Protein AF-R7QWH5-F1 (afdb_monomer)

Mean predicted aligned error: 17.54 Å

Solvent-accessible surface area (backbone atoms only — not comparable to full-atom values): 30524 Å² total; per-residue (Å²): 135,80,67,44,75,50,19,32,17,78,44,91,84,51,90,62,77,70,38,51,58,92,59,88,78,79,79,86,45,60,96,96,53,86,66,72,71,35,85,40,64,42,72,66,64,40,65,38,68,63,66,97,53,64,68,51,52,76,46,68,41,98,82,68,54,31,37,32,40,39,35,64,73,26,33,16,63,32,90,78,64,70,56,79,74,44,43,56,70,35,79,42,67,74,94,60,95,78,71,72,25,83,42,70,49,53,31,25,15,44,28,81,40,52,70,87,44,78,42,72,60,74,94,42,84,34,87,92,51,18,33,81,35,55,57,95,48,75,36,67,40,66,77,86,50,54,37,40,79,30,40,43,82,63,25,29,24,79,48,64,43,49,101,87,67,50,72,44,48,61,68,88,46,78,39,49,60,69,38,81,45,72,72,81,60,43,38,46,33,21,40,16,36,37,75,36,70,36,40,37,41,29,74,66,64,50,100,89,50,62,42,47,72,46,61,56,92,84,47,73,66,88,60,80,65,65,54,46,67,46,67,61,65,93,74,56,65,37,81,48,72,50,71,48,70,39,88,87,81,67,45,81,46,76,40,61,21,22,27,36,66,56,27,35,18,63,52,77,91,54,61,54,66,47,66,91,74,42,46,49,50,63,44,72,35,47,43,67,58,47,50,49,51,29,47,77,65,67,21,52,34,60,47,45,74,59,91,82,60,48,62,85,82,77,88,67,98,39,68,47,39,26,22,37,38,35,24,53,21,51,42,59,28,31,48,77,52,69,62,72,40,81,44,41,44,66,43,28,52,71,58,62,69,37,67,70,56,59,37,72,65,41,48,35,40,31,84,70,76,36,75,48,61,73,40,78,37,79,92,67,48,27,31,25,47,58,77,70,74,51,65,63,76,41,41,65,58,89,59,64,49,72,48,76,44,38,36,36,34,29,34,60,89,64,25,41,19,63,48,79,33,46,40,37,34,40,58,78,68,86,71,79,84,68,76,87,74,76,91,73,87,76,48,75,89,24,55,89,36,55,47,91,69,56,15,58,50,83,86,32,60,63,68,67,36,70,68,48,32,49,54,51,52,50,50,41,48,21,63,74,69,68,60,54,94,71,40,77,64,79,55,74,68,55,54,52,53,53,54,52,56,50,72,71,39,97,52,51,81,39,71,66,48,43,51,49,50,39,58,64,54,51,60,71,27,50,100

Sequence (527 aa):
MVSDFTGWKLSPAAVGISYTDEQSVMNIAEPGKTRNLYAAWHDNGVTLPNASKEDEYWELSEDNKGWVRYYFTGWYTAPDGGACVGRGGDAYTPKQDITLYAHWTYNVFVYYNGNTNDGGGMEMTDPAKGDEKTRGVDYIIRENNFTKTGYDFAGWNTAQVDGAGNIVETGLPRFAPGSVYNEDIPLTLFAAWQHRFDIAYMGVCQTEGDDYFDNNGGADYSQLTDTVKLARSEDLKIRTTKSFVDAESGEEVVEDVTGTGVGWAFAKDMEAKYPETYIADDTEYPAGEFFALARDAGAVTYGNVSPDYQGEVPQLNSQDMAVANMYRVWDYGPLIEAYDLYYTLEQAQSGYITEEELLSHAKATDEEDGEIPGGDHAEQGNSFRVMDYATTDFTGFTADGSVTQTYLATDSVGNRTRYKVTVHITDSAPQKVLPSGTTRFISAKYYSRASEEGGLRETSIWKQDPDYQNALEQTFANQQNKNAVITYQFDHDTICAMREALYAAPDPMDKENLTEFYKKFMVQNQK

Secondary structure (DSSP, 8-state):
-PPEEEEEESSTT-SS-SEETT-----SS-TT-----EEEEE--PEEPPPPSS-SEEEEE-TTSSSEEEEEEEEEESSSSS--EEE-TT-EE--SS----EEEEEEEEEEEEE-SS-SEE----SBTTTBEEEETTS-EEPPPP-EE-TTEEEEEEES-SB-TTS-B--SS--SB-TT-EE--SS-EEEEEEEEE-EEEEEES--BTTBPPEEE-GGGS-TTS---EEE----TT-EEEEEEEEE-TTT-PEEEEEEEEEEEEEESSSS--TT-GGGSEETT-EEEHHHHHHHHHHTT-EEESS--TT--SSPP--S-TT-EEEEEEEEEEEPPEEEE--EEEEHHHHHHT---HHHHHTTEEEEETTTEEE-SEEETTTTEEEEETT--HHHHHT-SSSEEEEEEEEEE-TT--EEEEEEEEEEE--S-------PPP----HHHHTS-GGGT---TT-HHHHSHHHHHHHHHHHHHHHHT--SS-B---HHHHHHHHHHHHSSSSTTSHHHHHHHIIIIITTTB-

Nearest PDB structures (foldseek):
  2kpn-assembly1_A  TM=6.329E-01  e=2.162E-02  Bacillus cereus ATCC 14579
  2z4t-assembly1_A  TM=7.181E-01  e=2.560E+00  Photobacterium sp. JT-ISH-224
  4yn2-assembly1_A  TM=3.700E-01  e=4.461E+00  unidentified entomopoxvirus

Structure (mmCIF, N/CA/C/O backbone):
data_AF-R7QWH5-F1
#
_entry.id   AF-R7QWH5-F1
#
loop_
_atom_site.group_PDB
_atom_site.id
_atom_site.type_symbol
_atom_site.label_atom_id
_atom_site.label_alt_id
_atom_site.label_comp_id
_atom_site.label_asym_id
_atom_site.label_entity_id
_atom_site.label_seq_id
_atom_site.pdbx_PDB_ins_code
_atom_site.Cartn_x
_atom_site.Cartn_y
_atom_site.Cartn_z
_atom_site.occupancy
_atom_site.B_iso_or_equiv
_atom_site.auth_seq_id
_atom_site.auth_comp_id
_atom_site.auth_asym_id
_atom_site.auth_atom_id
_atom_site.pdbx_PDB_model_num
ATOM 1 N N . MET A 1 1 ? 42.403 10.133 -69.100 1.00 49.25 1 MET A N 1
ATOM 2 C CA . MET A 1 1 ? 43.766 10.029 -69.662 1.00 49.25 1 MET A CA 1
ATOM 3 C C . MET A 1 1 ? 43.699 9.023 -70.788 1.00 49.25 1 MET A C 1
ATOM 5 O O . MET A 1 1 ? 43.074 7.990 -70.600 1.00 49.25 1 MET A O 1
ATOM 9 N N . VAL A 1 2 ? 44.220 9.383 -71.957 1.00 51.59 2 VAL A N 1
ATOM 10 C CA . VAL A 1 2 ? 44.187 8.548 -73.165 1.00 51.59 2 VAL A CA 1
ATOM 11 C C . VAL A 1 2 ? 45.398 7.609 -73.109 1.00 51.59 2 VAL A C 1
ATOM 13 O O . VAL A 1 2 ? 46.433 7.990 -72.572 1.00 51.59 2 VAL A O 1
ATOM 16 N N . SER A 1 3 ? 45.250 6.373 -73.575 1.00 61.56 3 SER A N 1
ATOM 17 C CA . SER A 1 3 ? 46.346 5.413 -73.751 1.00 61.56 3 SER A CA 1
ATOM 18 C C . SER A 1 3 ? 47.453 6.001 -74.633 1.00 61.56 3 SER A C 1
ATOM 20 O O . SER A 1 3 ? 47.152 6.519 -75.712 1.00 61.56 3 SER A O 1
ATOM 22 N N . ASP A 1 4 ? 48.713 5.896 -74.203 1.00 73.56 4 ASP A N 1
ATOM 23 C CA . ASP A 1 4 ? 49.852 6.464 -74.930 1.00 73.56 4 ASP A CA 1
ATOM 24 C C . ASP A 1 4 ? 50.402 5.465 -75.948 1.00 73.56 4 ASP A C 1
ATOM 26 O O . ASP A 1 4 ? 50.525 4.265 -75.682 1.00 73.56 4 ASP A O 1
ATOM 30 N N . PHE A 1 5 ? 50.729 5.945 -77.145 1.00 76.44 5 PHE A N 1
ATOM 31 C CA . PHE A 1 5 ? 51.350 5.110 -78.163 1.00 76.44 5 PHE A CA 1
ATOM 32 C C . PHE A 1 5 ? 52.774 4.746 -77.724 1.00 76.44 5 PHE A C 1
ATOM 34 O O . PHE A 1 5 ? 53.570 5.614 -77.395 1.00 76.44 5 PHE A O 1
ATOM 41 N N . THR A 1 6 ? 53.110 3.456 -77.706 1.00 79.19 6 THR A N 1
ATOM 42 C CA . THR A 1 6 ? 54.447 2.988 -77.268 1.00 79.19 6 THR A CA 1
ATOM 43 C C . THR A 1 6 ? 55.359 2.614 -78.419 1.00 79.19 6 THR A C 1
ATOM 45 O O . THR A 1 6 ? 56.576 2.517 -78.243 1.00 79.19 6 THR A O 1
ATOM 48 N N . GLY A 1 7 ? 54.781 2.370 -79.593 1.00 79.94 7 GLY A N 1
ATOM 49 C CA . GLY A 1 7 ? 55.515 1.934 -80.763 1.00 79.94 7 GLY A CA 1
ATOM 50 C C . GLY A 1 7 ? 54.803 0.848 -81.559 1.00 79.94 7 GLY A C 1
ATOM 51 O O . GLY A 1 7 ? 53.632 0.525 -81.362 1.00 79.94 7 GLY A O 1
ATOM 52 N N . TRP A 1 8 ? 55.532 0.263 -82.496 1.00 82.62 8 TRP A N 1
ATOM 53 C CA . TRP A 1 8 ? 55.024 -0.687 -83.473 1.00 82.62 8 TRP A CA 1
ATOM 54 C C . TRP A 1 8 ? 55.555 -2.097 -83.217 1.00 82.62 8 TRP A C 1
ATOM 56 O O . TRP A 1 8 ? 56.729 -2.305 -82.901 1.00 82.62 8 TRP A O 1
ATOM 66 N N . LYS A 1 9 ? 54.693 -3.095 -83.412 1.00 87.31 9 LYS A N 1
ATOM 67 C CA . LYS A 1 9 ? 55.017 -4.524 -83.373 1.00 87.31 9 LYS A CA 1
ATOM 68 C C . LYS A 1 9 ? 55.013 -5.115 -84.777 1.00 87.31 9 LYS A C 1
ATOM 70 O O . LYS A 1 9 ? 54.197 -4.752 -85.620 1.00 87.31 9 LYS A O 1
ATOM 75 N N . LEU A 1 10 ? 55.889 -6.090 -85.008 1.00 85.69 10 LEU A N 1
ATOM 76 C CA . LEU A 1 10 ? 55.982 -6.820 -86.278 1.00 85.69 10 LEU A CA 1
ATOM 77 C C . LEU A 1 10 ? 54.997 -7.996 -86.410 1.00 85.69 10 LEU A C 1
ATOM 79 O O . LEU A 1 10 ? 54.914 -8.607 -87.476 1.00 85.69 10 LEU A O 1
ATOM 83 N N . SER A 1 11 ? 54.281 -8.333 -85.337 1.00 81.56 11 SER A N 1
ATOM 84 C CA . SER A 1 11 ? 53.228 -9.352 -85.282 1.00 81.56 11 SER A CA 1
ATOM 85 C C . SER A 1 11 ? 52.260 -9.016 -84.140 1.00 81.56 11 SER A C 1
ATOM 87 O O . SER A 1 11 ? 52.729 -8.507 -83.117 1.00 81.56 11 SER A O 1
ATOM 89 N N . PRO A 1 12 ? 50.952 -9.333 -84.242 1.00 76.19 12 PRO A N 1
ATOM 90 C CA . PRO A 1 12 ? 49.998 -9.096 -83.156 1.00 76.19 12 PRO A CA 1
ATOM 91 C C . PRO A 1 12 ? 50.368 -9.842 -81.868 1.00 76.19 12 PRO A C 1
ATOM 93 O O . PRO A 1 12 ? 50.122 -9.349 -80.774 1.00 76.19 12 PRO A O 1
ATOM 96 N N . ALA A 1 13 ? 50.990 -11.019 -81.998 1.00 78.44 13 ALA A N 1
ATOM 97 C CA . ALA A 1 13 ? 51.373 -11.875 -80.875 1.00 78.44 13 ALA A CA 1
ATOM 98 C C . ALA A 1 13 ? 52.751 -11.531 -80.274 1.00 78.44 13 ALA A C 1
ATOM 100 O O . ALA A 1 13 ? 53.214 -12.214 -79.363 1.00 78.44 13 ALA A O 1
ATOM 101 N N . ALA A 1 14 ? 53.448 -10.513 -80.793 1.00 77.44 14 ALA A N 1
ATOM 102 C CA . ALA A 1 14 ? 54.764 -10.142 -80.285 1.00 77.44 14 ALA A CA 1
ATOM 103 C C . ALA A 1 14 ? 54.664 -9.560 -78.861 1.00 77.44 14 ALA A C 1
ATOM 105 O O . ALA A 1 14 ? 53.884 -8.638 -78.600 1.00 77.44 14 ALA A O 1
ATOM 106 N N . VAL A 1 15 ? 55.485 -10.087 -77.947 1.00 71.81 15 VAL A N 1
ATOM 107 C CA . VAL A 1 15 ? 55.488 -9.691 -76.527 1.00 71.81 15 VAL A CA 1
ATOM 108 C C . VAL A 1 15 ? 56.125 -8.307 -76.327 1.00 71.81 15 VAL A C 1
ATOM 110 O O . VAL A 1 15 ? 55.625 -7.522 -75.531 1.00 71.81 15 VAL A O 1
ATOM 113 N N . GLY A 1 16 ? 57.168 -7.965 -77.094 1.00 78.81 16 GLY A N 1
ATOM 114 C CA . GLY A 1 16 ? 57.872 -6.675 -77.012 1.00 78.81 16 GLY A CA 1
ATOM 115 C C . GLY A 1 16 ? 57.547 -5.695 -78.146 1.00 78.81 16 GLY A C 1
ATOM 116 O O . GLY A 1 16 ? 56.996 -6.078 -79.181 1.00 78.81 16 GLY A O 1
ATOM 117 N N . ILE A 1 17 ? 57.924 -4.427 -77.955 1.00 85.88 17 ILE A N 1
ATOM 118 C CA . ILE A 1 17 ? 57.882 -3.375 -78.983 1.00 85.88 17 ILE A CA 1
ATOM 119 C C . ILE A 1 17 ? 59.034 -3.593 -79.969 1.00 85.88 17 ILE A C 1
ATOM 121 O O . ILE A 1 17 ? 60.173 -3.789 -79.557 1.00 85.88 17 ILE A O 1
ATOM 125 N N . SER A 1 18 ? 58.736 -3.612 -81.272 1.00 87.19 18 SER A N 1
ATOM 126 C CA . SER A 1 18 ? 59.753 -3.802 -82.320 1.00 87.19 18 SER A CA 1
ATOM 127 C C . SER A 1 18 ? 60.382 -2.480 -82.752 1.00 87.19 18 SER A C 1
ATOM 129 O O . SER A 1 18 ? 61.575 -2.450 -83.041 1.00 87.19 18 SER A O 1
ATOM 131 N N . TYR A 1 19 ? 59.586 -1.409 -82.768 1.00 86.50 19 TYR A N 1
ATOM 132 C CA . TYR A 1 19 ? 60.040 -0.045 -83.018 1.00 86.50 19 TYR A CA 1
ATOM 133 C C . TYR A 1 19 ? 59.387 0.883 -82.008 1.00 86.50 19 TYR A C 1
ATOM 135 O O . TYR A 1 19 ? 58.161 0.882 -81.929 1.00 86.50 19 TYR A O 1
ATOM 143 N N . THR A 1 20 ? 60.162 1.620 -81.221 1.00 86.94 20 THR A N 1
ATOM 144 C CA . THR A 1 20 ? 59.601 2.525 -80.206 1.00 86.94 20 THR A CA 1
ATOM 145 C C . THR A 1 20 ? 58.937 3.732 -80.860 1.00 86.94 20 THR A C 1
ATOM 147 O O . THR A 1 20 ? 59.193 4.024 -82.032 1.00 86.94 20 THR A O 1
ATOM 150 N N . ASP A 1 21 ? 58.080 4.430 -80.115 1.00 84.19 21 ASP A N 1
ATOM 151 C CA . ASP A 1 21 ? 57.530 5.700 -80.587 1.00 84.19 21 ASP A CA 1
ATOM 152 C C . ASP A 1 21 ? 58.651 6.679 -80.989 1.00 84.19 21 ASP A C 1
ATOM 154 O O . ASP A 1 21 ? 59.757 6.638 -80.443 1.00 84.19 21 ASP A O 1
ATOM 158 N N . GLU A 1 22 ? 58.386 7.471 -82.029 1.00 85.94 22 GLU A N 1
ATOM 159 C CA . GLU A 1 22 ? 59.314 8.408 -82.686 1.00 85.94 22 GLU A CA 1
ATOM 160 C C . GLU A 1 22 ? 60.619 7.803 -83.256 1.00 85.94 22 GLU A C 1
ATOM 162 O O . GLU A 1 22 ? 61.478 8.525 -83.778 1.00 85.94 22 GLU A O 1
ATOM 167 N N . GLN A 1 23 ? 60.790 6.475 -83.236 1.00 83.12 23 GLN A N 1
ATOM 168 C CA . GLN A 1 23 ? 62.002 5.844 -83.752 1.00 83.12 23 GLN A CA 1
ATOM 169 C C . GLN A 1 23 ? 62.117 6.012 -85.272 1.00 83.12 23 GLN A C 1
ATOM 171 O O . GLN A 1 23 ? 61.317 5.495 -86.053 1.00 83.12 23 GLN A O 1
ATOM 176 N N . SER A 1 24 ? 63.198 6.657 -85.710 1.00 83.25 24 SER A N 1
ATOM 177 C CA . SER A 1 24 ? 63.574 6.663 -87.123 1.00 83.25 24 SER A CA 1
ATOM 178 C C . SER A 1 24 ? 64.085 5.285 -87.541 1.00 83.25 24 SER A C 1
ATOM 180 O O . SER A 1 24 ? 65.101 4.801 -87.040 1.00 83.25 24 SER A O 1
ATOM 182 N N . VAL A 1 25 ? 63.385 4.658 -88.484 1.00 79.44 25 VAL A N 1
ATOM 183 C CA . VAL A 1 25 ? 63.711 3.331 -89.014 1.00 79.44 25 VAL A CA 1
ATOM 184 C C . VAL A 1 25 ? 63.847 3.386 -90.531 1.00 79.44 25 VAL A C 1
ATOM 186 O O . VAL A 1 25 ? 63.057 4.028 -91.219 1.00 79.44 25 VAL A O 1
ATOM 189 N N . MET A 1 26 ? 64.858 2.705 -91.069 1.00 76.31 26 MET A N 1
ATOM 190 C CA . MET A 1 26 ? 65.074 2.568 -92.512 1.00 76.31 26 MET A CA 1
ATOM 191 C C . MET A 1 26 ? 65.044 1.090 -92.905 1.00 76.31 26 MET A C 1
ATOM 193 O O . MET A 1 26 ? 65.383 0.227 -92.099 1.00 76.31 26 MET A O 1
ATOM 197 N N . ASN A 1 27 ? 64.656 0.800 -94.150 1.00 76.19 27 ASN A N 1
ATOM 198 C CA . ASN A 1 27 ? 64.613 -0.556 -94.721 1.00 76.19 27 ASN A CA 1
ATOM 199 C C . ASN A 1 27 ? 63.673 -1.537 -93.988 1.00 76.19 27 ASN A C 1
ATOM 201 O O . ASN A 1 27 ? 64.011 -2.697 -93.771 1.00 76.19 27 ASN A O 1
ATOM 205 N N . ILE A 1 28 ? 62.470 -1.086 -93.622 1.00 72.62 28 ILE A N 1
ATOM 206 C CA . ILE A 1 28 ? 61.477 -1.894 -92.886 1.00 72.62 28 ILE A CA 1
ATOM 207 C C . ILE A 1 28 ? 60.887 -3.070 -93.698 1.00 72.62 28 ILE A C 1
ATOM 209 O O . ILE A 1 28 ? 60.267 -3.977 -93.139 1.00 72.62 28 ILE A O 1
ATOM 213 N N . ALA A 1 29 ? 61.085 -3.062 -95.018 1.00 71.12 29 ALA A N 1
ATOM 214 C CA . ALA A 1 29 ? 60.756 -4.141 -95.942 1.00 71.12 29 ALA A CA 1
ATOM 215 C C . ALA A 1 29 ? 61.751 -4.157 -97.116 1.00 71.12 29 ALA A C 1
ATOM 217 O O . ALA A 1 29 ? 62.351 -3.132 -97.444 1.00 71.12 29 ALA A O 1
ATOM 218 N N . GLU A 1 30 ? 61.903 -5.311 -97.769 1.00 76.75 30 GLU A N 1
ATOM 219 C CA . GLU A 1 30 ? 62.646 -5.421 -99.029 1.00 76.75 30 GLU A CA 1
ATOM 220 C C . GLU A 1 30 ? 61.991 -4.584 -100.150 1.00 76.75 30 GLU A C 1
ATOM 222 O O . GLU A 1 30 ? 60.768 -4.391 -100.136 1.00 76.75 30 GLU A O 1
ATOM 227 N N . PRO A 1 31 ? 62.758 -4.121 -101.160 1.00 69.44 31 PRO A N 1
ATOM 228 C CA . PRO A 1 31 ? 62.217 -3.350 -102.278 1.00 69.44 31 PRO A CA 1
ATOM 229 C C . PRO A 1 31 ? 61.032 -4.052 -102.962 1.00 69.44 31 PRO A C 1
ATOM 231 O O . PRO A 1 31 ? 61.152 -5.168 -103.465 1.00 69.44 31 PRO A O 1
ATOM 234 N N . GLY A 1 32 ? 59.872 -3.390 -102.978 1.00 75.69 32 GLY A N 1
ATOM 235 C CA . GLY A 1 32 ? 58.636 -3.909 -103.577 1.00 75.69 32 GLY A CA 1
ATOM 236 C C . GLY A 1 32 ? 57.801 -4.836 -102.681 1.00 75.69 32 GLY A C 1
ATOM 237 O O . GLY A 1 32 ? 56.806 -5.387 -103.153 1.00 75.69 32 GLY A O 1
ATOM 238 N N . LYS A 1 33 ? 58.168 -5.020 -101.404 1.00 77.75 33 LYS A N 1
ATOM 239 C CA . LYS A 1 33 ? 57.390 -5.788 -100.415 1.00 77.75 33 LYS A CA 1
ATOM 240 C C . LYS A 1 33 ? 56.727 -4.866 -99.388 1.00 77.75 33 LYS A C 1
ATOM 242 O O . LYS A 1 33 ? 57.267 -3.825 -99.030 1.00 77.75 33 LYS A O 1
ATOM 247 N N . THR A 1 34 ? 55.564 -5.273 -98.879 1.00 74.75 34 THR A N 1
ATOM 248 C CA . THR A 1 34 ? 54.843 -4.576 -97.799 1.00 74.75 34 THR A CA 1
ATOM 249 C C . THR A 1 34 ? 55.106 -5.267 -96.465 1.00 74.75 34 THR A C 1
ATOM 251 O O . THR A 1 34 ? 55.114 -6.498 -96.395 1.00 74.75 34 THR A O 1
ATOM 254 N N . ARG A 1 35 ? 55.282 -4.487 -95.394 1.00 81.25 35 ARG A N 1
ATOM 255 C CA . ARG A 1 35 ? 55.351 -4.996 -94.021 1.00 81.25 35 ARG A CA 1
ATOM 256 C C . ARG A 1 35 ? 54.195 -4.435 -93.202 1.00 81.25 35 ARG A C 1
ATOM 258 O O . ARG A 1 35 ? 54.021 -3.223 -93.145 1.00 81.25 35 ARG A O 1
ATOM 265 N N . ASN A 1 36 ? 53.439 -5.318 -92.552 1.00 82.69 36 ASN A N 1
ATOM 266 C CA . ASN A 1 36 ? 52.391 -4.914 -91.620 1.00 82.69 36 ASN A CA 1
ATOM 267 C C . ASN A 1 36 ? 53.011 -4.567 -90.268 1.00 82.69 36 ASN A C 1
ATOM 269 O O . ASN A 1 36 ? 53.823 -5.334 -89.740 1.00 82.69 36 ASN A O 1
ATOM 273 N N . LEU A 1 37 ? 52.594 -3.432 -89.718 1.00 82.56 37 LEU A N 1
ATOM 274 C CA . LEU A 1 37 ? 52.919 -2.998 -88.370 1.00 82.56 37 LEU A CA 1
ATOM 275 C C . LEU A 1 37 ? 51.641 -2.952 -87.544 1.00 82.56 37 LEU A C 1
ATOM 277 O O . LEU A 1 37 ? 50.591 -2.538 -88.033 1.00 82.56 37 LEU A O 1
ATOM 281 N N . TYR A 1 38 ? 51.748 -3.365 -86.290 1.00 79.25 38 TYR A N 1
ATOM 282 C CA . TYR A 1 38 ? 50.642 -3.362 -85.343 1.00 79.25 38 TYR A CA 1
ATOM 283 C C . TYR A 1 38 ? 50.949 -2.339 -84.261 1.00 79.25 38 TYR A C 1
ATOM 285 O O . TYR A 1 38 ? 51.991 -2.428 -83.613 1.00 79.25 38 TYR A O 1
ATOM 293 N N . ALA A 1 39 ? 50.074 -1.350 -84.105 1.00 76.38 39 ALA A N 1
ATOM 294 C CA . ALA A 1 39 ? 50.229 -0.327 -83.085 1.00 76.38 39 ALA A CA 1
ATOM 295 C C . ALA A 1 39 ? 50.158 -0.965 -81.691 1.00 76.38 39 ALA A C 1
ATOM 297 O O . ALA A 1 39 ? 49.272 -1.779 -81.424 1.00 76.38 39 ALA A O 1
ATOM 298 N N . ALA A 1 40 ? 51.093 -0.608 -80.819 1.00 76.88 40 ALA A N 1
ATOM 299 C CA . ALA A 1 40 ? 51.096 -1.007 -79.426 1.00 76.88 40 ALA A CA 1
ATOM 300 C C . ALA A 1 40 ? 50.984 0.230 -78.539 1.00 76.88 40 ALA A C 1
ATOM 302 O O . ALA A 1 40 ? 51.628 1.254 -78.774 1.00 76.88 40 ALA A O 1
ATOM 303 N N . TRP A 1 41 ? 50.175 0.109 -77.498 1.00 74.50 41 TRP A N 1
ATOM 304 C CA . TRP A 1 41 ? 49.827 1.195 -76.594 1.00 74.50 41 TRP A CA 1
ATOM 305 C C . TRP A 1 41 ? 50.227 0.805 -75.170 1.00 74.50 41 TRP A C 1
ATOM 307 O O . TRP A 1 41 ? 50.203 -0.381 -74.829 1.00 74.50 41 TRP A O 1
ATOM 317 N N . HIS A 1 42 ? 50.631 1.786 -74.364 1.00 67.88 42 HIS A N 1
ATOM 318 C CA . HIS A 1 42 ? 50.706 1.639 -72.919 1.00 67.88 42 HIS A CA 1
ATOM 319 C C . HIS A 1 42 ? 49.320 1.954 -72.383 1.00 67.88 42 HIS A C 1
ATOM 321 O O . HIS A 1 42 ? 48.822 3.072 -72.548 1.00 67.88 42 HIS A O 1
ATOM 327 N N . ASP A 1 43 ? 48.696 0.974 -71.743 1.00 62.62 43 ASP A N 1
ATOM 328 C CA . ASP A 1 43 ? 47.508 1.266 -70.965 1.00 62.62 43 ASP A CA 1
ATOM 329 C C . ASP A 1 43 ? 47.989 1.986 -69.703 1.00 62.62 43 ASP A C 1
ATOM 331 O O . ASP A 1 43 ? 48.592 1.383 -68.814 1.00 62.62 43 ASP A O 1
ATOM 335 N N . ASN A 1 44 ? 47.797 3.303 -69.662 1.00 64.19 44 ASN A N 1
ATOM 336 C CA . ASN A 1 44 ? 48.175 4.111 -68.513 1.00 64.19 44 ASN A CA 1
ATOM 337 C C . ASN A 1 44 ? 47.325 3.677 -67.315 1.00 64.19 44 ASN A C 1
ATOM 339 O O . ASN A 1 44 ? 46.139 4.003 -67.225 1.00 64.19 44 ASN A O 1
ATOM 343 N N . GLY A 1 45 ? 47.934 2.911 -66.409 1.00 65.75 45 GLY A N 1
ATOM 344 C CA . GLY A 1 45 ? 47.336 2.592 -65.123 1.00 65.75 45 GLY A CA 1
ATOM 345 C C . GLY A 1 45 ? 47.012 3.886 -64.383 1.00 65.75 45 GLY A C 1
ATOM 346 O O . GLY A 1 45 ? 47.849 4.781 -64.273 1.00 65.75 45 GLY A O 1
ATOM 347 N N . VAL A 1 46 ? 45.786 3.996 -63.893 1.00 73.25 46 VAL A N 1
ATOM 348 C CA . VAL A 1 46 ? 45.364 5.071 -63.002 1.00 73.25 46 VAL A CA 1
ATOM 349 C C . VAL A 1 46 ? 45.358 4.549 -61.575 1.00 73.25 46 VAL A C 1
ATOM 351 O O . VAL A 1 46 ? 45.030 3.391 -61.329 1.00 73.25 46 VAL A O 1
ATOM 354 N N . THR A 1 47 ? 45.703 5.400 -60.619 1.00 79.75 47 THR A N 1
ATOM 355 C CA . THR A 1 47 ? 45.432 5.115 -59.211 1.00 79.75 47 THR A CA 1
ATOM 356 C C . THR A 1 47 ? 43.991 5.503 -58.928 1.00 79.75 47 THR A C 1
ATOM 358 O O . THR A 1 47 ? 43.581 6.628 -59.230 1.00 79.75 47 THR A O 1
ATOM 361 N N . LEU A 1 48 ? 43.212 4.574 -58.380 1.00 81.44 48 LEU A N 1
ATOM 362 C CA . LEU A 1 48 ? 41.849 4.867 -57.964 1.00 81.44 48 LEU A CA 1
ATOM 363 C C . LEU A 1 48 ? 41.878 5.958 -56.885 1.00 81.44 48 LEU A C 1
ATOM 365 O O . LEU A 1 48 ? 42.674 5.867 -55.945 1.00 81.44 48 LEU A O 1
ATOM 369 N N . PRO A 1 49 ? 41.046 7.004 -57.010 1.00 75.38 49 PRO A N 1
ATOM 370 C CA . PRO A 1 49 ? 41.035 8.079 -56.034 1.00 75.38 49 PRO A CA 1
ATOM 371 C C . PRO A 1 49 ? 40.549 7.559 -54.680 1.00 75.38 49 PRO A C 1
ATOM 373 O O . PRO A 1 49 ? 39.715 6.651 -54.608 1.00 75.38 49 PRO A O 1
ATOM 376 N N . ASN A 1 50 ? 41.046 8.166 -53.604 1.00 75.19 50 ASN A N 1
ATOM 377 C CA . ASN A 1 50 ? 40.430 8.003 -52.292 1.00 75.19 50 ASN A CA 1
ATOM 378 C C . ASN A 1 50 ? 39.008 8.573 -52.325 1.00 75.19 50 ASN A C 1
ATOM 380 O O . ASN A 1 50 ? 38.694 9.449 -53.142 1.00 75.19 50 ASN A O 1
ATOM 384 N N . ALA A 1 51 ? 38.149 8.075 -51.441 1.00 69.31 51 ALA A N 1
ATOM 385 C CA . ALA A 1 51 ? 36.827 8.648 -51.269 1.00 69.31 51 ALA A CA 1
ATOM 386 C C . ALA A 1 51 ? 36.916 10.142 -50.887 1.00 69.31 51 ALA A C 1
ATOM 388 O O . ALA A 1 51 ? 37.905 10.614 -50.327 1.00 69.31 51 ALA A O 1
ATOM 389 N N . SER A 1 52 ? 35.878 10.912 -51.222 1.00 60.47 52 SER A N 1
ATOM 390 C CA . SER A 1 52 ? 35.810 12.353 -50.924 1.00 60.47 52 SER A CA 1
ATOM 391 C C . SER A 1 52 ? 35.585 12.667 -49.438 1.00 60.47 52 SER A C 1
ATOM 393 O O . SER A 1 52 ? 35.745 13.813 -49.026 1.00 60.47 52 SER A O 1
ATOM 395 N N . LYS A 1 53 ? 35.186 11.663 -48.653 1.00 60.53 53 LYS A N 1
ATOM 396 C CA . LYS A 1 53 ? 35.232 11.637 -47.185 1.00 60.53 53 LYS A CA 1
ATOM 397 C C . LYS A 1 53 ? 36.355 10.668 -46.788 1.00 60.53 53 LYS A C 1
ATOM 399 O O . LYS A 1 53 ? 36.766 9.873 -47.633 1.00 60.53 53 LYS A O 1
ATOM 404 N N . GLU A 1 54 ? 36.857 10.731 -45.552 1.00 62.28 54 GLU A N 1
ATOM 405 C CA . GLU A 1 54 ? 37.763 9.687 -45.041 1.00 62.28 54 GLU A CA 1
ATOM 406 C C . GLU A 1 54 ? 37.154 8.291 -45.308 1.00 62.28 54 GLU A C 1
ATOM 408 O O . GLU A 1 54 ? 35.936 8.175 -45.475 1.00 62.28 54 GLU A O 1
ATOM 413 N N . ASP A 1 55 ? 37.978 7.235 -45.391 1.00 69.50 55 ASP A N 1
ATOM 414 C CA . ASP A 1 55 ? 37.522 5.859 -45.701 1.00 69.50 55 ASP A CA 1
ATOM 415 C C . ASP A 1 55 ? 36.425 5.348 -44.738 1.00 69.50 55 ASP A C 1
ATOM 417 O O . ASP A 1 55 ? 35.784 4.320 -44.977 1.00 69.50 55 ASP A O 1
ATOM 421 N N . GLU A 1 56 ? 36.180 6.111 -43.676 1.00 81.31 56 GLU A N 1
ATOM 422 C CA . GLU A 1 56 ? 35.081 6.007 -42.748 1.00 81.31 56 GLU A CA 1
ATOM 423 C C . GLU A 1 56 ? 34.535 7.400 -42.383 1.00 81.31 56 GLU A C 1
ATOM 425 O O . GLU A 1 56 ? 35.295 8.355 -42.226 1.00 81.31 56 GLU A O 1
ATOM 430 N N . TYR A 1 57 ? 33.219 7.525 -42.194 1.00 84.19 57 TYR A N 1
ATOM 431 C CA . TYR A 1 57 ? 32.630 8.727 -41.603 1.00 84.19 57 TYR A CA 1
ATOM 432 C C . TYR A 1 57 ? 31.392 8.418 -40.757 1.00 84.19 57 TYR A C 1
ATOM 434 O O . TYR A 1 57 ? 30.757 7.373 -40.894 1.00 84.19 57 TYR A O 1
ATOM 442 N N . TRP A 1 58 ? 31.037 9.366 -39.892 1.00 87.62 58 TRP A N 1
ATOM 443 C CA . TRP A 1 58 ? 29.953 9.243 -38.922 1.00 87.62 58 TRP A CA 1
ATOM 444 C C . TRP A 1 58 ? 28.870 10.274 -39.191 1.00 87.62 58 TRP A C 1
ATOM 446 O O . TRP A 1 58 ? 29.176 11.451 -39.379 1.00 87.62 58 TRP A O 1
ATOM 456 N N . GLU A 1 59 ? 27.614 9.847 -39.161 1.00 88.88 59 GLU A N 1
ATOM 457 C CA . GLU A 1 59 ? 26.452 10.723 -39.307 1.00 88.88 59 GLU A CA 1
ATOM 458 C C . GLU A 1 59 ? 25.349 10.316 -38.326 1.00 88.88 59 GLU A C 1
ATOM 460 O O . GLU A 1 59 ? 25.261 9.161 -37.909 1.00 88.88 59 GLU A O 1
ATOM 465 N N . LEU A 1 60 ? 24.513 11.278 -37.940 1.00 85.81 60 LEU A N 1
ATOM 466 C CA . LEU A 1 60 ? 23.251 10.996 -37.258 1.00 85.81 60 LEU A CA 1
ATOM 467 C C . LEU A 1 60 ? 22.242 10.489 -38.295 1.00 85.81 60 LEU A C 1
ATOM 469 O O . LEU A 1 60 ? 22.238 10.970 -39.430 1.00 85.81 60 LEU A O 1
ATOM 473 N N . SER A 1 61 ? 21.404 9.519 -37.925 1.00 84.50 61 SER A N 1
ATOM 474 C CA . SER A 1 61 ? 20.329 9.043 -38.802 1.00 84.50 61 SER A CA 1
ATOM 475 C C . SER A 1 61 ? 19.387 10.184 -39.203 1.00 84.50 61 SER A C 1
ATOM 477 O O . SER A 1 61 ? 19.267 11.179 -38.489 1.00 84.50 61 SER A O 1
ATOM 479 N N . GLU A 1 62 ? 18.686 10.049 -40.334 1.00 75.38 62 GLU A N 1
ATOM 480 C CA . GLU A 1 62 ? 17.769 11.089 -40.844 1.00 75.38 62 GLU A CA 1
ATOM 481 C C . GLU A 1 62 ? 16.661 11.468 -39.846 1.00 75.38 62 GLU A C 1
ATOM 483 O O . GLU A 1 62 ? 16.178 12.598 -39.848 1.00 75.38 62 GLU A O 1
ATOM 488 N N . ASP A 1 63 ? 16.281 10.542 -38.963 1.00 75.06 63 ASP A N 1
ATOM 489 C CA . ASP A 1 63 ? 15.320 10.756 -37.879 1.00 75.06 63 ASP A CA 1
ATOM 490 C C . ASP A 1 63 ? 15.965 11.184 -36.547 1.00 75.06 63 ASP A C 1
ATOM 492 O O . ASP A 1 63 ? 15.266 11.338 -35.545 1.00 75.06 63 ASP A O 1
ATOM 496 N N . ASN A 1 64 ? 17.283 11.397 -36.541 1.00 63.47 64 ASN A N 1
ATOM 497 C CA . ASN A 1 64 ? 18.100 11.819 -35.406 1.00 63.47 64 ASN A CA 1
ATOM 498 C C . ASN A 1 64 ? 17.984 10.901 -34.172 1.00 63.47 64 ASN A C 1
ATOM 500 O O . ASN A 1 64 ? 18.126 11.357 -33.037 1.00 63.47 64 ASN A O 1
ATOM 504 N N . LYS A 1 65 ? 17.705 9.609 -34.388 1.00 72.75 65 LYS A N 1
ATOM 505 C CA . LYS A 1 65 ? 17.514 8.611 -33.320 1.00 72.75 65 LYS A CA 1
ATOM 506 C C . LYS A 1 65 ? 18.769 7.826 -32.949 1.00 72.75 65 LYS A C 1
ATOM 508 O O . LYS A 1 65 ? 18.733 7.039 -32.003 1.00 72.75 65 LYS A O 1
ATOM 513 N N . GLY A 1 66 ? 19.875 8.039 -33.659 1.00 84.56 66 GLY A N 1
ATOM 514 C CA . GLY A 1 66 ? 21.170 7.491 -33.278 1.00 84.56 66 GLY A CA 1
ATOM 515 C C . GLY A 1 66 ? 22.248 7.684 -34.335 1.00 84.56 66 GLY A C 1
ATOM 516 O O . GLY A 1 66 ? 22.043 8.332 -35.362 1.00 84.56 66 GLY A O 1
ATOM 517 N N . TRP A 1 67 ? 23.421 7.124 -34.055 1.00 91.62 67 TRP A N 1
ATOM 518 C CA . TRP A 1 67 ? 24.598 7.251 -34.906 1.00 91.62 67 TRP A CA 1
ATOM 519 C C . TRP A 1 67 ? 24.685 6.127 -35.937 1.00 91.62 67 TRP A C 1
ATOM 521 O O . TRP A 1 67 ? 24.334 4.977 -35.669 1.00 91.62 67 TRP A O 1
ATOM 531 N N . VAL A 1 68 ? 25.207 6.474 -37.109 1.00 92.62 68 VAL A N 1
ATOM 532 C CA . VAL A 1 68 ? 25.539 5.566 -38.206 1.00 92.62 68 VAL A CA 1
ATOM 533 C C . VAL A 1 68 ? 27.002 5.779 -38.575 1.00 92.62 68 VAL A C 1
ATOM 535 O O . VAL A 1 68 ? 27.472 6.915 -38.681 1.00 92.62 68 VAL A O 1
ATOM 538 N N . ARG A 1 69 ? 27.722 4.679 -38.787 1.00 92.12 69 ARG A N 1
ATOM 539 C CA . ARG A 1 69 ? 29.116 4.676 -39.237 1.00 92.12 69 ARG A CA 1
ATOM 540 C C . ARG A 1 69 ? 29.183 4.099 -40.637 1.00 92.12 69 ARG A C 1
ATOM 542 O O . ARG A 1 69 ? 28.857 2.932 -40.828 1.00 92.12 69 ARG A O 1
ATOM 549 N N . TYR A 1 70 ? 29.586 4.908 -41.605 1.00 89.44 70 TYR A N 1
ATOM 550 C CA . TYR A 1 70 ? 29.728 4.515 -43.001 1.00 89.44 70 TYR A CA 1
ATOM 551 C C . TYR A 1 70 ? 31.172 4.154 -43.315 1.00 89.44 70 TYR A C 1
ATOM 553 O O . TYR A 1 70 ? 32.093 4.834 -42.873 1.00 89.44 70 TYR A O 1
ATOM 561 N N . TYR A 1 71 ? 31.351 3.127 -44.139 1.00 88.19 71 TYR A N 1
ATOM 562 C CA . TYR A 1 71 ? 32.646 2.616 -44.568 1.00 88.19 71 TYR A CA 1
ATOM 563 C C . TYR A 1 71 ? 32.702 2.492 -46.079 1.00 88.19 71 TYR A C 1
ATOM 565 O O . TYR A 1 71 ? 31.801 1.918 -46.707 1.00 88.19 71 TYR A O 1
ATOM 573 N N . PHE A 1 72 ? 33.789 2.981 -46.661 1.00 87.25 72 PHE A N 1
ATOM 574 C CA . PHE A 1 72 ? 34.024 2.855 -48.086 1.00 87.25 72 PHE A CA 1
ATOM 575 C C . PHE A 1 72 ? 34.403 1.410 -48.434 1.00 87.25 72 PHE A C 1
ATOM 577 O O . PHE A 1 72 ? 35.369 0.851 -47.913 1.00 87.25 72 PHE A O 1
ATOM 584 N N . THR A 1 73 ? 33.642 0.779 -49.330 1.00 87.81 73 THR A N 1
ATOM 585 C CA . THR A 1 73 ? 33.873 -0.628 -49.711 1.00 87.81 73 THR A CA 1
ATOM 586 C C . THR A 1 73 ? 34.669 -0.781 -51.003 1.00 87.81 73 THR A C 1
ATOM 588 O O . THR A 1 73 ? 35.280 -1.832 -51.214 1.00 87.81 73 THR A O 1
ATOM 591 N N . GLY A 1 74 ? 34.706 0.261 -51.838 1.00 88.44 74 GLY A N 1
ATOM 592 C CA . GLY A 1 74 ? 35.467 0.295 -53.083 1.00 88.44 74 GLY A CA 1
ATOM 593 C C . GLY A 1 74 ? 34.732 0.988 -54.228 1.00 88.44 74 GLY A C 1
ATOM 594 O O . GLY A 1 74 ? 33.614 1.489 -54.085 1.00 88.44 74 GLY A O 1
ATOM 595 N N . TRP A 1 75 ? 35.387 1.002 -55.383 1.00 86.44 75 TRP A N 1
ATOM 596 C CA . TRP A 1 75 ? 34.853 1.503 -56.644 1.00 86.44 75 TRP A CA 1
ATOM 597 C C . TRP A 1 75 ? 34.245 0.363 -57.460 1.00 86.44 75 TRP A C 1
ATOM 599 O O . TRP A 1 75 ? 34.882 -0.669 -57.660 1.00 86.44 75 TRP A O 1
ATOM 609 N N . TYR A 1 76 ? 33.028 0.559 -57.959 1.00 92.31 76 TYR A N 1
ATOM 610 C CA . TYR A 1 76 ? 32.251 -0.450 -58.677 1.00 92.31 76 TYR A CA 1
ATOM 611 C C . TYR A 1 76 ? 31.841 0.035 -60.063 1.00 92.31 76 TYR A C 1
ATOM 613 O O . TYR A 1 76 ? 31.777 1.232 -60.337 1.00 92.31 76 TYR A O 1
ATOM 621 N N . THR A 1 77 ? 31.540 -0.908 -60.953 1.00 90.62 77 THR A N 1
ATOM 622 C CA . THR A 1 77 ? 31.174 -0.621 -62.350 1.00 90.62 77 THR A CA 1
ATOM 623 C C . THR A 1 77 ? 29.725 -0.160 -62.554 1.00 90.62 77 THR A C 1
ATOM 625 O O . THR A 1 77 ? 29.338 0.103 -63.690 1.00 90.62 77 THR A O 1
ATOM 628 N N . ALA A 1 78 ? 28.902 -0.112 -61.503 1.00 87.75 78 ALA A N 1
ATOM 629 C CA . ALA A 1 78 ? 27.509 0.335 -61.559 1.00 87.75 78 ALA A CA 1
ATOM 630 C C . ALA A 1 78 ? 27.100 1.030 -60.241 1.00 87.75 78 ALA A C 1
ATOM 632 O O . ALA A 1 78 ? 27.726 0.759 -59.215 1.00 87.75 78 ALA A O 1
ATOM 633 N N . PRO A 1 79 ? 26.073 1.907 -60.243 1.00 84.25 79 PRO A N 1
ATOM 634 C CA . PRO A 1 79 ? 25.591 2.565 -59.024 1.00 84.25 79 PRO A CA 1
ATOM 635 C C . PRO A 1 79 ? 25.088 1.562 -57.982 1.00 84.25 79 PRO A C 1
ATOM 637 O O . PRO A 1 79 ? 25.484 1.645 -56.828 1.00 84.25 79 PRO A O 1
ATOM 640 N N . ASP A 1 80 ? 24.300 0.579 -58.423 1.00 86.00 80 ASP A N 1
ATOM 641 C CA . ASP A 1 80 ? 23.762 -0.498 -57.595 1.00 86.00 80 ASP A CA 1
ATOM 642 C C . ASP A 1 80 ? 24.292 -1.843 -58.109 1.00 86.00 80 ASP A C 1
ATOM 644 O O . ASP A 1 80 ? 24.019 -2.255 -59.242 1.00 86.00 80 ASP A O 1
ATOM 648 N N . GLY A 1 81 ? 25.083 -2.532 -57.285 1.00 78.50 81 GLY A N 1
ATOM 649 C CA . GLY A 1 81 ? 25.775 -3.763 -57.675 1.00 78.50 81 GLY A CA 1
ATOM 650 C C . GLY A 1 81 ? 26.926 -3.552 -58.675 1.00 78.50 81 GLY A C 1
ATOM 651 O O . GLY A 1 81 ? 27.586 -2.518 -58.699 1.00 78.50 81 GLY A O 1
ATOM 652 N N . GLY A 1 82 ? 27.205 -4.569 -59.496 1.00 89.06 82 GLY A N 1
ATOM 653 C CA . GLY A 1 82 ? 28.354 -4.583 -60.410 1.00 89.06 82 GLY A CA 1
ATOM 654 C C . GLY A 1 82 ? 29.606 -5.233 -59.812 1.00 89.06 82 GLY A C 1
ATOM 655 O O . GLY A 1 82 ? 29.573 -5.807 -58.725 1.00 89.06 82 GLY A O 1
ATOM 656 N N . ALA A 1 83 ? 30.713 -5.192 -60.556 1.00 90.88 83 ALA A N 1
ATOM 657 C CA . ALA A 1 83 ? 31.976 -5.774 -60.113 1.00 90.88 83 ALA A CA 1
ATOM 658 C C . ALA A 1 83 ? 32.798 -4.741 -59.334 1.00 90.88 83 ALA A C 1
ATOM 660 O O . ALA A 1 83 ? 32.947 -3.604 -59.789 1.00 90.88 83 ALA A O 1
ATOM 661 N N . CYS A 1 84 ? 33.356 -5.153 -58.193 1.00 92.38 84 CYS A N 1
ATOM 662 C CA . CYS A 1 84 ? 34.338 -4.351 -57.469 1.00 92.38 84 CYS A CA 1
ATOM 663 C C . CYS A 1 84 ? 35.628 -4.266 -58.292 1.00 92.38 84 CYS A C 1
ATOM 665 O O . CYS A 1 84 ? 36.169 -5.285 -58.724 1.00 92.38 84 CYS A O 1
ATOM 667 N N . VAL A 1 85 ? 36.097 -3.043 -58.518 1.00 89.50 85 VAL A N 1
ATOM 668 C CA . VAL A 1 85 ? 37.291 -2.729 -59.308 1.00 89.50 85 VAL A CA 1
ATOM 669 C C . VAL A 1 85 ? 38.528 -2.574 -58.420 1.00 89.50 85 VAL A C 1
ATOM 671 O O . VAL A 1 85 ? 39.626 -2.918 -58.850 1.00 89.50 85 VAL A O 1
ATOM 674 N N . GLY A 1 86 ? 38.355 -2.085 -57.191 1.00 85.56 86 GLY A N 1
ATOM 675 C CA . GLY A 1 86 ? 39.430 -1.843 -56.222 1.00 85.56 86 GLY A CA 1
ATOM 676 C C . GLY A 1 86 ? 39.065 -0.749 -55.214 1.00 85.56 86 GLY A C 1
ATOM 677 O O . GLY A 1 86 ? 37.981 -0.162 -55.287 1.00 85.56 86 GLY A O 1
ATOM 678 N N . ARG A 1 87 ? 39.959 -0.466 -54.265 1.00 86.50 87 ARG A N 1
ATOM 679 C CA . ARG A 1 87 ? 39.836 0.604 -53.257 1.00 86.50 87 ARG A CA 1
ATOM 680 C C . ARG A 1 87 ? 40.648 1.842 -53.641 1.00 86.50 87 ARG A C 1
ATOM 682 O O . ARG A 1 87 ? 41.379 1.839 -54.628 1.00 86.50 87 ARG A O 1
ATOM 689 N N . GLY A 1 88 ? 40.500 2.919 -52.868 1.00 81.56 88 GLY A N 1
ATOM 690 C CA . GLY A 1 88 ? 41.351 4.101 -53.008 1.00 81.56 88 GLY A CA 1
ATOM 691 C C . GLY A 1 88 ? 42.826 3.721 -52.875 1.00 81.56 88 GLY A C 1
ATOM 692 O O . GLY A 1 88 ? 43.189 2.928 -52.009 1.00 81.56 88 GLY A O 1
ATOM 693 N N . GLY A 1 89 ? 43.665 4.228 -53.776 1.00 79.62 89 GLY A N 1
ATOM 694 C CA . GLY A 1 89 ? 45.090 3.895 -53.830 1.00 79.62 89 GLY A CA 1
ATOM 695 C C . GLY A 1 89 ? 45.447 2.660 -54.666 1.00 79.62 89 GLY A C 1
ATOM 696 O O . GLY A 1 89 ? 46.612 2.522 -55.044 1.00 79.62 89 GLY A O 1
ATOM 697 N N . ASP A 1 90 ? 44.485 1.805 -55.028 1.00 84.81 90 ASP A N 1
ATOM 698 C CA . ASP A 1 90 ? 44.757 0.652 -55.892 1.00 84.81 90 ASP A CA 1
ATOM 699 C C . ASP A 1 90 ? 45.028 1.088 -57.340 1.00 84.81 90 ASP A C 1
ATOM 701 O O . ASP A 1 90 ? 44.463 2.062 -57.849 1.00 84.81 90 ASP A O 1
ATOM 705 N N . ALA A 1 91 ? 45.888 0.342 -58.035 1.00 84.69 91 ALA A N 1
ATOM 706 C CA . ALA A 1 91 ? 46.130 0.539 -59.459 1.00 84.69 91 ALA A CA 1
ATOM 707 C C . ALA A 1 91 ? 45.009 -0.101 -60.291 1.00 84.69 91 ALA A C 1
ATOM 709 O O . ALA A 1 91 ? 44.697 -1.281 -60.136 1.00 84.69 91 ALA A O 1
ATOM 710 N N . TYR A 1 92 ? 44.451 0.656 -61.231 1.00 82.50 92 TYR A N 1
ATOM 711 C CA . TYR A 1 92 ? 43.413 0.209 -62.150 1.00 82.50 92 TYR A CA 1
ATOM 712 C C . TYR A 1 92 ? 43.764 0.581 -63.591 1.00 82.50 92 TYR A C 1
ATOM 714 O O . TYR A 1 92 ? 44.247 1.671 -63.869 1.00 82.50 92 TYR A O 1
ATOM 722 N N . THR A 1 93 ? 43.531 -0.328 -64.535 1.00 82.94 93 THR A N 1
ATOM 723 C CA . THR A 1 93 ? 43.828 -0.116 -65.960 1.00 82.94 93 THR A CA 1
ATOM 724 C C . THR A 1 93 ? 42.532 -0.220 -66.772 1.00 82.94 93 THR A C 1
ATOM 726 O O . THR A 1 93 ? 42.116 -1.332 -67.115 1.00 82.94 93 THR A O 1
ATOM 729 N N . PRO A 1 94 ? 41.842 0.904 -67.045 1.00 78.69 94 PRO A N 1
ATOM 730 C CA . PRO A 1 94 ? 40.612 0.887 -67.826 1.00 78.69 94 PRO A CA 1
ATOM 731 C C . PRO A 1 94 ? 40.911 0.543 -69.290 1.00 78.69 94 PRO A C 1
ATOM 733 O O . PRO A 1 94 ? 41.787 1.133 -69.910 1.00 78.69 94 PRO A O 1
ATOM 736 N N . LYS A 1 95 ? 40.151 -0.399 -69.861 1.00 77.25 95 LYS A N 1
ATOM 737 C CA . LYS A 1 95 ? 40.281 -0.803 -71.279 1.00 77.25 95 LYS A CA 1
ATOM 738 C C . LYS A 1 95 ? 39.462 0.063 -72.244 1.00 77.25 95 LYS A C 1
ATOM 740 O O . LYS A 1 95 ? 39.577 -0.086 -73.455 1.00 77.25 95 LYS A O 1
ATOM 745 N N . GLN A 1 96 ? 38.591 0.905 -71.697 1.00 75.44 96 GLN A N 1
ATOM 746 C CA . GLN A 1 96 ? 37.711 1.840 -72.396 1.00 75.44 96 GLN A CA 1
ATOM 747 C C . GLN A 1 96 ? 37.230 2.905 -71.402 1.00 75.44 96 GLN A C 1
ATOM 749 O O . GLN A 1 96 ? 37.399 2.729 -70.190 1.00 75.44 96 GLN A O 1
ATOM 754 N N . ASP A 1 97 ? 36.590 3.964 -71.900 1.00 77.94 97 ASP A N 1
ATOM 755 C CA . ASP A 1 97 ? 35.921 4.953 -71.051 1.00 77.94 97 ASP A CA 1
ATOM 756 C C . ASP A 1 97 ? 34.908 4.259 -70.126 1.00 77.94 9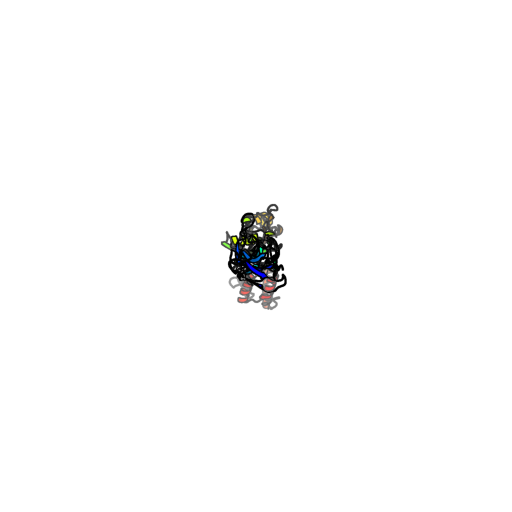7 ASP A C 1
ATOM 758 O O . ASP A 1 97 ? 34.051 3.491 -70.573 1.00 77.94 97 ASP A O 1
ATOM 762 N N . ILE A 1 98 ? 35.030 4.500 -68.819 1.00 79.94 98 ILE A N 1
ATOM 763 C CA . ILE A 1 98 ? 34.210 3.857 -67.791 1.00 79.94 98 ILE A CA 1
ATOM 764 C C . ILE A 1 98 ? 33.871 4.842 -66.676 1.00 79.94 98 ILE A C 1
ATOM 766 O O . ILE A 1 98 ? 34.713 5.625 -66.235 1.00 79.94 98 ILE A O 1
ATOM 770 N N . THR A 1 99 ? 32.632 4.774 -66.198 1.00 83.69 99 THR A N 1
ATOM 771 C CA . THR A 1 99 ? 32.196 5.447 -64.974 1.00 83.69 99 THR A CA 1
ATOM 772 C C . THR A 1 99 ? 32.265 4.456 -63.822 1.00 83.69 99 THR A C 1
ATOM 774 O O . THR A 1 99 ? 31.699 3.367 -63.909 1.00 83.69 99 THR A O 1
ATOM 777 N N . LEU A 1 100 ? 32.971 4.832 -62.758 1.00 85.31 100 LEU A N 1
ATOM 778 C CA . LEU A 1 100 ? 33.017 4.071 -61.516 1.00 85.31 100 LEU A CA 1
ATOM 779 C C . LEU A 1 100 ? 32.171 4.761 -60.450 1.00 85.31 100 LEU A C 1
ATOM 781 O O . LEU A 1 100 ? 32.095 5.988 -60.401 1.00 85.31 100 LEU A O 1
ATOM 785 N N . TYR A 1 101 ? 31.567 3.955 -59.590 1.00 85.50 101 TYR A N 1
ATOM 786 C CA . TYR A 1 101 ? 30.668 4.390 -58.532 1.00 85.50 101 TYR A CA 1
ATOM 787 C C . TYR A 1 101 ? 31.251 3.986 -57.183 1.00 85.50 101 TYR A C 1
ATOM 789 O O . TYR A 1 101 ? 31.675 2.846 -57.003 1.00 85.50 101 TYR A O 1
ATOM 797 N N . ALA A 1 102 ? 31.303 4.926 -56.243 1.00 82.56 102 ALA A N 1
ATOM 798 C CA . ALA A 1 102 ? 31.736 4.645 -54.883 1.00 82.56 102 ALA A CA 1
ATOM 799 C C . ALA A 1 102 ? 30.637 3.868 -54.156 1.00 82.56 102 ALA A C 1
ATOM 801 O O . ALA A 1 102 ? 29.509 4.351 -54.064 1.00 82.56 102 ALA A O 1
ATOM 802 N N . HIS A 1 103 ? 30.955 2.685 -53.635 1.00 86.38 103 HIS A N 1
ATOM 803 C CA . HIS A 1 103 ? 30.023 1.913 -52.815 1.00 86.38 103 HIS A CA 1
ATOM 804 C C . HIS A 1 103 ? 30.397 2.012 -51.347 1.00 86.38 103 HIS A C 1
ATOM 806 O O . HIS A 1 103 ? 31.568 1.891 -50.970 1.00 86.38 103 HIS A O 1
ATOM 812 N N . TRP A 1 104 ? 29.378 2.153 -50.511 1.00 87.69 104 TRP A N 1
ATOM 813 C CA . TRP A 1 104 ? 29.507 2.279 -49.068 1.00 87.69 104 TRP A CA 1
ATOM 814 C C . TRP A 1 104 ? 28.681 1.198 -48.381 1.00 87.69 104 TRP A C 1
ATOM 816 O O . TRP A 1 104 ? 27.610 0.824 -48.855 1.00 87.69 104 TRP A O 1
ATOM 826 N N . THR A 1 105 ? 29.177 0.712 -47.251 1.00 89.56 105 THR A N 1
ATOM 827 C CA . THR A 1 105 ? 28.375 -0.029 -46.273 1.00 89.56 105 THR A CA 1
ATOM 828 C C . THR A 1 105 ? 28.287 0.797 -45.001 1.00 89.56 105 THR A C 1
ATOM 830 O O . THR A 1 105 ? 29.014 1.776 -44.850 1.00 89.56 105 THR A O 1
ATOM 833 N N . TYR A 1 106 ? 27.411 0.420 -44.082 1.00 92.31 106 TYR A N 1
ATOM 834 C CA . TYR A 1 106 ? 27.286 1.104 -42.805 1.00 92.31 106 TYR A CA 1
ATOM 835 C C . TYR A 1 106 ? 27.071 0.120 -41.666 1.00 92.31 106 TYR A C 1
ATOM 837 O O . TYR A 1 106 ? 26.609 -0.990 -41.905 1.00 92.31 106 TYR A O 1
ATOM 845 N N . ASN A 1 107 ? 27.390 0.552 -40.452 1.00 94.12 107 ASN A N 1
ATOM 846 C CA . ASN A 1 107 ? 26.985 -0.060 -39.194 1.00 94.12 107 ASN A CA 1
ATOM 847 C C . ASN A 1 107 ? 26.128 0.940 -38.412 1.00 94.12 107 ASN A C 1
ATOM 849 O O . ASN A 1 107 ? 26.248 2.155 -38.597 1.00 94.12 107 ASN A O 1
ATOM 853 N N . VAL A 1 108 ? 25.262 0.425 -37.547 1.00 94.25 108 VAL A N 1
ATOM 854 C CA . VAL A 1 108 ? 24.364 1.232 -36.707 1.00 94.25 108 VAL A CA 1
ATOM 855 C C . VAL A 1 108 ? 24.705 1.040 -35.240 1.00 94.25 108 VAL A C 1
ATOM 857 O O . VAL A 1 108 ? 25.446 0.123 -34.898 1.00 94.25 108 VAL A O 1
ATOM 860 N N . PHE A 1 109 ? 24.191 1.911 -34.376 1.00 95.06 109 PHE A N 1
ATOM 861 C CA . PHE A 1 109 ? 24.513 1.884 -32.953 1.00 95.06 109 PHE A CA 1
ATOM 862 C C . PHE A 1 109 ? 23.265 1.695 -32.096 1.00 95.06 109 PHE A C 1
ATOM 864 O O . PHE A 1 109 ? 22.211 2.266 -32.388 1.00 95.06 109 PHE A O 1
ATOM 871 N N . VAL A 1 110 ? 23.411 0.891 -31.041 1.00 95.62 110 VAL A N 1
ATOM 872 C CA . VAL A 1 110 ? 22.400 0.688 -30.001 1.00 95.62 110 VAL A CA 1
ATOM 873 C C . VAL A 1 110 ? 22.863 1.382 -28.727 1.00 95.62 110 VAL A C 1
ATOM 875 O O . VAL A 1 110 ? 23.872 1.000 -28.137 1.00 95.62 110 VAL A O 1
ATOM 878 N N . TYR A 1 111 ? 22.141 2.411 -28.303 1.00 94.88 111 TYR A N 1
ATOM 879 C CA . TYR A 1 111 ? 22.434 3.158 -27.084 1.00 94.88 111 TYR A CA 1
ATOM 880 C C . TYR A 1 111 ? 21.464 2.766 -25.972 1.00 94.88 111 TYR A C 1
ATOM 882 O O . TYR A 1 111 ? 20.261 2.706 -26.212 1.00 94.88 111 TYR A O 1
ATOM 890 N N . TYR A 1 112 ? 21.963 2.560 -24.753 1.00 95.25 112 TYR A N 1
ATOM 891 C CA . TYR A 1 112 ? 21.124 2.322 -23.577 1.00 95.25 112 TYR A CA 1
ATOM 892 C C . TYR A 1 112 ? 21.166 3.512 -22.631 1.00 95.25 112 TYR A C 1
ATOM 894 O O . TYR A 1 112 ? 22.230 3.991 -22.241 1.00 95.25 112 TYR A O 1
ATOM 902 N N . ASN A 1 113 ? 19.984 3.954 -22.235 1.00 93.75 113 ASN A N 1
ATOM 903 C CA . ASN A 1 113 ? 19.749 5.065 -21.342 1.00 93.75 113 ASN A CA 1
ATOM 904 C C . ASN A 1 113 ? 19.001 4.543 -20.107 1.00 93.75 113 ASN A C 1
ATOM 906 O O . ASN A 1 113 ? 17.960 3.902 -20.243 1.00 93.75 113 ASN A O 1
ATOM 910 N N . GLY A 1 114 ? 19.509 4.831 -18.906 1.00 93.19 114 GLY A N 1
ATOM 911 C CA . GLY A 1 114 ? 18.867 4.448 -17.641 1.00 93.19 114 GLY A CA 1
ATOM 912 C C . GLY A 1 114 ? 17.530 5.153 -17.375 1.00 93.19 114 GLY A C 1
ATOM 913 O O . GLY A 1 114 ? 16.829 4.820 -16.421 1.00 93.19 114 GLY A O 1
ATOM 914 N N . ASN A 1 115 ? 17.143 6.081 -18.249 1.00 92.88 115 ASN A N 1
ATOM 915 C CA . ASN A 1 115 ? 15.946 6.900 -18.181 1.00 92.88 115 ASN A CA 1
ATOM 916 C C . ASN A 1 115 ? 15.953 7.782 -16.922 1.00 92.88 115 ASN A C 1
ATOM 918 O O . ASN A 1 115 ? 16.714 8.745 -16.854 1.00 92.88 115 ASN A O 1
ATOM 922 N N . THR A 1 116 ? 15.136 7.446 -15.928 1.00 89.88 116 THR A N 1
ATOM 923 C CA . THR A 1 116 ? 15.020 8.117 -14.625 1.00 89.88 116 THR A CA 1
ATOM 924 C C . THR A 1 116 ? 15.773 7.360 -13.523 1.00 89.88 116 THR A C 1
ATOM 926 O O . THR A 1 116 ? 15.340 7.344 -12.369 1.00 89.88 116 THR A O 1
ATOM 929 N N . ASN A 1 117 ? 16.854 6.659 -13.872 1.00 92.25 117 ASN A N 1
ATOM 930 C CA . ASN A 1 117 ? 17.657 5.895 -12.921 1.00 92.25 117 ASN A CA 1
ATOM 931 C C . ASN A 1 117 ? 18.323 6.797 -11.872 1.00 92.25 117 ASN A C 1
ATOM 933 O O . ASN A 1 117 ? 18.686 7.938 -12.153 1.00 92.25 117 ASN A O 1
ATOM 937 N N . ASP A 1 118 ? 18.571 6.230 -10.695 1.00 91.06 118 ASP A N 1
ATOM 938 C CA . ASP A 1 118 ? 19.257 6.921 -9.597 1.00 91.06 118 ASP A CA 1
ATOM 939 C C . ASP A 1 118 ? 20.764 6.619 -9.587 1.00 91.06 118 ASP A C 1
ATOM 941 O O . ASP A 1 118 ? 21.561 7.360 -9.010 1.00 91.06 118 ASP A O 1
ATOM 945 N N . GLY A 1 119 ? 21.180 5.535 -10.253 1.00 91.50 119 GLY A N 1
ATOM 946 C CA . GLY A 1 119 ? 22.577 5.124 -10.316 1.00 91.50 119 GLY A CA 1
ATOM 947 C C . GLY A 1 119 ? 22.875 4.051 -11.360 1.00 91.50 119 GLY A C 1
ATOM 948 O O . GLY A 1 119 ? 22.061 3.742 -12.237 1.00 91.50 119 GLY A O 1
ATOM 949 N N . GLY A 1 120 ? 24.084 3.498 -11.275 1.00 91.62 120 GLY A N 1
ATOM 950 C CA . GLY A 1 120 ? 24.593 2.515 -12.228 1.00 91.62 120 GLY A CA 1
ATOM 951 C C . GLY A 1 120 ? 24.961 3.114 -13.588 1.00 91.62 120 GLY A C 1
ATOM 952 O O . GLY A 1 120 ? 25.000 4.331 -13.780 1.00 91.62 120 GLY A O 1
ATOM 953 N N . GLY A 1 121 ? 25.284 2.243 -14.538 1.00 92.38 121 GLY A N 1
ATOM 954 C CA . GLY A 1 121 ? 25.744 2.644 -15.862 1.00 92.38 121 GLY A CA 1
ATOM 955 C C . GLY A 1 121 ? 26.131 1.451 -16.721 1.00 92.38 121 GLY A C 1
ATOM 956 O O . GLY A 1 121 ? 26.544 0.408 -16.217 1.00 92.38 121 GLY A O 1
ATOM 957 N N . MET A 1 122 ? 26.013 1.609 -18.035 1.00 93.50 122 MET A N 1
ATOM 958 C CA . MET A 1 122 ? 26.405 0.586 -18.998 1.00 93.50 122 MET A CA 1
ATOM 959 C C . MET A 1 122 ? 27.675 1.006 -19.733 1.00 93.50 122 MET A C 1
ATOM 961 O O . MET A 1 122 ? 27.727 2.072 -20.345 1.00 93.50 122 MET A O 1
ATOM 965 N N . GLU A 1 123 ? 28.697 0.150 -19.700 1.00 93.94 123 GLU A N 1
ATOM 966 C CA . GLU A 1 123 ? 29.884 0.327 -20.537 1.00 93.94 123 GLU A CA 1
ATOM 967 C C . GLU A 1 123 ? 29.532 0.007 -21.993 1.00 93.94 123 GLU A C 1
ATOM 969 O O . GLU A 1 123 ? 29.240 -1.145 -22.335 1.00 93.94 123 GLU A O 1
ATOM 974 N N . MET A 1 124 ? 29.540 1.043 -22.831 1.00 93.56 124 MET A N 1
ATOM 975 C CA . MET A 1 124 ? 29.312 0.956 -24.275 1.00 93.56 124 MET A CA 1
ATOM 976 C C . MET A 1 124 ? 30.630 0.820 -25.028 1.00 93.56 124 MET A C 1
ATOM 978 O O . MET A 1 124 ? 31.654 1.333 -24.574 1.00 93.56 124 MET A O 1
ATOM 982 N N . THR A 1 125 ? 30.594 0.221 -26.223 1.00 91.56 125 THR A N 1
ATOM 983 C CA . THR A 1 125 ? 31.778 0.210 -27.107 1.00 91.56 125 THR A CA 1
ATOM 984 C C . THR A 1 125 ? 32.261 1.623 -27.454 1.00 91.56 125 THR A C 1
ATOM 986 O O . THR A 1 125 ? 33.465 1.868 -27.505 1.00 91.56 125 THR A O 1
ATOM 989 N N . ASP A 1 126 ? 31.329 2.566 -27.621 1.00 91.88 126 ASP A N 1
ATOM 990 C CA . ASP A 1 126 ? 31.589 4.000 -27.708 1.00 91.88 126 ASP A CA 1
ATOM 991 C C . ASP A 1 126 ? 30.662 4.733 -26.717 1.00 91.88 126 ASP A C 1
ATOM 993 O O . ASP A 1 126 ? 29.442 4.716 -26.905 1.00 91.88 126 ASP A O 1
ATOM 997 N N . PRO A 1 127 ? 31.190 5.401 -25.673 1.00 89.25 127 PRO A N 1
ATOM 998 C CA . PRO A 1 127 ? 30.372 6.052 -24.645 1.00 89.25 127 PRO A CA 1
ATOM 999 C C . PRO A 1 127 ? 29.396 7.119 -25.160 1.00 89.25 127 PRO A C 1
ATOM 1001 O O . PRO A 1 127 ? 28.391 7.392 -24.506 1.00 89.25 127 PRO A O 1
ATOM 1004 N N . ALA A 1 128 ? 29.680 7.740 -26.309 1.00 87.56 128 ALA A N 1
ATOM 1005 C CA . ALA A 1 128 ? 28.837 8.789 -26.878 1.00 87.56 128 ALA A CA 1
ATOM 1006 C C . ALA A 1 128 ? 27.813 8.254 -27.890 1.00 87.56 128 ALA A C 1
ATOM 1008 O O . ALA A 1 128 ? 26.852 8.957 -28.205 1.00 87.56 128 ALA A O 1
ATOM 1009 N N . LYS A 1 129 ? 28.028 7.048 -28.432 1.00 90.00 129 LYS A N 1
ATOM 1010 C CA . LYS A 1 129 ? 27.237 6.520 -29.556 1.00 90.00 129 LYS A CA 1
ATOM 1011 C C . LYS A 1 129 ? 26.497 5.228 -29.240 1.00 90.00 129 LYS A C 1
ATOM 1013 O O . LYS A 1 129 ? 25.419 5.024 -29.786 1.00 90.00 129 LYS A O 1
ATOM 1018 N N . GLY A 1 130 ? 27.039 4.400 -28.352 1.00 93.12 130 GLY A N 1
ATOM 1019 C CA . GLY A 1 130 ? 26.474 3.114 -27.956 1.00 93.12 130 GLY A CA 1
ATOM 1020 C C . GLY A 1 130 ? 27.309 1.926 -28.428 1.00 93.12 130 GLY A C 1
ATOM 1021 O O . GLY A 1 130 ? 28.513 2.029 -28.682 1.00 93.12 130 GLY A O 1
ATOM 1022 N N . ASP A 1 131 ? 26.652 0.781 -28.536 1.00 95.19 131 ASP A N 1
ATOM 1023 C CA . ASP A 1 131 ? 27.236 -0.453 -29.040 1.00 95.19 131 ASP A CA 1
ATOM 1024 C C . ASP A 1 131 ? 27.109 -0.549 -30.554 1.00 95.19 131 ASP A C 1
ATOM 1026 O O . ASP A 1 131 ? 26.024 -0.374 -31.108 1.00 95.19 131 ASP A O 1
ATOM 1030 N N . GLU A 1 132 ? 28.215 -0.860 -31.227 1.00 94.25 132 GLU A N 1
ATOM 1031 C CA . GLU A 1 132 ? 28.215 -1.054 -32.673 1.00 94.25 132 GLU A CA 1
ATOM 1032 C C . GLU A 1 132 ? 27.501 -2.361 -33.067 1.00 94.25 132 GLU A C 1
ATOM 1034 O O . GLU A 1 132 ? 27.909 -3.462 -32.692 1.00 94.25 132 GLU A O 1
ATOM 1039 N N . LYS A 1 133 ? 26.458 -2.243 -33.893 1.00 93.75 133 LYS A N 1
ATOM 1040 C CA . LYS A 1 133 ? 25.788 -3.342 -34.595 1.00 93.75 133 LYS A CA 1
ATOM 1041 C C . LYS A 1 133 ? 26.265 -3.383 -36.041 1.00 93.75 133 LYS A C 1
ATOM 1043 O O . LYS A 1 133 ? 26.052 -2.448 -36.819 1.00 93.75 133 LYS A O 1
ATOM 1048 N N . THR A 1 134 ? 26.855 -4.514 -36.424 1.00 94.19 134 THR A N 1
ATOM 1049 C CA . THR A 1 134 ? 27.208 -4.764 -37.826 1.00 94.19 134 THR A CA 1
ATOM 1050 C C . THR A 1 134 ? 25.942 -4.947 -38.660 1.00 94.19 134 THR A C 1
ATOM 1052 O O . THR A 1 134 ? 25.050 -5.712 -38.286 1.00 94.19 134 THR A O 1
ATOM 1055 N N . ARG A 1 135 ? 25.853 -4.255 -39.798 1.00 91.94 135 ARG A N 1
ATOM 1056 C CA . ARG A 1 135 ? 24.694 -4.368 -40.694 1.00 91.94 135 ARG A CA 1
ATOM 1057 C C . ARG A 1 135 ? 24.491 -5.802 -41.181 1.00 91.94 135 ARG A C 1
ATOM 1059 O O . ARG A 1 135 ? 25.445 -6.467 -41.586 1.00 91.94 135 ARG A O 1
ATOM 1066 N N . GLY A 1 136 ? 23.242 -6.260 -41.167 1.00 92.94 136 GLY A N 1
ATOM 1067 C CA . GLY A 1 136 ? 22.859 -7.621 -41.542 1.00 92.94 136 GLY A CA 1
ATOM 1068 C C . GLY A 1 136 ? 23.233 -8.695 -40.515 1.00 92.94 136 GLY A C 1
ATOM 1069 O O . GLY A 1 136 ? 23.047 -9.878 -40.792 1.00 92.94 136 GLY A O 1
ATOM 1070 N N . VAL A 1 137 ? 23.761 -8.306 -39.349 1.00 96.12 137 VAL A N 1
ATOM 1071 C CA . VAL A 1 137 ? 24.030 -9.200 -38.217 1.00 96.12 137 VAL A CA 1
ATOM 1072 C C . VAL A 1 137 ? 23.051 -8.884 -37.092 1.00 96.12 137 VAL A C 1
ATOM 1074 O O . VAL A 1 137 ? 22.864 -7.717 -36.741 1.00 96.12 137 VAL A O 1
ATOM 1077 N N . ASP A 1 138 ? 22.434 -9.921 -36.531 1.00 96.31 138 ASP A N 1
ATOM 1078 C CA . ASP A 1 138 ? 21.534 -9.808 -35.384 1.00 96.31 138 ASP A CA 1
ATOM 1079 C C . ASP A 1 138 ? 22.267 -9.244 -34.159 1.00 96.31 138 ASP A C 1
ATOM 1081 O O . ASP A 1 138 ? 23.389 -9.646 -33.844 1.00 96.31 138 ASP A O 1
ATOM 1085 N N . TYR A 1 139 ? 21.618 -8.318 -33.453 1.00 96.50 139 TYR A N 1
ATOM 1086 C CA . TYR A 1 139 ? 22.120 -7.746 -32.208 1.00 96.50 139 TYR A CA 1
ATOM 1087 C C . TYR A 1 139 ? 21.319 -8.291 -31.023 1.00 96.50 139 TYR A C 1
ATOM 1089 O O . TYR A 1 139 ? 20.091 -8.330 -31.068 1.00 96.50 139 TYR A O 1
ATOM 1097 N N . ILE A 1 140 ? 22.006 -8.716 -29.962 1.00 97.38 140 ILE A N 1
ATOM 1098 C CA . ILE A 1 140 ? 21.371 -9.241 -28.747 1.00 97.38 140 ILE A CA 1
ATOM 1099 C C . ILE A 1 140 ? 21.255 -8.119 -27.721 1.00 97.38 140 ILE A C 1
ATOM 1101 O O . ILE A 1 140 ? 22.262 -7.522 -27.339 1.00 97.38 140 ILE A O 1
ATOM 1105 N N . ILE A 1 141 ? 20.032 -7.853 -27.264 1.00 97.19 141 ILE A N 1
ATOM 1106 C CA . ILE A 1 141 ? 19.766 -6.847 -26.236 1.00 97.19 141 ILE A CA 1
ATOM 1107 C C . ILE A 1 141 ? 20.456 -7.247 -24.928 1.00 97.19 141 ILE A C 1
ATOM 1109 O O . ILE A 1 141 ? 20.345 -8.384 -24.472 1.00 97.19 141 ILE A O 1
ATOM 1113 N N . ARG A 1 142 ? 21.194 -6.310 -24.335 1.00 96.19 142 ARG A N 1
ATOM 1114 C CA . ARG A 1 142 ? 22.023 -6.531 -23.147 1.00 96.19 142 ARG A CA 1
ATOM 1115 C C . ARG A 1 142 ? 21.198 -6.520 -21.862 1.00 96.19 142 ARG A C 1
ATOM 1117 O O . ARG A 1 142 ? 20.120 -5.923 -21.789 1.00 96.19 142 ARG A O 1
ATOM 1124 N N . GLU A 1 143 ? 21.767 -7.158 -20.844 1.00 95.56 143 GLU A N 1
ATOM 1125 C CA . GLU A 1 1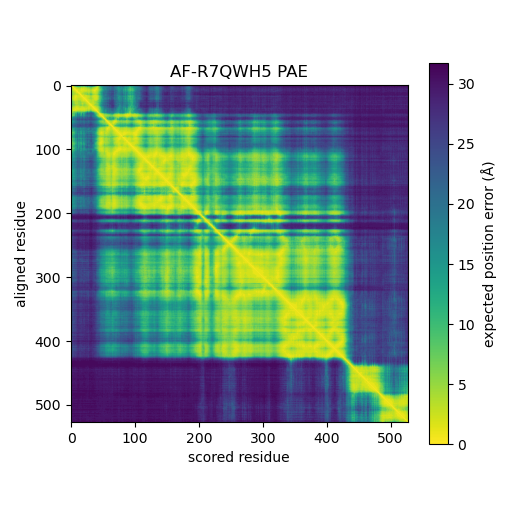43 ? 21.333 -7.029 -19.452 1.00 95.56 143 GLU A CA 1
ATOM 1126 C C . GLU A 1 143 ? 21.473 -5.587 -18.954 1.00 95.56 143 GLU A C 1
ATOM 1128 O O . GLU A 1 143 ? 22.318 -4.823 -19.433 1.00 95.56 143 GLU A O 1
ATOM 1133 N N . ASN A 1 144 ? 20.636 -5.229 -17.984 1.00 94.19 144 ASN A N 1
ATOM 1134 C CA . ASN A 1 144 ? 20.644 -3.916 -17.358 1.00 94.19 144 ASN A CA 1
ATOM 1135 C C . ASN A 1 144 ? 21.723 -3.800 -16.268 1.00 94.19 144 ASN A C 1
ATOM 1137 O O . ASN A 1 144 ? 21.812 -4.650 -15.387 1.00 94.19 144 ASN A O 1
ATOM 1141 N N . ASN A 1 145 ? 22.461 -2.685 -16.283 1.00 95.06 145 ASN A N 1
ATOM 1142 C CA . ASN A 1 145 ? 23.405 -2.303 -15.223 1.00 95.06 145 ASN A CA 1
ATOM 1143 C C . ASN A 1 145 ? 23.052 -0.955 -14.557 1.00 95.06 145 ASN A C 1
ATOM 1145 O O . ASN A 1 145 ? 23.851 -0.415 -13.788 1.00 95.06 145 ASN A O 1
ATOM 1149 N N . PHE A 1 146 ? 21.895 -0.370 -14.873 1.00 94.12 146 PHE A N 1
ATOM 1150 C CA . PHE A 1 146 ? 21.363 0.788 -14.159 1.00 94.12 146 PHE A CA 1
ATOM 1151 C C . PHE A 1 146 ? 20.644 0.337 -12.887 1.00 94.12 146 PHE A C 1
ATOM 1153 O O . PHE A 1 146 ? 20.106 -0.769 -12.824 1.00 94.12 146 PHE A O 1
ATOM 1160 N N . THR A 1 147 ? 20.589 1.210 -11.889 1.00 89.88 147 THR A N 1
ATOM 1161 C CA . THR A 1 147 ? 19.858 0.976 -10.639 1.00 89.88 147 THR A CA 1
ATOM 1162 C C . THR A 1 147 ? 18.878 2.109 -10.386 1.00 89.88 147 THR A C 1
ATOM 1164 O O . THR A 1 147 ? 19.157 3.270 -10.705 1.00 89.88 147 THR A O 1
ATOM 1167 N N . LYS A 1 148 ? 17.736 1.775 -9.789 1.00 85.25 148 LYS A N 1
ATOM 1168 C CA . LYS A 1 148 ? 16.714 2.738 -9.396 1.00 85.25 148 LYS A CA 1
ATOM 1169 C C . LYS A 1 148 ? 16.118 2.328 -8.052 1.00 85.25 148 LYS A C 1
ATOM 1171 O O . LYS A 1 148 ? 15.679 1.193 -7.893 1.00 85.25 148 LYS A O 1
ATOM 1176 N N . THR A 1 149 ? 16.150 3.229 -7.081 1.00 80.50 149 THR A N 1
ATOM 1177 C CA . THR A 1 149 ? 15.768 2.938 -5.697 1.00 80.50 149 THR A CA 1
ATOM 1178 C C . THR A 1 149 ? 14.253 2.740 -5.603 1.00 80.50 149 THR A C 1
ATOM 1180 O O . THR A 1 149 ? 13.489 3.606 -6.024 1.00 80.50 149 THR A O 1
ATOM 1183 N N . GLY A 1 150 ? 13.809 1.598 -5.062 1.00 74.06 150 GLY A N 1
ATOM 1184 C CA . GLY A 1 150 ? 12.391 1.210 -4.992 1.00 74.06 150 GLY A CA 1
ATOM 1185 C C . GLY A 1 150 ? 11.789 0.647 -6.290 1.00 74.06 150 GLY A C 1
ATOM 1186 O O . GLY A 1 150 ? 10.564 0.582 -6.412 1.00 74.06 150 GLY A O 1
ATOM 1187 N N . TYR A 1 151 ? 12.614 0.273 -7.277 1.00 79.56 151 TYR A N 1
ATOM 1188 C CA . TYR A 1 151 ? 12.146 -0.284 -8.550 1.00 79.56 151 TYR A CA 1
ATOM 1189 C C . TYR A 1 151 ? 13.010 -1.456 -9.015 1.00 79.56 151 TYR A C 1
ATOM 1191 O O . TYR A 1 151 ? 14.230 -1.448 -8.861 1.00 79.56 151 TYR A O 1
ATOM 1199 N N . ASP A 1 152 ? 12.375 -2.414 -9.683 1.00 80.88 152 ASP A N 1
ATOM 1200 C CA . ASP A 1 152 ? 13.049 -3.428 -10.481 1.00 80.88 152 ASP A CA 1
ATOM 1201 C C . ASP A 1 152 ? 13.082 -3.023 -11.957 1.00 80.88 152 ASP A C 1
ATOM 1203 O O . ASP A 1 152 ? 12.213 -2.315 -12.475 1.00 80.88 152 ASP A O 1
ATOM 1207 N N . PHE A 1 153 ? 14.113 -3.485 -12.656 1.00 86.31 153 PHE A N 1
ATOM 1208 C CA . PHE A 1 153 ? 14.210 -3.325 -14.098 1.00 86.31 153 PHE A CA 1
ATOM 1209 C C . PHE A 1 153 ? 13.239 -4.285 -14.794 1.00 86.31 153 PHE A C 1
ATOM 1211 O O . PHE A 1 153 ? 13.393 -5.502 -14.703 1.00 86.31 153 PHE A O 1
ATOM 1218 N N . ALA A 1 154 ? 12.262 -3.741 -15.516 1.00 85.06 154 ALA A N 1
ATOM 1219 C CA . ALA A 1 154 ? 11.274 -4.529 -16.247 1.00 85.06 154 ALA A CA 1
ATOM 1220 C C . ALA A 1 154 ? 11.773 -4.924 -17.646 1.00 85.06 154 ALA A C 1
ATOM 1222 O O . ALA A 1 154 ? 11.460 -6.003 -18.143 1.00 85.06 154 ALA A O 1
ATOM 1223 N N . GLY A 1 155 ? 12.553 -4.058 -18.298 1.00 91.56 155 GLY A N 1
ATOM 1224 C CA . GLY A 1 155 ? 13.040 -4.261 -19.662 1.00 91.56 155 GLY A CA 1
ATOM 1225 C C . GLY A 1 155 ? 13.374 -2.943 -20.360 1.00 91.56 155 GLY A C 1
ATOM 1226 O O . GLY A 1 155 ? 13.578 -1.916 -19.720 1.00 91.56 155 GLY A O 1
ATOM 1227 N N . TRP A 1 156 ? 13.430 -2.956 -21.689 1.00 93.50 156 TRP A N 1
ATOM 1228 C CA . TRP A 1 156 ? 13.825 -1.804 -22.498 1.00 93.50 156 TRP A CA 1
ATOM 1229 C C . TRP A 1 156 ? 12.700 -1.313 -23.412 1.00 93.50 156 TRP A C 1
ATOM 1231 O O . TRP A 1 156 ? 12.075 -2.092 -24.136 1.00 93.50 156 TRP A O 1
ATOM 1241 N N . ASN A 1 157 ? 12.503 0.004 -23.443 1.00 91.75 157 ASN A N 1
ATOM 1242 C CA . ASN A 1 157 ? 11.567 0.703 -24.321 1.00 91.75 157 ASN A CA 1
ATOM 1243 C C . ASN A 1 157 ? 12.289 1.540 -25.379 1.00 91.75 157 ASN A C 1
ATOM 1245 O O . ASN A 1 157 ? 13.436 1.928 -25.210 1.00 91.75 157 ASN A O 1
ATOM 1249 N N . THR A 1 158 ? 11.607 1.848 -26.483 1.00 89.88 158 THR A N 1
ATOM 1250 C CA . THR A 1 158 ? 12.170 2.629 -27.608 1.00 89.88 158 THR A CA 1
ATOM 1251 C C . THR A 1 158 ? 11.796 4.105 -27.585 1.00 89.88 158 THR A C 1
ATOM 1253 O O . THR A 1 158 ? 12.102 4.838 -28.522 1.00 89.88 158 THR A O 1
ATOM 1256 N N . ALA A 1 159 ? 11.080 4.536 -26.554 1.00 84.94 159 ALA A N 1
ATOM 1257 C CA . ALA A 1 159 ? 10.664 5.913 -26.373 1.00 84.94 159 ALA A CA 1
ATOM 1258 C C . ALA A 1 159 ? 10.826 6.291 -24.904 1.00 84.94 159 ALA A C 1
ATOM 1260 O O . ALA A 1 159 ? 10.480 5.507 -24.022 1.00 84.94 159 ALA A O 1
ATOM 1261 N N . GLN A 1 160 ? 11.344 7.494 -24.668 1.00 83.19 160 GLN A N 1
ATOM 1262 C CA . GLN A 1 160 ? 11.439 8.069 -23.330 1.00 83.19 160 GLN A CA 1
ATOM 1263 C C . GLN A 1 160 ? 10.081 8.568 -22.830 1.00 83.19 160 GLN A C 1
ATOM 1265 O O . GLN A 1 160 ? 9.836 8.580 -21.629 1.00 83.19 160 GLN A O 1
ATOM 1270 N N . VAL A 1 161 ? 9.218 9.004 -23.751 1.00 79.56 161 VAL A N 1
ATOM 1271 C CA . VAL A 1 161 ? 7.909 9.592 -23.464 1.00 79.56 161 VAL A CA 1
ATOM 1272 C C . VAL A 1 161 ? 6.808 8.954 -24.310 1.00 79.56 161 VAL A C 1
ATOM 1274 O O . VAL A 1 161 ? 7.079 8.399 -25.377 1.00 79.56 161 VAL A O 1
ATOM 1277 N N . ASP A 1 162 ? 5.569 9.033 -23.833 1.00 76.88 162 ASP A N 1
ATOM 1278 C CA . ASP A 1 162 ? 4.379 8.555 -24.528 1.00 76.88 162 ASP A CA 1
ATOM 1279 C C . ASP A 1 162 ? 3.921 9.558 -25.608 1.00 76.88 162 ASP A C 1
ATOM 1281 O O . ASP A 1 162 ? 4.534 10.605 -25.837 1.00 76.88 162 ASP A O 1
ATOM 1285 N N . GLY A 1 163 ? 2.810 9.254 -26.288 1.00 71.19 163 GLY A N 1
ATOM 1286 C CA . GLY A 1 163 ? 2.234 10.140 -27.307 1.00 71.19 163 GLY A CA 1
ATOM 1287 C C . GLY A 1 163 ? 1.718 11.489 -26.778 1.00 71.19 163 GLY A C 1
ATOM 1288 O O . GLY A 1 163 ? 1.421 12.368 -27.586 1.00 71.19 163 GLY A O 1
ATOM 1289 N N . ALA A 1 164 ? 1.612 11.662 -25.457 1.00 74.62 164 ALA A N 1
ATOM 1290 C CA . ALA A 1 164 ? 1.214 12.898 -24.788 1.00 74.62 164 ALA A CA 1
ATOM 1291 C C . ALA A 1 164 ? 2.412 13.672 -24.197 1.00 74.62 164 ALA A C 1
ATOM 1293 O O . ALA A 1 164 ? 2.235 14.795 -23.726 1.00 74.62 164 ALA A O 1
ATOM 1294 N N . GLY A 1 165 ? 3.625 13.113 -24.268 1.00 75.38 165 GLY A N 1
ATOM 1295 C CA . GLY A 1 165 ? 4.851 13.718 -23.752 1.00 75.38 165 GLY A CA 1
ATOM 1296 C C . GLY A 1 165 ? 5.170 13.380 -22.293 1.00 75.38 165 GLY A C 1
ATOM 1297 O O . GLY A 1 165 ? 6.099 13.972 -21.744 1.00 75.38 165 GLY A O 1
ATOM 1298 N N . ASN A 1 166 ? 4.453 12.443 -21.663 1.00 76.88 166 ASN A N 1
ATOM 1299 C CA . ASN A 1 166 ? 4.765 11.979 -20.307 1.00 76.88 166 ASN A CA 1
ATOM 1300 C C . ASN A 1 166 ? 5.887 10.945 -20.347 1.00 76.88 166 ASN A C 1
ATOM 1302 O O . ASN A 1 166 ? 5.905 10.112 -21.249 1.00 76.88 166 ASN A O 1
ATOM 1306 N N . ILE A 1 167 ? 6.794 10.960 -19.368 1.00 75.25 167 ILE A N 1
ATOM 1307 C CA . ILE A 1 167 ? 7.872 9.965 -19.272 1.00 75.25 167 ILE A CA 1
ATOM 1308 C C . ILE A 1 167 ? 7.269 8.558 -19.153 1.00 75.25 167 ILE A C 1
ATOM 1310 O O . ILE A 1 167 ? 6.448 8.299 -18.277 1.00 75.25 167 ILE A O 1
ATOM 1314 N N . VAL A 1 168 ? 7.706 7.642 -20.019 1.00 72.19 168 VAL A N 1
ATOM 1315 C CA . VAL A 1 168 ? 7.354 6.214 -19.974 1.00 72.19 168 VAL A CA 1
ATOM 1316 C C . VAL A 1 168 ? 8.342 5.534 -19.037 1.00 72.19 168 VAL A C 1
ATOM 1318 O O . VAL A 1 168 ? 9.306 4.896 -19.457 1.00 72.19 168 VAL A O 1
ATOM 1321 N N . GLU A 1 169 ? 8.154 5.779 -17.746 1.00 69.25 169 GLU A N 1
ATOM 1322 C CA . GLU A 1 169 ? 8.983 5.209 -16.684 1.00 69.25 169 GLU A CA 1
ATOM 1323 C C . GLU A 1 169 ? 8.532 3.790 -16.329 1.00 69.25 169 GLU A C 1
ATOM 1325 O O . GLU A 1 169 ? 9.373 2.928 -16.088 1.00 69.25 169 GLU A O 1
ATOM 1330 N N . THR A 1 170 ? 7.220 3.543 -16.376 1.00 62.81 170 THR A N 1
ATOM 1331 C CA . THR A 1 170 ? 6.581 2.269 -16.032 1.00 62.81 170 THR A CA 1
ATOM 1332 C C . THR A 1 170 ? 5.740 1.735 -17.201 1.00 62.81 170 THR A C 1
ATOM 1334 O O . THR A 1 170 ? 5.278 2.497 -18.053 1.00 62.81 170 THR A O 1
ATOM 1337 N N . GLY A 1 171 ? 5.578 0.409 -17.292 1.00 62.66 171 GLY A N 1
ATOM 1338 C CA . GLY A 1 171 ? 4.773 -0.255 -18.329 1.00 62.66 171 GLY A CA 1
ATOM 1339 C C . GLY A 1 171 ? 5.436 -1.489 -18.951 1.00 62.66 171 GLY A C 1
ATOM 1340 O O . GLY A 1 171 ? 6.563 -1.844 -18.612 1.00 62.66 171 GLY A O 1
ATOM 1341 N N . LEU A 1 172 ? 4.729 -2.152 -19.876 1.00 71.44 172 LEU A N 1
ATOM 1342 C CA . LEU A 1 172 ? 5.231 -3.360 -20.540 1.00 71.44 172 LEU A CA 1
ATOM 1343 C C . LEU A 1 172 ? 6.434 -3.028 -21.443 1.00 71.44 172 LEU A C 1
ATOM 1345 O O . LEU A 1 172 ? 6.282 -2.242 -22.384 1.00 71.44 172 LEU A O 1
ATOM 1349 N N . PRO A 1 173 ? 7.612 -3.625 -21.199 1.00 84.19 173 PRO A N 1
ATOM 1350 C CA . PRO A 1 173 ? 8.805 -3.358 -21.988 1.00 84.19 173 PRO A CA 1
ATOM 1351 C C . PRO A 1 173 ? 8.661 -3.909 -23.408 1.00 84.19 173 PRO A C 1
ATOM 1353 O O . PRO A 1 173 ? 8.123 -4.996 -23.627 1.00 84.19 173 PRO A O 1
ATOM 1356 N N . ARG A 1 174 ? 9.207 -3.190 -24.393 1.00 87.56 174 ARG A N 1
ATOM 1357 C CA . ARG A 1 174 ? 9.261 -3.675 -25.782 1.00 87.56 174 ARG A CA 1
ATOM 1358 C C . ARG A 1 174 ? 10.284 -4.797 -25.971 1.00 87.56 174 ARG A C 1
ATOM 1360 O O . ARG A 1 174 ? 10.055 -5.696 -26.778 1.00 87.56 174 ARG A O 1
ATOM 1367 N N . PHE A 1 175 ? 11.407 -4.727 -25.263 1.00 91.88 175 PHE A N 1
ATOM 1368 C CA . PHE A 1 175 ? 12.493 -5.698 -25.356 1.00 91.88 175 PHE A CA 1
ATOM 1369 C C . PHE A 1 175 ? 12.902 -6.192 -23.970 1.00 91.88 175 PHE A C 1
ATOM 1371 O O . PHE A 1 175 ? 13.136 -5.396 -23.064 1.00 91.88 175 PHE A O 1
ATOM 1378 N N . ALA A 1 176 ? 13.054 -7.505 -23.827 1.00 92.62 176 ALA A N 1
ATOM 1379 C CA . ALA A 1 176 ? 13.708 -8.112 -22.671 1.00 92.62 176 ALA A CA 1
ATOM 1380 C C . ALA A 1 176 ? 15.213 -8.297 -22.950 1.00 92.62 176 ALA A C 1
ATOM 1382 O O . ALA A 1 176 ? 15.594 -8.468 -24.115 1.00 92.62 176 ALA A O 1
ATOM 1383 N N . PRO A 1 177 ? 16.087 -8.311 -21.932 1.00 95.12 177 PRO A N 1
ATOM 1384 C CA . PRO A 1 177 ? 17.460 -8.778 -22.102 1.00 95.12 177 PRO A CA 1
ATOM 1385 C C . PRO A 1 177 ? 17.524 -10.145 -22.802 1.00 95.12 177 PRO A C 1
ATOM 1387 O O . PRO A 1 177 ? 16.660 -11.003 -22.622 1.00 95.12 177 PRO A O 1
ATOM 1390 N N . GLY A 1 178 ? 18.509 -10.324 -23.679 1.00 95.62 178 GLY A N 1
ATOM 1391 C CA . GLY A 1 178 ? 18.671 -11.521 -24.505 1.00 95.62 178 GLY A CA 1
ATOM 1392 C C . GLY A 1 178 ? 17.777 -11.585 -25.751 1.00 95.62 178 GLY A C 1
ATOM 1393 O O . GLY A 1 178 ? 17.982 -12.463 -26.591 1.00 95.62 178 GLY A O 1
ATOM 1394 N N . SER A 1 179 ? 16.811 -10.673 -25.918 1.00 95.94 179 SER A N 1
ATOM 1395 C CA . SER A 1 179 ? 16.002 -10.614 -27.143 1.00 95.94 179 SER A CA 1
ATOM 1396 C C . SER A 1 179 ? 16.818 -10.144 -28.356 1.00 95.94 179 SER A C 1
ATOM 1398 O O . SER A 1 179 ? 17.850 -9.483 -28.224 1.00 95.94 179 SER A O 1
ATOM 1400 N N . VAL A 1 180 ? 16.371 -10.529 -29.554 1.00 96.25 180 VAL A N 1
ATOM 1401 C CA . VAL A 1 180 ? 17.069 -10.246 -30.816 1.00 96.25 180 VAL A CA 1
ATOM 1402 C C . VAL A 1 180 ? 16.518 -8.975 -31.458 1.00 96.25 180 VAL A C 1
ATOM 1404 O O . VAL A 1 180 ? 15.316 -8.868 -31.701 1.00 96.25 180 VAL A O 1
ATOM 1407 N N . TYR A 1 181 ? 17.412 -8.051 -31.805 1.00 94.69 181 TYR A N 1
ATOM 1408 C CA . TYR A 1 181 ? 17.144 -6.898 -32.656 1.00 94.69 181 TYR A CA 1
ATOM 1409 C C . TYR A 1 181 ? 17.807 -7.085 -34.029 1.00 94.69 181 TYR A C 1
ATOM 1411 O O . TYR A 1 181 ? 19.034 -7.115 -34.149 1.00 94.69 181 TYR A O 1
ATOM 1419 N N . ASN A 1 182 ? 16.985 -7.229 -35.071 1.00 94.62 182 ASN A N 1
ATOM 1420 C CA . ASN A 1 182 ? 17.422 -7.602 -36.422 1.00 94.62 182 ASN A CA 1
ATOM 1421 C C . ASN A 1 182 ? 17.360 -6.452 -37.442 1.00 94.62 182 ASN A C 1
ATOM 1423 O O . ASN A 1 182 ? 17.779 -6.624 -38.585 1.00 94.62 182 ASN A O 1
ATOM 1427 N N . GLU A 1 183 ? 16.866 -5.279 -37.051 1.00 92.94 183 GLU A N 1
ATOM 1428 C CA . GLU A 1 183 ? 16.792 -4.132 -37.952 1.00 92.94 183 GLU A CA 1
ATOM 1429 C C . GLU A 1 183 ? 18.165 -3.449 -38.082 1.00 92.94 183 GLU A C 1
ATOM 1431 O O . GLU A 1 183 ? 18.976 -3.425 -37.155 1.00 92.94 183 GLU A O 1
ATOM 1436 N N . ASP A 1 184 ? 18.432 -2.874 -39.254 1.00 92.44 184 ASP A N 1
ATOM 1437 C CA . ASP A 1 184 ? 19.667 -2.140 -39.554 1.00 92.44 184 ASP A CA 1
ATOM 1438 C C . ASP A 1 184 ? 19.443 -0.625 -39.474 1.00 92.44 184 ASP A C 1
ATOM 1440 O O . ASP A 1 184 ? 19.815 0.121 -40.385 1.00 92.44 184 ASP A O 1
ATOM 1444 N N . ILE A 1 185 ? 18.805 -0.182 -38.389 1.00 91.19 185 ILE A N 1
ATOM 1445 C CA . ILE A 1 185 ? 18.617 1.231 -38.044 1.00 91.19 185 ILE A CA 1
ATOM 1446 C C . ILE A 1 185 ? 19.149 1.491 -36.623 1.00 91.19 185 ILE A C 1
ATOM 1448 O O . ILE A 1 185 ? 19.158 0.567 -35.806 1.00 91.19 185 ILE A O 1
ATOM 1452 N N . PRO A 1 186 ? 19.635 2.707 -36.310 1.00 92.88 186 PRO A N 1
ATOM 1453 C CA . PRO A 1 186 ? 20.066 3.031 -34.953 1.00 92.88 186 PRO A CA 1
ATOM 1454 C C . PRO A 1 186 ? 18.917 2.946 -33.951 1.00 92.88 186 PRO A C 1
ATOM 1456 O O . PRO A 1 186 ? 17.771 3.264 -34.275 1.00 92.88 186 PRO A O 1
ATOM 1459 N N . LEU A 1 187 ? 19.240 2.559 -32.720 1.00 92.44 187 LEU A N 1
ATOM 1460 C CA . LEU A 1 187 ? 18.257 2.310 -31.675 1.00 92.44 187 LEU A CA 1
ATOM 1461 C C . LEU A 1 187 ? 18.704 2.953 -30.366 1.00 92.44 187 LEU A C 1
ATOM 1463 O O . LEU A 1 187 ? 19.803 2.695 -29.889 1.00 92.44 187 LEU A O 1
ATOM 1467 N N . THR A 1 188 ? 17.829 3.744 -29.753 1.00 92.25 188 THR A N 1
ATOM 1468 C CA . THR A 1 188 ? 17.999 4.159 -28.357 1.00 92.25 188 THR A CA 1
ATOM 1469 C C . THR A 1 188 ? 16.991 3.405 -27.503 1.00 92.25 188 THR A C 1
ATOM 1471 O O . THR A 1 188 ? 15.790 3.434 -27.776 1.00 92.25 188 THR A O 1
ATOM 1474 N N . LEU A 1 189 ? 17.497 2.720 -26.484 1.00 93.44 189 LEU A N 1
ATOM 1475 C CA . LEU A 1 189 ? 16.732 1.965 -25.510 1.00 93.44 189 LEU A CA 1
ATOM 1476 C C . LEU A 1 189 ? 16.724 2.702 -24.177 1.00 93.44 189 LEU A C 1
ATOM 1478 O O . LEU A 1 189 ? 17.770 3.080 -23.659 1.00 93.44 189 LEU A O 1
ATOM 1482 N N . PHE A 1 190 ? 15.536 2.889 -23.623 1.00 93.19 190 PHE A N 1
ATOM 1483 C CA . PHE A 1 190 ? 15.302 3.507 -22.325 1.00 93.19 190 PHE A CA 1
ATOM 1484 C C . PHE A 1 190 ? 14.898 2.423 -21.336 1.00 93.19 190 PHE A C 1
ATOM 1486 O O . PHE A 1 190 ? 14.050 1.588 -21.659 1.00 93.19 190 PHE A O 1
ATOM 1493 N N . ALA A 1 191 ? 15.514 2.414 -20.157 1.00 93.12 191 ALA A N 1
ATOM 1494 C CA . ALA A 1 191 ? 15.148 1.477 -19.109 1.00 93.12 191 ALA A CA 1
ATOM 1495 C C . ALA A 1 191 ? 13.686 1.700 -18.692 1.00 93.12 191 ALA A C 1
ATOM 1497 O O . ALA A 1 191 ? 13.265 2.834 -18.436 1.00 93.12 191 ALA A O 1
ATOM 1498 N N . ALA A 1 192 ? 12.929 0.608 -18.661 1.00 88.38 192 ALA A N 1
ATOM 1499 C CA . ALA A 1 192 ? 11.592 0.535 -18.102 1.00 88.38 192 ALA A CA 1
ATOM 1500 C C . ALA A 1 192 ? 11.694 -0.031 -16.686 1.00 88.38 192 ALA A C 1
ATOM 1502 O O . ALA A 1 192 ? 12.344 -1.056 -16.461 1.00 88.38 192 ALA A O 1
ATOM 1503 N N . TRP A 1 193 ? 11.044 0.641 -15.747 1.00 84.31 193 TRP A N 1
ATOM 1504 C CA . TRP A 1 193 ? 11.104 0.345 -14.326 1.00 84.31 193 TRP A CA 1
ATOM 1505 C C . TRP A 1 193 ? 9.734 -0.117 -13.833 1.00 84.31 193 TRP A C 1
ATOM 1507 O O . TRP A 1 193 ? 8.696 0.354 -14.294 1.00 84.31 193 TRP A O 1
ATOM 1517 N N . GLN A 1 194 ? 9.719 -1.041 -12.883 1.00 78.19 194 GLN A N 1
ATOM 1518 C CA . GLN A 1 194 ? 8.512 -1.498 -12.205 1.00 78.19 194 GLN A CA 1
ATOM 1519 C C . GLN A 1 194 ? 8.680 -1.272 -10.709 1.00 78.19 194 GLN A C 1
ATOM 1521 O O . GLN A 1 194 ? 9.739 -1.569 -10.164 1.00 78.19 194 GLN A O 1
ATOM 1526 N N . HIS A 1 195 ? 7.657 -0.718 -10.054 1.00 74.56 195 HIS A N 1
ATOM 1527 C CA . HIS A 1 195 ? 7.688 -0.511 -8.607 1.00 74.56 195 HIS A CA 1
ATOM 1528 C C . HIS A 1 195 ? 7.953 -1.833 -7.894 1.00 74.56 195 HIS A C 1
ATOM 1530 O O . HIS A 1 195 ? 7.285 -2.830 -8.171 1.00 74.56 195 HIS A O 1
ATOM 1536 N N . ARG A 1 196 ? 8.906 -1.809 -6.966 1.00 76.69 196 ARG A N 1
ATOM 1537 C CA . ARG A 1 196 ? 9.212 -2.924 -6.082 1.00 76.69 196 ARG A CA 1
ATOM 1538 C C . ARG A 1 196 ? 9.050 -2.443 -4.652 1.00 76.69 196 ARG A C 1
ATOM 1540 O O . ARG A 1 196 ? 9.821 -1.594 -4.199 1.00 76.69 196 ARG A O 1
ATOM 1547 N N . PHE A 1 197 ? 8.048 -2.970 -3.966 1.00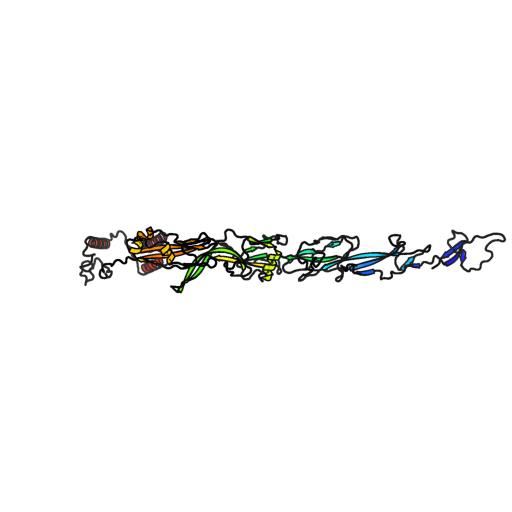 81.00 197 PHE A N 1
ATOM 1548 C CA . PHE A 1 197 ? 7.815 -2.652 -2.570 1.00 81.00 197 PHE A CA 1
ATOM 1549 C C . PHE A 1 197 ? 7.176 -3.820 -1.829 1.00 81.00 197 PHE A C 1
ATOM 1551 O O . PHE A 1 197 ? 6.376 -4.557 -2.403 1.00 81.00 197 PHE A O 1
ATOM 1558 N N . ASP A 1 198 ? 7.520 -3.929 -0.553 1.00 85.19 198 ASP A N 1
ATOM 1559 C CA . ASP A 1 198 ? 6.831 -4.777 0.418 1.00 85.19 198 ASP A CA 1
ATOM 1560 C C . ASP A 1 198 ? 5.833 -3.927 1.222 1.00 85.19 198 ASP A C 1
ATOM 1562 O O . ASP A 1 198 ? 5.891 -2.689 1.195 1.00 85.19 198 ASP A O 1
ATOM 1566 N N . ILE A 1 199 ? 4.921 -4.566 1.958 1.00 87.12 199 ILE A N 1
ATOM 1567 C CA . ILE A 1 199 ? 3.958 -3.859 2.814 1.00 87.12 199 ILE A CA 1
ATOM 1568 C C . ILE A 1 199 ? 4.135 -4.302 4.265 1.00 87.12 199 ILE A C 1
ATOM 1570 O O . ILE A 1 199 ? 4.083 -5.486 4.586 1.00 87.12 199 ILE A O 1
ATOM 1574 N N . ALA A 1 200 ? 4.323 -3.333 5.155 1.00 88.38 200 ALA A N 1
ATOM 1575 C CA . ALA A 1 200 ? 4.318 -3.546 6.594 1.00 88.38 200 ALA A CA 1
ATOM 1576 C C . ALA A 1 200 ? 2.957 -3.127 7.158 1.00 88.38 200 ALA A C 1
ATOM 1578 O O . ALA A 1 200 ? 2.615 -1.944 7.166 1.00 88.38 200 ALA A O 1
ATOM 1579 N N . TYR A 1 201 ? 2.190 -4.101 7.630 1.00 87.31 201 TYR A N 1
ATOM 1580 C CA . TYR A 1 201 ? 0.875 -3.927 8.225 1.00 87.31 201 TYR A CA 1
ATOM 1581 C C . TYR A 1 201 ? 0.981 -3.905 9.753 1.00 87.31 201 TYR A C 1
ATOM 1583 O O . TYR A 1 201 ? 1.207 -4.933 10.392 1.00 87.31 201 TYR A O 1
ATOM 1591 N N . MET A 1 202 ? 0.797 -2.724 10.336 1.00 86.69 202 MET A N 1
ATOM 1592 C CA . MET A 1 202 ? 0.952 -2.469 11.766 1.00 86.69 202 MET A CA 1
ATOM 1593 C C . MET A 1 202 ? -0.389 -2.382 12.489 1.00 86.69 202 MET A C 1
ATOM 1595 O O . MET A 1 202 ? -1.386 -1.905 11.940 1.00 86.69 202 MET A O 1
ATOM 1599 N N . GLY A 1 203 ? -0.405 -2.796 13.756 1.00 79.12 203 GLY A N 1
ATOM 1600 C CA . GLY A 1 203 ? -1.577 -2.676 14.624 1.00 79.12 203 GLY A CA 1
ATOM 1601 C C . GLY A 1 203 ? -2.678 -3.695 14.324 1.00 79.12 203 GLY A C 1
ATOM 1602 O O . GLY A 1 203 ? -3.836 -3.452 14.645 1.00 79.12 203 GLY A O 1
ATOM 1603 N N . VAL A 1 204 ? -2.332 -4.830 13.710 1.00 66.50 204 VAL A N 1
ATOM 1604 C CA . VAL A 1 204 ? -3.269 -5.911 13.343 1.00 66.50 204 VAL A CA 1
ATOM 1605 C C . VAL A 1 204 ? -3.674 -6.834 14.489 1.00 66.50 204 VAL A C 1
ATOM 1607 O O . VAL A 1 204 ? -4.504 -7.707 14.251 1.00 66.50 204 VAL A O 1
ATOM 1610 N N . CYS A 1 205 ? -3.093 -6.654 15.684 1.00 56.81 205 CYS A N 1
ATOM 1611 C CA . CYS A 1 205 ? -3.219 -7.468 16.904 1.00 56.81 205 CYS A CA 1
ATOM 1612 C C . CYS A 1 205 ? -4.173 -8.671 16.799 1.00 56.81 205 CYS A C 1
ATOM 1614 O O . CYS A 1 205 ? -5.267 -8.714 17.364 1.00 56.81 205 CYS A O 1
ATOM 1616 N N . GLN A 1 206 ? -3.703 -9.698 16.090 1.00 50.09 206 GLN A N 1
ATOM 1617 C CA . GLN A 1 206 ? -4.247 -11.039 16.195 1.00 50.09 206 GLN A CA 1
ATOM 1618 C C . GLN A 1 206 ? -3.870 -11.556 17.580 1.00 50.09 206 GLN A C 1
ATOM 1620 O O . GLN A 1 206 ? -2.785 -11.278 18.090 1.00 50.09 206 GLN A O 1
ATOM 1625 N N . THR A 1 207 ? -4.772 -12.286 18.218 1.00 42.22 207 THR A N 1
ATOM 1626 C CA . THR A 1 207 ? -4.544 -12.937 19.508 1.00 42.22 207 THR A CA 1
ATOM 1627 C C . THR A 1 207 ? -3.320 -13.870 19.449 1.00 42.22 207 THR A C 1
ATOM 1629 O O . THR A 1 207 ? -3.498 -15.052 19.175 1.00 42.22 207 THR A O 1
ATOM 1632 N N . GLU A 1 208 ? -2.123 -13.328 19.739 1.00 44.59 208 GLU A N 1
ATOM 1633 C CA . GLU A 1 208 ? -0.772 -13.944 19.765 1.00 44.59 208 GLU A CA 1
ATOM 1634 C C . GLU A 1 208 ? 0.187 -13.704 18.562 1.00 44.59 208 GLU A C 1
ATOM 1636 O O . GLU A 1 208 ? 1.097 -14.509 18.364 1.00 44.59 208 GLU A O 1
ATOM 1641 N N . GLY A 1 209 ? 0.089 -12.611 17.787 1.00 49.69 209 GLY A N 1
ATOM 1642 C CA . GLY A 1 209 ? 1.054 -12.351 16.696 1.00 49.69 209 GLY A CA 1
ATOM 1643 C C . GLY A 1 209 ? 1.386 -10.878 16.450 1.00 49.69 209 GLY A C 1
ATOM 1644 O O . GLY A 1 209 ? 0.488 -10.041 16.429 1.00 49.69 209 GLY A O 1
ATOM 1645 N N . ASP A 1 210 ? 2.681 -10.611 16.277 1.00 63.97 210 ASP A N 1
ATOM 1646 C CA . ASP A 1 210 ? 3.326 -9.340 15.919 1.00 63.97 210 ASP A CA 1
ATOM 1647 C C . ASP A 1 210 ? 2.727 -8.666 14.660 1.00 63.97 210 ASP A C 1
ATOM 1649 O O . ASP A 1 210 ? 1.934 -9.264 13.928 1.00 63.97 210 ASP A O 1
ATOM 1653 N N . ASP A 1 211 ? 3.131 -7.422 14.384 1.00 78.81 211 ASP A N 1
ATOM 1654 C CA . ASP A 1 211 ? 2.848 -6.741 13.118 1.00 78.81 211 ASP A CA 1
ATOM 1655 C C . ASP A 1 211 ? 3.181 -7.646 11.924 1.00 78.81 211 ASP A C 1
ATOM 1657 O O . ASP A 1 211 ? 4.131 -8.437 11.950 1.00 78.81 211 ASP A O 1
ATOM 1661 N N . TYR A 1 212 ? 2.395 -7.539 10.854 1.00 80.69 212 TYR A N 1
ATOM 1662 C CA . TYR A 1 212 ? 2.495 -8.437 9.711 1.00 80.69 212 TYR A CA 1
ATOM 1663 C C . TYR A 1 212 ? 3.312 -7.798 8.592 1.00 80.69 212 TYR A C 1
ATOM 1665 O O . TYR A 1 212 ? 2.958 -6.748 8.058 1.00 80.69 212 TYR A O 1
ATOM 1673 N N . PHE A 1 213 ? 4.404 -8.452 8.211 1.00 81.19 213 PHE A N 1
ATOM 1674 C CA . PHE A 1 213 ? 5.180 -8.062 7.046 1.00 81.19 213 PHE A CA 1
ATOM 1675 C C . PHE A 1 213 ? 4.782 -8.921 5.854 1.00 81.19 213 PHE A C 1
ATOM 1677 O O . PHE A 1 213 ? 5.075 -10.120 5.803 1.00 81.19 213 PHE A O 1
ATOM 1684 N N . ASP A 1 214 ? 4.126 -8.295 4.888 1.00 78.44 214 ASP A N 1
ATOM 1685 C CA . ASP A 1 214 ? 3.809 -8.916 3.618 1.00 78.44 214 ASP A CA 1
ATOM 1686 C C . ASP A 1 214 ? 4.976 -8.711 2.653 1.00 78.44 214 ASP A C 1
ATOM 1688 O O . ASP A 1 214 ? 5.098 -7.691 1.973 1.00 78.44 214 ASP A O 1
ATOM 1692 N N . ASN A 1 215 ? 5.848 -9.717 2.627 1.00 70.75 215 ASN A N 1
ATOM 1693 C CA . ASN A 1 215 ? 6.882 -9.884 1.607 1.00 70.75 215 ASN A CA 1
ATOM 1694 C C . ASN A 1 215 ? 6.386 -10.702 0.406 1.00 70.75 215 ASN A C 1
ATOM 1696 O O . ASN A 1 215 ? 7.195 -11.238 -0.359 1.00 70.75 215 ASN A O 1
ATOM 1700 N N . ASN A 1 216 ? 5.071 -10.910 0.315 1.00 61.53 216 ASN A N 1
ATOM 1701 C CA . ASN A 1 216 ? 4.425 -11.712 -0.697 1.00 61.53 216 ASN A CA 1
ATOM 1702 C C . ASN A 1 216 ? 4.883 -13.181 -0.783 1.00 61.53 216 ASN A C 1
ATOM 1704 O O . ASN A 1 216 ? 5.323 -13.683 -1.821 1.00 61.53 216 ASN A O 1
ATOM 1708 N N . GLY A 1 217 ? 4.801 -13.914 0.328 1.00 49.88 217 GLY A N 1
ATOM 1709 C CA . GLY A 1 217 ? 4.931 -15.378 0.318 1.00 49.88 217 GLY A CA 1
ATOM 1710 C C . GLY A 1 217 ? 6.273 -15.919 -0.205 1.00 49.88 217 GLY A C 1
ATOM 1711 O O . GLY A 1 217 ? 6.336 -17.067 -0.651 1.00 49.88 217 GLY A O 1
ATOM 1712 N N . GLY A 1 218 ? 7.349 -15.126 -0.161 1.00 41.50 218 GLY A N 1
ATOM 1713 C CA . GLY A 1 218 ? 8.680 -15.539 -0.618 1.00 41.50 218 GLY A CA 1
ATOM 1714 C C . GLY A 1 218 ? 8.876 -15.558 -2.140 1.00 41.50 218 GLY A C 1
ATOM 1715 O O . GLY A 1 218 ? 9.904 -16.055 -2.605 1.00 41.50 218 GLY A O 1
ATOM 1716 N N . ALA A 1 219 ? 7.936 -15.012 -2.916 1.00 31.36 219 ALA A N 1
ATOM 1717 C CA . ALA A 1 219 ? 8.128 -14.711 -4.328 1.00 31.36 219 ALA A CA 1
ATOM 1718 C C . ALA A 1 219 ? 8.057 -13.194 -4.516 1.00 31.36 219 ALA A C 1
ATOM 1720 O O . ALA A 1 219 ? 6.990 -12.596 -4.428 1.00 31.36 219 ALA A O 1
ATOM 1721 N N . ASP A 1 220 ? 9.223 -12.598 -4.777 1.00 42.62 220 ASP A N 1
ATOM 1722 C CA . ASP A 1 220 ? 9.398 -11.232 -5.278 1.00 42.62 220 ASP A CA 1
ATOM 1723 C C . ASP A 1 220 ? 8.200 -10.837 -6.166 1.00 42.62 220 ASP A C 1
ATOM 1725 O O . ASP A 1 220 ? 8.038 -11.403 -7.253 1.00 42.62 220 ASP A O 1
ATOM 1729 N N . TYR A 1 221 ? 7.387 -9.849 -5.769 1.00 45.56 221 TYR A N 1
ATOM 1730 C CA . TYR A 1 221 ? 6.381 -9.214 -6.644 1.00 45.56 221 TYR A CA 1
ATOM 1731 C C . TYR A 1 221 ? 7.031 -8.412 -7.797 1.00 45.56 221 TYR A C 1
ATOM 1733 O O . TYR A 1 221 ? 6.489 -7.436 -8.308 1.00 45.56 221 TYR A O 1
ATOM 1741 N N . SER A 1 222 ? 8.164 -8.888 -8.313 1.00 43.69 222 SER A N 1
ATOM 1742 C CA . SER A 1 222 ? 8.648 -8.552 -9.650 1.00 43.69 222 SER A CA 1
ATOM 1743 C C . SER A 1 222 ? 7.755 -9.141 -10.757 1.00 43.69 222 SER A C 1
ATOM 1745 O O . SER A 1 222 ? 7.982 -8.891 -11.938 1.00 43.69 222 SER A O 1
ATOM 1747 N N . GLN A 1 223 ? 6.706 -9.900 -10.417 1.00 44.12 223 GLN A N 1
ATOM 1748 C CA . GLN A 1 223 ? 5.747 -10.447 -11.376 1.00 44.12 223 GLN A CA 1
ATOM 1749 C C . GLN A 1 223 ? 4.316 -10.157 -10.905 1.00 44.12 223 GLN A C 1
ATOM 1751 O O . GLN A 1 223 ? 3.759 -10.907 -10.111 1.00 44.12 223 GLN A O 1
ATOM 1756 N N . LEU A 1 224 ? 3.756 -9.052 -11.408 1.00 48.34 224 LEU A N 1
ATOM 1757 C CA . LEU A 1 224 ? 2.325 -8.793 -11.611 1.00 48.34 224 LEU A CA 1
ATOM 1758 C C . LEU A 1 224 ? 1.369 -9.616 -10.724 1.00 48.34 224 LEU A C 1
ATOM 1760 O O . LEU A 1 224 ? 0.781 -10.602 -11.169 1.00 48.34 224 LEU A O 1
ATOM 1764 N N . THR A 1 225 ? 1.075 -9.125 -9.527 1.00 51.53 225 THR A N 1
ATOM 1765 C CA . THR A 1 225 ? -0.345 -8.906 -9.251 1.00 51.53 225 THR A CA 1
ATOM 1766 C C . THR A 1 225 ? -0.543 -7.417 -9.403 1.00 51.53 225 THR A C 1
ATOM 1768 O O . THR A 1 225 ? -0.051 -6.636 -8.596 1.00 51.53 225 THR A O 1
ATOM 1771 N N . ASP A 1 226 ? -1.209 -7.015 -10.481 1.00 68.25 226 ASP A N 1
ATOM 1772 C CA . ASP A 1 226 ? -1.461 -5.609 -10.809 1.00 68.25 226 ASP A CA 1
ATOM 1773 C C . ASP A 1 226 ? -2.135 -4.836 -9.673 1.00 68.25 226 ASP A C 1
ATOM 1775 O O . ASP A 1 226 ? -2.194 -3.614 -9.733 1.00 68.25 226 ASP A O 1
ATOM 1779 N N . THR A 1 227 ? -2.644 -5.524 -8.652 1.00 76.50 227 THR A N 1
ATOM 1780 C CA . THR A 1 227 ? -3.543 -4.987 -7.648 1.00 76.50 227 THR A CA 1
ATOM 1781 C C . THR A 1 227 ? -3.082 -5.333 -6.235 1.00 76.50 227 THR A C 1
ATOM 1783 O O . THR A 1 227 ? -2.878 -6.502 -5.913 1.00 76.50 227 THR A O 1
ATOM 1786 N N . VAL A 1 228 ? -2.973 -4.317 -5.381 1.00 81.75 228 VAL A N 1
ATOM 1787 C CA . VAL A 1 228 ? -2.900 -4.459 -3.924 1.00 81.75 228 VAL A CA 1
ATOM 1788 C C . VAL A 1 228 ? -4.327 -4.544 -3.402 1.00 81.75 228 VAL A C 1
ATOM 1790 O O . VAL A 1 228 ? -5.129 -3.642 -3.654 1.00 81.75 228 VAL A O 1
ATOM 1793 N N . LYS A 1 229 ? -4.640 -5.622 -2.683 1.00 83.06 229 LYS A N 1
ATOM 1794 C CA . LYS A 1 229 ? -5.930 -5.806 -2.019 1.00 83.06 229 LYS A CA 1
ATOM 1795 C C . LYS A 1 229 ? -5.754 -5.709 -0.513 1.00 83.06 229 LYS A C 1
ATOM 1797 O O . LYS A 1 229 ? -5.108 -6.564 0.089 1.00 83.06 229 LYS A O 1
ATOM 1802 N N . LEU A 1 230 ? -6.393 -4.716 0.093 1.00 81.38 230 LEU A N 1
ATOM 1803 C CA . LEU A 1 230 ? -6.441 -4.567 1.545 1.00 81.38 230 LEU A CA 1
ATOM 1804 C C . LEU A 1 230 ? -7.546 -5.460 2.103 1.00 81.38 230 LEU A C 1
ATOM 1806 O O . LEU A 1 230 ? -8.619 -4.989 2.466 1.00 81.38 230 LEU A O 1
ATOM 1810 N N . ALA A 1 231 ? -7.316 -6.772 2.063 1.00 69.19 231 ALA A N 1
ATOM 1811 C CA . ALA A 1 231 ? -8.340 -7.754 2.384 1.00 69.19 231 ALA A CA 1
ATOM 1812 C C . ALA A 1 231 ? -8.902 -7.532 3.791 1.00 69.19 231 ALA A C 1
ATOM 1814 O O . ALA A 1 231 ? -8.153 -7.384 4.763 1.00 69.19 231 ALA A O 1
ATOM 1815 N N . ARG A 1 232 ? -10.231 -7.575 3.898 1.00 68.88 232 ARG A N 1
ATOM 1816 C CA . ARG A 1 232 ? -10.886 -7.656 5.193 1.00 68.88 232 ARG A CA 1
ATOM 1817 C C . ARG A 1 232 ? -10.481 -8.960 5.863 1.00 68.88 232 ARG A C 1
ATOM 1819 O O . ARG A 1 232 ? -10.667 -10.047 5.317 1.00 68.88 232 ARG A O 1
ATOM 1826 N N . SER A 1 233 ? -9.982 -8.872 7.085 1.00 63.66 233 SER A N 1
ATOM 1827 C CA . SER A 1 233 ? -9.927 -10.046 7.945 1.00 63.66 233 SER A CA 1
ATOM 1828 C C . SER A 1 233 ? -11.323 -10.238 8.526 1.00 63.66 233 SER A C 1
ATOM 1830 O O . SER A 1 233 ? -11.690 -9.535 9.467 1.00 63.66 233 SER A O 1
ATOM 1832 N N . GLU A 1 234 ? -12.115 -11.140 7.935 1.00 51.88 234 GLU A N 1
ATOM 1833 C CA . GLU A 1 234 ? -13.552 -11.309 8.228 1.00 51.88 234 GLU A CA 1
ATOM 1834 C C . GLU A 1 234 ? -13.882 -11.548 9.721 1.00 51.88 234 GLU A C 1
ATOM 1836 O O . GLU A 1 234 ? -15.026 -11.349 10.121 1.00 51.88 234 GLU A O 1
ATOM 1841 N N . ASP A 1 235 ? -12.883 -11.847 10.563 1.00 51.94 235 ASP A N 1
ATOM 1842 C CA . ASP A 1 235 ? -13.038 -12.190 11.983 1.00 51.94 235 ASP A CA 1
ATOM 1843 C C . ASP A 1 235 ? -12.174 -11.362 12.967 1.00 51.94 235 ASP A C 1
ATOM 1845 O O . ASP A 1 235 ? -12.067 -11.729 14.141 1.00 51.94 235 ASP A O 1
ATOM 1849 N N . LEU A 1 236 ? -11.532 -10.258 12.548 1.00 57.47 236 LEU A N 1
ATOM 1850 C CA . LEU A 1 236 ? -10.662 -9.470 13.447 1.00 57.47 236 LEU A CA 1
ATOM 1851 C C . LEU A 1 236 ? -11.477 -8.583 14.404 1.00 57.47 236 LEU A C 1
ATOM 1853 O O . LEU A 1 236 ? -11.583 -7.368 14.232 1.00 57.47 236 LEU A O 1
ATOM 1857 N N . LYS A 1 237 ? -12.038 -9.220 15.437 1.00 68.19 237 LYS A N 1
ATOM 1858 C CA . LYS A 1 237 ? -12.485 -8.555 16.660 1.00 68.19 237 LYS A CA 1
ATOM 1859 C C . LYS A 1 237 ? -11.420 -8.698 17.730 1.00 68.19 237 LYS A C 1
ATOM 1861 O O . LYS A 1 237 ? -11.123 -9.808 18.170 1.00 68.19 237 LYS A O 1
ATOM 1866 N N . ILE A 1 238 ? -10.881 -7.577 18.177 1.00 73.94 238 ILE A N 1
ATOM 1867 C CA . ILE A 1 238 ? -9.956 -7.552 19.307 1.00 73.94 238 ILE A CA 1
ATOM 1868 C C . ILE A 1 238 ? -10.733 -7.359 20.598 1.00 73.94 238 ILE A C 1
ATOM 1870 O O . ILE A 1 238 ? -11.838 -6.818 20.597 1.00 73.94 238 ILE A O 1
ATOM 1874 N N . ARG A 1 239 ? -10.152 -7.812 21.706 1.00 77.94 239 ARG A N 1
ATOM 1875 C CA . ARG A 1 239 ? -10.552 -7.387 23.048 1.00 77.94 239 ARG A CA 1
ATOM 1876 C C . ARG A 1 239 ? -9.470 -6.463 23.560 1.00 77.94 239 ARG A C 1
ATOM 1878 O O . ARG A 1 239 ? -8.298 -6.828 23.532 1.00 77.94 239 ARG A O 1
ATOM 1885 N N . THR A 1 240 ? -9.871 -5.286 23.993 1.00 78.12 240 THR A N 1
ATOM 1886 C CA . THR A 1 240 ? -8.975 -4.266 24.522 1.00 78.12 240 THR A CA 1
ATOM 1887 C C . THR A 1 240 ? -9.669 -3.554 25.672 1.00 78.12 240 THR A C 1
ATOM 1889 O O . THR A 1 240 ? -10.804 -3.878 26.017 1.00 78.12 240 THR A O 1
ATOM 1892 N N . THR A 1 241 ? -8.991 -2.581 26.259 1.00 82.12 241 THR A N 1
ATOM 1893 C CA . THR A 1 241 ? -9.561 -1.716 27.280 1.00 82.12 241 THR A CA 1
ATOM 1894 C C . THR A 1 241 ? -9.622 -0.281 26.783 1.00 82.12 241 THR A C 1
ATOM 1896 O O . THR A 1 241 ? -8.625 0.214 26.255 1.00 82.12 241 THR A O 1
ATOM 1899 N N . LYS A 1 242 ? -10.744 0.406 26.999 1.00 80.06 242 LYS A N 1
ATOM 1900 C CA . LYS A 1 242 ? -10.797 1.875 26.953 1.00 80.06 242 LYS A CA 1
ATOM 1901 C C . LYS A 1 242 ? -10.893 2.410 28.377 1.00 80.06 242 LYS A C 1
ATOM 1903 O O . LYS A 1 242 ? -11.403 1.721 29.258 1.00 80.06 242 LYS A O 1
ATOM 1908 N N . SER A 1 243 ? -10.397 3.623 28.601 1.00 81.44 243 SER A N 1
ATOM 1909 C CA . SER A 1 243 ? -10.587 4.312 29.871 1.00 81.44 243 SER A CA 1
ATOM 1910 C C . SER A 1 243 ? -11.191 5.694 29.696 1.00 81.44 243 SER A C 1
ATOM 1912 O O . SER A 1 243 ? -10.963 6.374 28.693 1.00 81.44 243 SER A O 1
ATOM 1914 N N . PHE A 1 244 ? -11.984 6.099 30.681 1.00 79.88 244 PHE A N 1
ATOM 1915 C CA . PHE A 1 244 ? -12.501 7.453 30.807 1.00 79.88 244 PHE A CA 1
ATOM 1916 C C . PHE A 1 244 ? -12.408 7.909 32.260 1.00 79.88 244 PHE A C 1
ATOM 1918 O O . PHE A 1 244 ? -12.286 7.101 33.181 1.00 79.88 244 PHE A O 1
ATOM 1925 N N . VAL A 1 245 ? -12.425 9.225 32.464 1.00 82.94 245 VAL A N 1
ATOM 1926 C CA . VAL A 1 245 ? -12.488 9.802 33.807 1.00 82.94 245 VAL A CA 1
ATOM 1927 C C . VAL A 1 245 ? -13.948 10.000 34.156 1.00 82.94 245 VAL A C 1
ATOM 1929 O O . VAL A 1 245 ? -14.646 10.776 33.500 1.00 82.94 245 VAL A O 1
ATOM 1932 N N . ASP A 1 246 ? -14.379 9.294 35.186 1.00 74.81 246 ASP A N 1
ATOM 1933 C CA . ASP A 1 246 ? -15.726 9.351 35.714 1.00 74.81 246 ASP A CA 1
ATOM 1934 C C . ASP A 1 246 ? -16.045 10.755 36.241 1.00 74.81 246 ASP A C 1
ATOM 1936 O O . ASP A 1 246 ? -15.276 11.343 37.011 1.00 74.81 246 ASP A O 1
ATOM 1940 N N . ALA A 1 247 ? -17.161 11.334 35.798 1.00 74.12 247 ALA A N 1
ATOM 1941 C CA . ALA A 1 247 ? -17.466 12.732 36.080 1.00 74.12 247 ALA A CA 1
AT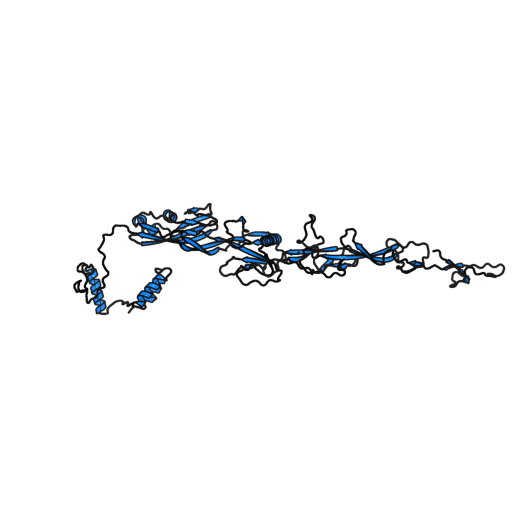OM 1942 C C . ALA A 1 247 ? -17.894 12.972 37.540 1.00 74.12 247 ALA A C 1
ATOM 1944 O O . ALA A 1 247 ? -17.733 14.090 38.043 1.00 74.12 247 ALA A O 1
ATOM 1945 N N . GLU A 1 248 ? -18.438 11.954 38.215 1.00 69.00 248 GLU A N 1
ATOM 1946 C CA . GLU A 1 248 ? -18.963 12.060 39.579 1.00 69.00 248 GLU A CA 1
ATOM 1947 C C . GLU A 1 248 ? -17.899 11.762 40.647 1.00 69.00 248 GLU A C 1
ATOM 1949 O O . GLU A 1 248 ? -17.754 12.517 41.614 1.00 69.00 248 GLU A O 1
ATOM 1954 N N . SER A 1 249 ? -17.120 10.697 40.462 1.00 72.06 249 SER A N 1
ATOM 1955 C CA . SER A 1 249 ? -16.059 10.262 41.379 1.00 72.06 249 SER A CA 1
ATOM 1956 C C . SER A 1 249 ? -14.695 10.886 41.066 1.00 72.06 249 SER A C 1
ATOM 1958 O O . SER A 1 249 ? -13.879 11.069 41.973 1.00 72.06 249 SER A O 1
ATOM 1960 N N . GLY A 1 250 ? -14.445 11.252 39.803 1.00 76.81 250 GLY A N 1
ATOM 1961 C CA . GLY A 1 250 ? -13.138 11.703 39.322 1.00 76.81 250 GLY A CA 1
ATOM 1962 C C . GLY A 1 250 ? -12.103 10.582 39.176 1.00 76.81 250 GLY A C 1
ATOM 1963 O O . GLY A 1 250 ? -10.920 10.882 38.995 1.00 76.81 250 GLY A O 1
ATOM 1964 N N . GLU A 1 251 ? -12.514 9.318 39.292 1.00 79.12 251 GLU A N 1
ATOM 1965 C CA . GLU A 1 251 ? -11.646 8.149 39.139 1.00 79.12 251 GLU A CA 1
ATOM 1966 C C . GLU A 1 251 ? -11.576 7.684 37.675 1.00 79.12 251 GLU A C 1
ATOM 1968 O O . GLU A 1 251 ? -12.465 7.953 36.868 1.00 79.12 251 GLU A O 1
ATOM 1973 N N . GLU A 1 252 ? -10.483 7.013 37.306 1.00 83.75 252 GLU A N 1
ATOM 1974 C CA . GLU A 1 252 ? -10.349 6.399 35.983 1.00 83.75 252 GLU A CA 1
ATOM 1975 C C . GLU A 1 252 ? -11.096 5.062 35.965 1.00 83.75 252 GLU A C 1
ATOM 1977 O O . GLU A 1 252 ? -10.769 4.146 36.723 1.00 83.75 252 GLU A O 1
ATOM 1982 N N . VAL A 1 253 ? -12.081 4.950 35.080 1.00 77.69 253 VAL A N 1
ATOM 1983 C CA . VAL A 1 253 ? -12.805 3.708 34.814 1.00 77.69 253 VAL A CA 1
ATOM 1984 C C . VAL A 1 253 ? -12.184 3.062 33.588 1.00 77.69 253 VAL A C 1
ATOM 1986 O O . VAL A 1 253 ? -12.015 3.718 32.564 1.00 77.69 253 VAL A O 1
ATOM 1989 N N . VAL A 1 254 ? -11.834 1.781 33.697 1.00 81.50 254 VAL A N 1
ATOM 1990 C CA . VAL A 1 254 ? -11.280 0.975 32.604 1.00 81.50 254 VAL A CA 1
ATOM 1991 C C . VAL A 1 254 ? -12.301 -0.094 32.234 1.00 81.50 254 VAL A C 1
ATOM 1993 O O . VAL A 1 254 ? -12.670 -0.912 33.077 1.00 81.50 254 VAL A O 1
ATOM 1996 N N . GLU A 1 255 ? -12.745 -0.096 30.982 1.00 78.12 255 GLU A N 1
ATOM 1997 C CA . GLU A 1 255 ? -13.769 -1.009 30.477 1.00 78.12 255 GLU A CA 1
ATOM 1998 C C . GLU A 1 255 ? -13.198 -1.963 29.435 1.00 78.12 255 GLU A C 1
ATOM 2000 O O . GLU A 1 255 ? -12.486 -1.541 28.523 1.00 78.12 255 GLU A O 1
ATOM 2005 N N . ASP A 1 256 ? -13.565 -3.242 29.536 1.00 84.12 256 ASP A N 1
ATOM 2006 C CA . ASP A 1 256 ? -13.316 -4.217 28.478 1.00 84.12 256 ASP A CA 1
ATOM 2007 C C . ASP A 1 256 ? -14.250 -3.931 27.295 1.00 84.12 256 ASP A C 1
ATOM 2009 O O . ASP A 1 256 ? -15.468 -4.134 27.374 1.00 84.12 256 ASP A O 1
ATOM 2013 N N . VAL A 1 257 ? -13.663 -3.517 26.175 1.00 84.12 257 VAL A N 1
ATOM 2014 C CA . VAL A 1 257 ? -14.369 -3.243 24.921 1.00 84.12 257 VAL A CA 1
ATOM 2015 C C . VAL A 1 257 ? -13.883 -4.191 23.832 1.00 84.12 257 VAL A C 1
ATOM 2017 O O . VAL A 1 257 ? -12.741 -4.669 23.840 1.00 84.12 257 VAL A O 1
ATOM 2020 N N . THR A 1 258 ? -14.740 -4.481 22.858 1.00 87.88 258 THR A N 1
ATOM 2021 C CA . THR A 1 258 ? -14.268 -5.085 21.606 1.00 87.88 258 THR A CA 1
ATOM 2022 C C . THR A 1 258 ? -13.951 -4.005 20.583 1.00 87.88 258 THR A C 1
ATOM 2024 O O . THR A 1 258 ? -14.607 -2.973 20.583 1.00 87.88 258 THR A O 1
ATOM 2027 N N . GLY A 1 259 ? -12.996 -4.247 19.691 1.00 86.19 259 GLY A N 1
ATOM 2028 C CA . GLY A 1 259 ? -12.755 -3.387 18.531 1.00 86.19 259 GLY A CA 1
ATOM 2029 C C . GLY A 1 259 ? -12.822 -4.180 17.235 1.00 86.19 259 GLY A C 1
ATOM 2030 O O . GLY A 1 259 ? -12.407 -5.340 17.207 1.00 86.19 259 GLY A O 1
ATOM 2031 N N . THR A 1 260 ? -13.322 -3.563 16.173 1.00 87.50 260 THR A N 1
ATOM 2032 C CA . THR A 1 260 ? -13.380 -4.115 14.820 1.00 87.50 260 THR A CA 1
ATOM 2033 C C . THR A 1 260 ? -12.543 -3.233 13.914 1.00 87.50 260 THR A C 1
ATOM 2035 O O . THR A 1 260 ? -12.678 -2.015 13.901 1.00 87.50 260 THR A O 1
ATOM 2038 N N . GLY A 1 261 ? -11.638 -3.833 13.151 1.00 86.62 261 GLY A N 1
ATOM 2039 C CA . GLY A 1 261 ? -10.867 -3.051 12.198 1.00 86.62 261 GLY A CA 1
ATOM 2040 C C . GLY A 1 261 ? -11.720 -2.696 10.981 1.00 86.62 261 GLY A C 1
ATOM 2041 O O . GLY A 1 261 ? -12.352 -3.590 10.418 1.00 86.62 261 GLY A O 1
ATOM 2042 N N . VAL A 1 262 ? -11.713 -1.428 10.580 1.00 87.56 262 VAL A N 1
ATOM 2043 C CA . VAL A 1 262 ? -12.559 -0.897 9.491 1.00 87.56 262 VAL A CA 1
ATOM 2044 C C . VAL A 1 262 ? -11.773 -0.529 8.233 1.00 87.56 262 VAL A C 1
ATOM 2046 O O . VAL A 1 262 ? -12.348 -0.371 7.153 1.00 87.56 262 VAL A O 1
ATOM 2049 N N . GLY A 1 263 ? -10.450 -0.420 8.347 1.00 89.75 263 GLY A N 1
ATOM 2050 C CA . GLY A 1 263 ? -9.590 -0.084 7.224 1.00 89.75 263 GLY A CA 1
ATOM 2051 C C . GLY A 1 263 ? -8.138 0.137 7.617 1.00 89.75 263 GLY A C 1
ATOM 2052 O O . GLY A 1 263 ? -7.667 -0.329 8.659 1.00 89.75 263 GLY A O 1
ATOM 2053 N N . TRP A 1 264 ? -7.434 0.871 6.762 1.00 91.56 264 TRP A N 1
ATOM 2054 C CA . TRP A 1 264 ? -6.001 1.112 6.844 1.00 91.56 264 TRP A CA 1
ATOM 2055 C C . TRP A 1 264 ? -5.644 2.557 6.532 1.00 91.56 264 TRP A C 1
ATOM 2057 O O . TRP A 1 264 ? -6.175 3.153 5.598 1.00 91.56 264 TRP A O 1
ATOM 2067 N N . ALA A 1 265 ? -4.677 3.099 7.257 1.00 93.56 265 ALA A N 1
ATOM 2068 C CA . ALA A 1 265 ? -4.163 4.441 7.039 1.00 93.56 265 ALA A CA 1
ATOM 2069 C C . ALA A 1 265 ? -2.641 4.433 6.865 1.00 93.56 265 ALA A C 1
ATOM 2071 O O . ALA A 1 265 ? -1.932 3.575 7.385 1.00 93.56 265 ALA A O 1
ATOM 2072 N N . PHE A 1 266 ? -2.126 5.437 6.159 1.00 94.12 266 PHE A N 1
ATOM 2073 C CA . PHE A 1 266 ? -0.687 5.710 6.063 1.00 94.12 266 PHE A CA 1
ATOM 2074 C C . PHE A 1 266 ? -0.142 6.483 7.275 1.00 94.12 266 PHE A C 1
ATOM 2076 O O . PHE A 1 266 ? 1.052 6.759 7.355 1.00 94.12 266 PHE A O 1
ATOM 2083 N N . ALA A 1 267 ? -1.018 6.836 8.218 1.00 91.94 267 ALA A N 1
ATOM 2084 C CA . ALA A 1 267 ? -0.687 7.510 9.461 1.00 91.94 267 ALA A CA 1
ATOM 2085 C C . ALA A 1 267 ? -1.236 6.715 10.648 1.00 91.94 267 ALA A C 1
ATOM 2087 O O . ALA A 1 267 ? -2.281 6.070 10.552 1.00 91.94 267 ALA A O 1
ATOM 2088 N N . LYS A 1 268 ? -0.512 6.785 11.761 1.00 89.38 268 LYS A N 1
ATOM 2089 C CA . LYS A 1 268 ? -0.889 6.159 13.025 1.00 89.38 268 LYS A CA 1
ATOM 2090 C C . LYS A 1 268 ? -2.063 6.897 13.678 1.00 89.38 268 LYS A C 1
ATOM 2092 O O . LYS A 1 268 ? -2.238 8.092 13.447 1.00 89.38 268 LYS A O 1
ATOM 2097 N N . ASP A 1 269 ? -2.801 6.181 14.525 1.00 86.62 269 ASP A N 1
ATOM 2098 C CA . ASP A 1 269 ? -3.828 6.723 15.423 1.00 86.62 269 ASP A CA 1
ATOM 2099 C C . ASP A 1 269 ? -4.963 7.456 14.681 1.00 86.62 269 ASP A C 1
ATOM 2101 O O . ASP A 1 269 ? -5.489 8.455 15.165 1.00 86.62 269 ASP A O 1
ATOM 2105 N N . MET A 1 270 ? -5.341 6.967 13.491 1.00 91.38 270 MET A N 1
ATOM 2106 C CA . MET A 1 270 ? -6.535 7.464 12.804 1.00 91.38 270 MET A CA 1
ATOM 2107 C C . MET A 1 270 ? -7.816 6.991 13.485 1.00 91.38 270 MET A C 1
ATOM 2109 O O . MET A 1 270 ? -7.957 5.814 13.814 1.00 91.38 270 MET A O 1
ATOM 2113 N N . GLU A 1 271 ? -8.753 7.924 13.637 1.00 89.50 271 GLU A N 1
ATOM 2114 C CA . GLU A 1 271 ? -10.080 7.701 14.217 1.00 89.50 271 GLU A CA 1
ATOM 2115 C C . GLU A 1 271 ? -11.040 7.143 13.151 1.00 89.50 271 GLU A C 1
ATOM 2117 O O . GLU A 1 271 ? -11.157 7.699 12.051 1.00 89.50 271 GLU A O 1
ATOM 2122 N N . ALA A 1 272 ? -11.755 6.058 13.474 1.00 91.00 272 ALA A N 1
ATOM 2123 C CA . ALA A 1 272 ? -12.680 5.394 12.549 1.00 91.00 272 ALA A CA 1
ATOM 2124 C C . ALA A 1 272 ? -13.861 6.293 12.129 1.00 91.00 272 ALA A C 1
ATOM 2126 O O . ALA A 1 272 ? -14.372 6.167 11.010 1.00 91.00 272 ALA A O 1
ATOM 2127 N N . LYS A 1 273 ? -14.209 7.268 12.972 1.00 92.56 273 LYS A N 1
ATOM 2128 C CA . LYS A 1 273 ? -15.199 8.325 12.745 1.00 92.56 273 LYS A CA 1
ATOM 2129 C C . LYS A 1 273 ? -15.029 9.131 11.456 1.00 92.56 273 LYS A C 1
ATOM 2131 O O . LYS A 1 273 ? -16.021 9.661 10.951 1.00 92.56 273 LYS A O 1
ATOM 2136 N N . TYR A 1 274 ? -13.810 9.256 10.929 1.00 93.38 274 TYR A N 1
ATOM 2137 C CA . TYR A 1 274 ? -13.526 10.035 9.716 1.00 93.38 274 TYR A CA 1
ATOM 2138 C C . TYR A 1 274 ? -13.193 9.107 8.537 1.00 93.38 274 TYR A C 1
ATOM 2140 O O . TYR A 1 274 ? -12.015 8.949 8.197 1.00 93.38 274 TYR A O 1
ATOM 2148 N N . PRO A 1 275 ? -14.195 8.479 7.888 1.00 91.12 275 PRO A N 1
ATOM 2149 C CA . PRO A 1 275 ? -13.982 7.484 6.833 1.00 91.12 275 PRO A CA 1
ATOM 2150 C C . PRO A 1 275 ? -13.220 8.009 5.613 1.00 91.12 275 PRO A C 1
ATOM 2152 O O . PRO A 1 275 ? -12.627 7.237 4.871 1.00 91.12 275 PRO A O 1
ATOM 2155 N N . GLU A 1 276 ? -13.199 9.321 5.393 1.00 92.56 276 GLU A N 1
ATOM 2156 C CA . GLU A 1 276 ? -12.409 9.962 4.345 1.00 92.56 276 GLU A CA 1
ATOM 2157 C C . GLU A 1 276 ? -10.895 9.985 4.616 1.00 92.56 276 GLU A C 1
ATOM 2159 O O . GLU A 1 276 ? -10.125 10.338 3.721 1.00 92.56 276 GLU A O 1
ATOM 2164 N N . THR A 1 277 ? -10.460 9.655 5.835 1.00 91.75 277 THR A N 1
ATOM 2165 C CA . THR A 1 277 ? -9.048 9.735 6.246 1.00 91.75 277 THR A CA 1
ATOM 2166 C C . THR A 1 277 ? -8.303 8.408 6.127 1.00 91.75 277 THR A C 1
ATOM 2168 O O . THR A 1 277 ? -7.075 8.384 6.246 1.00 91.75 277 THR A O 1
ATOM 2171 N N . TYR A 1 278 ? -9.015 7.315 5.849 1.00 93.12 278 TYR A N 1
ATOM 2172 C CA . TYR A 1 278 ? -8.442 5.983 5.712 1.00 93.12 278 TYR A CA 1
ATOM 2173 C C . TYR A 1 278 ? -9.017 5.229 4.515 1.00 93.12 278 TYR A C 1
ATOM 2175 O O . TYR A 1 278 ? -10.019 5.599 3.909 1.00 93.12 278 TYR A O 1
ATOM 2183 N N . ILE A 1 279 ? -8.330 4.156 4.148 1.00 92.94 279 ILE A N 1
ATOM 2184 C CA . ILE A 1 279 ? -8.708 3.262 3.067 1.00 92.94 279 ILE A CA 1
ATOM 2185 C C . ILE A 1 279 ? -9.534 2.133 3.673 1.00 92.94 279 ILE A C 1
ATOM 2187 O O . ILE A 1 279 ? -9.031 1.388 4.512 1.00 92.94 279 ILE A O 1
ATOM 2191 N N . ALA A 1 280 ? -10.793 2.004 3.262 1.00 91.00 280 ALA A N 1
ATOM 2192 C CA . ALA A 1 280 ? -11.673 0.951 3.758 1.00 91.00 280 ALA A CA 1
ATOM 2193 C C . ALA A 1 280 ? -11.138 -0.451 3.420 1.00 91.00 280 ALA A C 1
ATOM 2195 O O . ALA A 1 280 ? -10.487 -0.654 2.388 1.00 91.00 280 ALA A O 1
ATOM 2196 N N . ASP A 1 281 ? -11.457 -1.427 4.266 1.00 85.88 281 ASP A N 1
ATOM 2197 C CA . ASP A 1 281 ? -11.208 -2.838 3.966 1.00 85.88 281 ASP A CA 1
ATOM 2198 C C . ASP A 1 281 ? -11.844 -3.265 2.625 1.00 85.88 281 ASP A C 1
ATOM 2200 O O . ASP A 1 281 ? -12.821 -2.683 2.150 1.00 85.88 281 ASP A O 1
ATOM 2204 N N . ASP A 1 282 ? -11.259 -4.288 2.002 1.00 84.25 282 ASP A N 1
ATOM 2205 C CA . ASP A 1 282 ? -11.587 -4.813 0.670 1.00 84.25 282 ASP A CA 1
ATOM 2206 C C . ASP A 1 282 ? -11.391 -3.828 -0.495 1.00 84.25 282 ASP A C 1
ATOM 2208 O O . ASP A 1 282 ? -11.740 -4.142 -1.637 1.00 84.25 282 ASP A O 1
ATOM 2212 N N . THR A 1 283 ? -10.767 -2.673 -0.246 1.00 88.50 283 THR A N 1
ATOM 2213 C CA . THR A 1 283 ? -10.351 -1.765 -1.318 1.00 88.50 283 THR A CA 1
ATOM 2214 C C . THR A 1 283 ? -9.196 -2.367 -2.121 1.00 88.50 283 THR A C 1
ATOM 2216 O O . THR A 1 283 ? -8.242 -2.933 -1.575 1.00 88.50 283 THR A O 1
ATOM 2219 N N . GLU A 1 284 ? -9.281 -2.217 -3.442 1.00 88.38 284 GLU A N 1
ATOM 2220 C CA . GLU A 1 284 ? -8.310 -2.703 -4.417 1.00 88.38 284 GLU A CA 1
ATOM 2221 C C . GLU A 1 284 ? -7.692 -1.519 -5.175 1.00 88.38 284 GLU A C 1
ATOM 2223 O O . GLU A 1 284 ? -8.412 -0.669 -5.703 1.00 88.38 284 GLU A O 1
ATOM 2228 N N . TYR A 1 285 ? -6.361 -1.475 -5.255 1.00 85.50 285 TYR A N 1
ATOM 2229 C CA . TYR A 1 285 ? -5.618 -0.447 -5.991 1.00 85.50 285 TYR A CA 1
ATOM 2230 C C . TYR A 1 285 ? -4.647 -1.065 -6.977 1.00 85.50 285 TYR A C 1
ATOM 2232 O O . TYR A 1 285 ? -3.968 -2.022 -6.608 1.00 85.50 285 TYR A O 1
ATOM 2240 N N . PRO A 1 286 ? -4.458 -0.478 -8.172 1.00 84.94 286 PRO A N 1
ATOM 2241 C CA . PRO A 1 286 ? -3.285 -0.779 -8.970 1.00 84.94 286 PRO A CA 1
ATOM 2242 C C . PRO A 1 286 ? -2.006 -0.585 -8.141 1.00 84.94 286 PRO A C 1
ATOM 2244 O O . PRO A 1 286 ? -1.857 0.444 -7.483 1.00 84.94 286 PRO A O 1
ATOM 2247 N N . ALA A 1 287 ? -1.069 -1.534 -8.167 1.00 79.44 287 ALA A N 1
ATOM 2248 C CA . ALA A 1 287 ? 0.103 -1.514 -7.283 1.00 79.44 287 ALA A CA 1
ATOM 2249 C C . ALA A 1 287 ? 0.934 -0.223 -7.414 1.00 79.44 287 ALA A C 1
ATOM 2251 O O . ALA A 1 287 ? 1.407 0.322 -6.418 1.00 79.44 287 ALA A O 1
ATOM 2252 N N . GLY A 1 288 ? 1.057 0.314 -8.633 1.00 77.75 288 GLY A N 1
ATOM 2253 C CA . GLY A 1 288 ? 1.725 1.597 -8.871 1.00 77.75 288 GLY A CA 1
ATOM 2254 C C . GLY A 1 288 ? 0.990 2.797 -8.261 1.00 77.75 288 GLY A C 1
ATOM 2255 O O . GLY A 1 288 ? 1.631 3.690 -7.712 1.00 77.75 288 GLY A O 1
ATOM 2256 N N . GLU A 1 289 ? -0.346 2.809 -8.305 1.00 85.38 289 GLU A N 1
ATOM 2257 C CA . GLU A 1 289 ? -1.153 3.865 -7.677 1.00 85.38 289 GLU A CA 1
ATOM 2258 C C . GLU A 1 289 ? -1.079 3.777 -6.154 1.00 85.38 289 GLU A C 1
ATOM 2260 O O . GLU A 1 289 ? -0.857 4.789 -5.494 1.00 85.38 289 GLU A O 1
ATOM 2265 N N . PHE A 1 290 ? -1.179 2.568 -5.599 1.00 87.62 290 PHE A N 1
ATOM 2266 C CA . PHE A 1 290 ? -1.008 2.336 -4.168 1.00 87.62 290 PHE A CA 1
ATOM 2267 C C . PHE A 1 290 ? 0.358 2.826 -3.675 1.00 87.62 290 PHE A C 1
ATOM 2269 O O . PHE A 1 290 ? 0.442 3.562 -2.693 1.00 87.62 290 PHE A O 1
ATOM 2276 N N . PHE A 1 291 ? 1.433 2.473 -4.386 1.00 85.75 291 PHE A N 1
ATOM 2277 C CA . PHE A 1 291 ? 2.774 2.924 -4.034 1.00 85.75 291 PHE A CA 1
ATOM 2278 C C . PHE A 1 291 ? 2.912 4.447 -4.109 1.00 85.75 291 PHE A C 1
ATOM 2280 O O . PHE A 1 291 ? 3.523 5.057 -3.231 1.00 85.75 291 PHE A O 1
ATOM 2287 N N . ALA A 1 292 ? 2.333 5.078 -5.136 1.00 85.88 292 ALA A N 1
ATOM 2288 C CA . ALA A 1 292 ? 2.317 6.531 -5.252 1.00 85.88 292 ALA A CA 1
ATOM 2289 C C . ALA A 1 292 ? 1.585 7.180 -4.068 1.00 85.88 292 ALA A C 1
ATOM 2291 O O . ALA A 1 292 ? 2.120 8.118 -3.483 1.00 85.88 292 ALA A O 1
ATOM 2292 N N . LEU A 1 293 ? 0.432 6.641 -3.658 1.00 91.50 293 LEU A N 1
ATOM 2293 C CA . LEU A 1 293 ? -0.306 7.111 -2.482 1.00 91.50 293 LEU A CA 1
ATOM 2294 C C . LEU A 1 293 ? 0.529 6.994 -1.202 1.00 91.50 293 LEU A C 1
ATOM 2296 O O . LEU A 1 293 ? 0.652 7.971 -0.465 1.00 91.50 293 LEU A O 1
ATOM 2300 N N . ALA A 1 294 ? 1.150 5.837 -0.963 1.00 91.75 294 ALA A N 1
ATOM 2301 C CA . ALA A 1 294 ? 1.996 5.618 0.209 1.00 91.75 294 ALA A CA 1
ATOM 2302 C C . ALA A 1 294 ? 3.193 6.581 0.233 1.00 91.75 294 ALA A C 1
ATOM 2304 O O . ALA A 1 294 ? 3.518 7.169 1.267 1.00 91.75 294 ALA A O 1
ATOM 2305 N N . ARG A 1 295 ? 3.847 6.772 -0.919 1.00 90.44 295 ARG A N 1
ATOM 2306 C CA . ARG A 1 295 ? 4.985 7.684 -1.069 1.00 90.44 295 ARG A CA 1
ATOM 2307 C C . ARG A 1 295 ? 4.572 9.128 -0.811 1.00 90.44 295 ARG A C 1
ATOM 2309 O O . ARG A 1 295 ? 5.256 9.826 -0.067 1.00 90.44 295 ARG A O 1
ATOM 2316 N N . ASP A 1 296 ? 3.474 9.569 -1.414 1.00 92.81 296 ASP A N 1
ATOM 2317 C CA . ASP A 1 296 ? 2.997 10.948 -1.313 1.00 92.81 296 ASP A CA 1
ATOM 2318 C C . ASP A 1 296 ? 2.469 11.255 0.104 1.00 92.81 296 ASP A C 1
ATOM 2320 O O . ASP A 1 296 ? 2.578 12.390 0.568 1.00 92.81 296 ASP A O 1
ATOM 2324 N N . ALA A 1 297 ? 1.999 10.233 0.829 1.00 93.88 297 ALA A N 1
ATOM 2325 C CA . ALA A 1 297 ? 1.677 10.298 2.255 1.00 93.88 297 ALA A CA 1
ATOM 2326 C C . ALA A 1 297 ? 2.912 10.255 3.182 1.00 93.88 297 ALA A C 1
ATOM 2328 O O . ALA A 1 297 ? 2.778 10.444 4.389 1.00 93.88 297 ALA A O 1
ATOM 2329 N N . GLY A 1 298 ? 4.117 10.016 2.649 1.00 94.00 298 GLY A N 1
ATOM 2330 C CA . GLY A 1 298 ? 5.347 9.903 3.439 1.00 94.00 298 GLY A CA 1
ATOM 2331 C C . GLY A 1 298 ? 5.479 8.595 4.227 1.00 94.00 298 GLY A C 1
ATOM 2332 O O . GLY A 1 298 ? 6.282 8.525 5.152 1.00 94.00 298 GLY A O 1
ATOM 2333 N N . ALA A 1 299 ? 4.723 7.559 3.859 1.00 94.56 299 ALA A N 1
ATOM 2334 C CA . ALA A 1 299 ? 4.678 6.270 4.550 1.00 94.56 299 ALA A CA 1
ATOM 2335 C C . ALA A 1 299 ? 5.630 5.211 3.965 1.00 94.56 299 ALA A C 1
ATOM 2337 O O . ALA A 1 299 ? 5.579 4.042 4.351 1.00 94.56 299 ALA A O 1
ATOM 2338 N N . VAL A 1 300 ? 6.508 5.601 3.034 1.00 92.56 300 VAL A N 1
ATOM 2339 C CA . VAL A 1 300 ? 7.498 4.701 2.429 1.00 92.56 300 VAL A CA 1
ATOM 2340 C C . VAL A 1 300 ? 8.845 4.823 3.135 1.00 92.56 300 VAL A C 1
ATOM 2342 O O . VAL A 1 300 ? 9.443 5.899 3.174 1.00 92.56 300 VAL A O 1
ATOM 2345 N N . THR A 1 301 ? 9.351 3.701 3.639 1.00 92.06 301 THR A N 1
ATOM 2346 C CA . THR A 1 301 ? 10.723 3.555 4.146 1.00 92.06 301 THR A CA 1
ATOM 2347 C C . THR A 1 301 ? 11.578 2.774 3.150 1.00 92.06 301 THR A C 1
ATOM 2349 O O . THR A 1 301 ? 11.054 2.034 2.323 1.00 92.06 301 THR A O 1
ATOM 2352 N N . TYR A 1 302 ? 12.902 2.943 3.209 1.00 88.56 302 TYR A N 1
ATOM 2353 C CA . TYR A 1 302 ? 13.847 2.226 2.345 1.00 88.56 302 TYR A CA 1
ATOM 2354 C C . TYR A 1 302 ? 14.830 1.428 3.191 1.00 88.56 302 TYR A C 1
ATOM 2356 O O . TYR A 1 302 ? 15.425 1.968 4.127 1.00 88.56 302 TYR A O 1
ATOM 2364 N N . GLY A 1 303 ? 14.975 0.140 2.886 1.00 85.69 303 GLY A N 1
ATOM 2365 C CA . GLY A 1 303 ? 15.905 -0.750 3.579 1.00 85.69 303 GLY A CA 1
ATOM 2366 C C . GLY A 1 303 ? 15.542 -1.032 5.040 1.00 85.69 303 GLY A C 1
ATOM 2367 O O . GLY A 1 303 ? 16.347 -1.628 5.754 1.00 85.69 303 GLY A O 1
ATOM 2368 N N . ASN A 1 304 ? 14.351 -0.625 5.486 1.00 89.12 304 ASN A N 1
ATOM 2369 C CA . ASN A 1 304 ? 13.807 -0.914 6.808 1.00 89.12 304 ASN A CA 1
ATOM 2370 C C . ASN A 1 304 ? 12.273 -0.766 6.813 1.00 89.12 304 ASN A C 1
ATOM 2372 O O . ASN A 1 304 ? 11.711 -0.166 5.896 1.00 89.12 304 ASN A O 1
ATOM 2376 N N . VAL A 1 305 ? 11.620 -1.255 7.866 1.00 90.88 305 VAL A N 1
ATOM 2377 C CA . VAL A 1 305 ? 10.218 -0.956 8.215 1.00 90.88 305 VAL A CA 1
ATOM 2378 C C . VAL A 1 305 ? 10.129 0.304 9.091 1.00 90.88 305 VAL A C 1
ATOM 2380 O O . VAL A 1 305 ? 11.150 0.821 9.558 1.00 90.88 305 VAL A O 1
ATOM 2383 N N . SER A 1 306 ? 8.914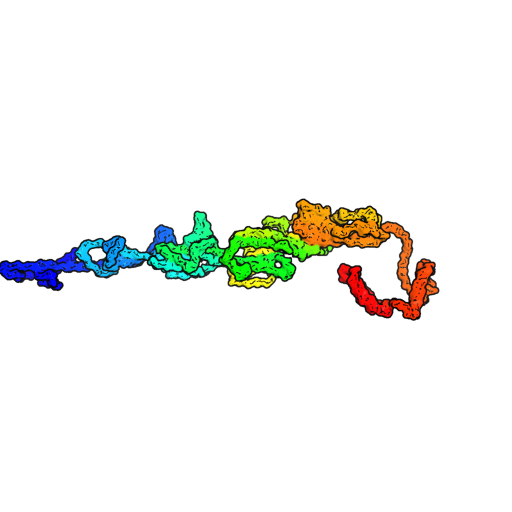 0.810 9.321 1.00 91.81 306 SER A N 1
ATOM 2384 C CA . SER A 1 306 ? 8.647 1.885 10.287 1.00 91.81 306 SER A CA 1
ATOM 2385 C C . SER A 1 306 ? 9.209 1.550 11.681 1.00 91.81 306 SER A C 1
ATOM 2387 O O . SER A 1 306 ? 9.125 0.399 12.108 1.00 91.81 306 SER A O 1
ATOM 2389 N N . PRO A 1 307 ? 9.723 2.535 12.447 1.00 90.50 307 PRO A N 1
ATOM 2390 C CA . PRO A 1 307 ? 10.099 2.335 13.850 1.00 90.50 307 PRO A CA 1
ATOM 2391 C C . PRO A 1 307 ? 8.948 1.882 14.755 1.00 90.50 307 PRO A C 1
ATOM 2393 O O . PRO A 1 307 ? 9.207 1.379 15.845 1.00 90.50 307 PRO A O 1
ATOM 2396 N N . ASP A 1 308 ? 7.702 2.092 14.325 1.00 89.19 308 ASP A N 1
ATOM 2397 C CA . ASP A 1 308 ? 6.513 1.635 15.044 1.00 89.19 308 ASP A CA 1
ATOM 2398 C C . ASP A 1 308 ? 6.248 0.135 14.874 1.00 89.19 308 ASP A C 1
ATOM 2400 O O . ASP A 1 308 ? 5.420 -0.393 15.612 1.00 89.19 308 ASP A O 1
ATOM 2404 N N . TYR A 1 309 ? 6.934 -0.536 13.940 1.00 88.69 309 TYR A N 1
ATOM 2405 C CA . TYR A 1 309 ? 6.741 -1.956 13.671 1.00 88.69 309 TYR A CA 1
ATOM 2406 C C . TYR A 1 309 ? 7.088 -2.798 14.908 1.00 88.69 309 TYR A C 1
ATOM 2408 O O . TYR A 1 309 ? 8.229 -2.825 15.377 1.00 88.69 309 TYR A O 1
ATOM 2416 N N . GLN A 1 310 ? 6.091 -3.493 15.435 1.00 84.88 310 GLN A N 1
ATOM 2417 C CA . GLN A 1 310 ? 6.158 -4.357 16.601 1.00 84.88 310 GLN A CA 1
ATOM 2418 C C . GLN A 1 310 ? 6.359 -5.797 16.136 1.00 84.88 310 GLN A C 1
ATOM 2420 O O . GLN A 1 310 ? 5.426 -6.431 15.666 1.00 84.88 310 GLN A O 1
ATOM 2425 N N . GLY A 1 311 ? 7.584 -6.308 16.244 1.00 79.50 311 GLY A N 1
ATOM 2426 C CA . GLY A 1 311 ? 7.926 -7.679 15.866 1.00 79.50 311 GLY A CA 1
ATOM 2427 C C . GLY A 1 311 ? 9.408 -7.840 15.552 1.00 79.50 311 GLY A C 1
ATOM 2428 O O . GLY A 1 311 ? 10.216 -6.934 15.783 1.00 79.50 311 GLY A O 1
ATOM 2429 N N . GLU A 1 312 ? 9.787 -8.995 15.007 1.00 83.12 312 GLU A N 1
ATOM 2430 C CA . GLU A 1 312 ? 11.121 -9.162 14.429 1.00 83.12 312 GLU A CA 1
ATOM 2431 C C . GLU A 1 312 ? 11.223 -8.342 13.136 1.00 83.12 312 GLU A C 1
ATOM 2433 O O . GLU A 1 312 ? 10.488 -8.578 12.179 1.00 83.12 312 GLU A O 1
ATOM 2438 N N . VAL A 1 313 ? 12.142 -7.370 13.107 1.00 82.81 313 VAL A N 1
ATOM 2439 C CA . VAL A 1 313 ? 12.381 -6.541 11.918 1.00 82.81 313 VAL A CA 1
ATOM 2440 C C . VAL A 1 313 ? 12.751 -7.451 10.738 1.00 82.81 313 VAL A C 1
ATOM 2442 O O . VAL A 1 313 ? 13.755 -8.172 10.820 1.00 82.81 313 VAL A O 1
ATOM 2445 N N . PRO A 1 314 ? 11.984 -7.421 9.635 1.00 81.44 314 PRO A N 1
ATOM 2446 C CA . PRO A 1 314 ? 12.191 -8.326 8.516 1.00 81.44 314 PRO A CA 1
ATOM 2447 C C . PRO A 1 314 ? 13.539 -8.066 7.835 1.00 81.44 314 PRO A C 1
ATOM 2449 O O . PRO A 1 314 ? 13.984 -6.928 7.674 1.00 81.44 314 PRO A O 1
ATOM 2452 N N . GLN A 1 315 ? 14.199 -9.143 7.407 1.00 81.50 315 GLN A N 1
ATOM 2453 C CA . GLN A 1 315 ? 15.402 -9.053 6.581 1.00 81.50 315 GLN A CA 1
ATOM 2454 C C . GLN A 1 315 ? 15.002 -8.741 5.137 1.00 81.50 315 GLN A C 1
ATOM 2456 O O . GLN A 1 315 ? 14.402 -9.577 4.464 1.00 81.50 315 GLN A O 1
ATOM 2461 N N . LEU A 1 316 ? 15.355 -7.548 4.661 1.00 80.06 316 LEU A N 1
ATOM 2462 C CA . LEU A 1 316 ? 15.071 -7.113 3.295 1.00 80.06 316 LEU A CA 1
ATOM 2463 C C . LEU A 1 316 ? 16.190 -7.521 2.333 1.00 80.06 316 LEU A C 1
ATOM 2465 O O . LEU A 1 316 ? 17.370 -7.543 2.685 1.00 80.06 316 LEU A O 1
ATOM 2469 N N . ASN A 1 317 ? 15.818 -7.779 1.079 1.00 72.00 317 ASN A N 1
ATOM 2470 C CA . ASN A 1 317 ? 16.744 -8.238 0.037 1.00 72.00 317 ASN A CA 1
ATOM 2471 C C . ASN A 1 317 ? 17.759 -7.165 -0.407 1.00 72.00 317 ASN A C 1
ATOM 2473 O O . ASN A 1 317 ? 18.760 -7.491 -1.046 1.00 72.00 317 ASN A O 1
ATOM 2477 N N . SER A 1 318 ? 17.509 -5.888 -0.099 1.00 72.81 318 SER A N 1
ATOM 2478 C CA . SER A 1 318 ? 18.377 -4.754 -0.437 1.00 72.81 318 SER A CA 1
ATOM 2479 C C . SER A 1 318 ? 18.121 -3.558 0.488 1.00 72.81 318 SER A C 1
ATOM 2481 O O . SER A 1 318 ? 17.020 -3.401 1.013 1.00 72.81 318 SER A O 1
ATOM 2483 N N . GLN A 1 319 ? 19.115 -2.674 0.632 1.00 75.56 319 GLN A N 1
ATOM 2484 C CA . GLN A 1 319 ? 18.956 -1.378 1.310 1.00 75.56 319 GLN A CA 1
ATOM 2485 C C . GLN A 1 319 ? 18.059 -0.404 0.529 1.00 75.56 319 GLN A C 1
ATOM 2487 O O . GLN A 1 319 ? 17.530 0.536 1.110 1.00 75.56 319 GLN A O 1
ATOM 2492 N N . ASP A 1 320 ? 17.865 -0.647 -0.768 1.00 75.38 320 ASP A N 1
ATOM 2493 C CA . ASP A 1 320 ? 16.994 0.148 -1.640 1.00 75.38 320 ASP A CA 1
ATOM 2494 C C . ASP A 1 320 ? 15.559 -0.398 -1.722 1.00 75.38 320 ASP A C 1
ATOM 2496 O O . ASP A 1 320 ? 14.740 0.143 -2.468 1.00 75.38 320 ASP A O 1
ATOM 2500 N N . MET A 1 321 ? 15.251 -1.481 -0.994 1.00 79.56 321 MET A N 1
ATOM 2501 C CA . MET A 1 321 ? 13.905 -2.052 -0.965 1.00 79.56 321 MET A CA 1
ATOM 2502 C C . MET A 1 321 ? 12.945 -1.057 -0.318 1.00 79.56 321 MET A C 1
ATOM 2504 O O . MET A 1 321 ? 13.157 -0.667 0.832 1.00 79.56 321 MET A O 1
ATOM 2508 N N . ALA A 1 322 ? 11.903 -0.662 -1.044 1.00 85.75 322 ALA A N 1
ATOM 2509 C CA . ALA A 1 322 ? 10.864 0.194 -0.500 1.00 85.75 322 ALA A CA 1
ATOM 2510 C C . ALA A 1 322 ? 9.874 -0.633 0.332 1.00 85.75 322 ALA A C 1
ATOM 2512 O O . ALA A 1 322 ? 9.511 -1.743 -0.045 1.00 85.75 322 ALA A O 1
ATOM 2513 N N . VAL A 1 323 ? 9.410 -0.078 1.446 1.00 89.25 323 VAL A N 1
ATOM 2514 C CA . VAL A 1 323 ? 8.368 -0.675 2.283 1.00 89.25 323 VAL A CA 1
ATOM 2515 C C . VAL A 1 323 ? 7.271 0.356 2.491 1.00 89.25 323 VAL A C 1
ATOM 2517 O O . VAL A 1 323 ? 7.537 1.441 3.009 1.00 89.25 323 VAL A O 1
ATOM 2520 N N . ALA A 1 324 ? 6.043 0.028 2.093 1.00 91.06 324 ALA A N 1
ATOM 2521 C CA . ALA A 1 324 ? 4.864 0.826 2.401 1.00 91.06 324 ALA A CA 1
ATOM 2522 C C . ALA A 1 324 ? 4.354 0.458 3.799 1.00 91.06 324 ALA A C 1
ATOM 2524 O O . ALA A 1 324 ? 4.014 -0.693 4.062 1.00 91.06 324 ALA A O 1
ATOM 2525 N N . ASN A 1 325 ? 4.310 1.433 4.702 1.00 92.31 325 ASN A N 1
ATOM 2526 C CA . ASN A 1 325 ? 3.916 1.220 6.090 1.00 92.31 325 ASN A CA 1
ATOM 2527 C C . ASN A 1 325 ? 2.445 1.611 6.278 1.00 92.31 325 ASN A C 1
ATOM 2529 O O . ASN A 1 325 ? 2.061 2.748 6.006 1.00 92.31 325 ASN A O 1
ATOM 2533 N N . MET A 1 326 ? 1.624 0.671 6.738 1.00 91.25 326 MET A N 1
ATOM 2534 C CA . MET A 1 326 ? 0.193 0.865 6.957 1.00 91.25 326 MET A CA 1
ATOM 2535 C C . MET A 1 326 ? -0.179 0.597 8.407 1.00 91.25 326 MET A C 1
ATOM 2537 O O . MET A 1 326 ? 0.319 -0.345 9.011 1.00 91.25 326 MET A O 1
ATOM 2541 N N . TYR A 1 327 ? -1.099 1.390 8.939 1.00 90.81 327 TYR A N 1
ATOM 2542 C CA . TYR A 1 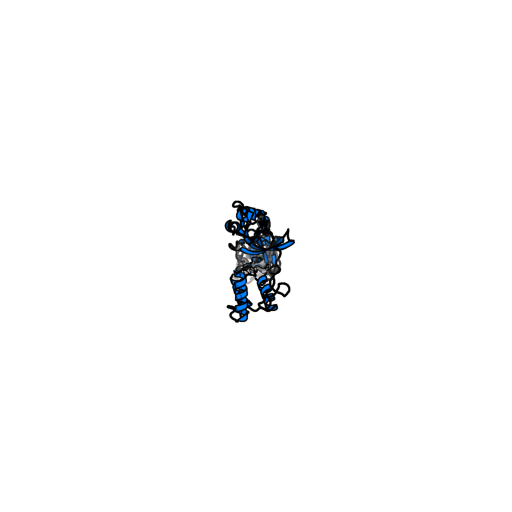327 ? -1.638 1.248 10.285 1.00 90.81 327 TYR A CA 1
ATOM 2543 C C . TYR A 1 327 ? -3.104 0.838 10.206 1.00 90.81 327 TYR A C 1
ATOM 2545 O O . TYR A 1 327 ? -3.878 1.420 9.442 1.00 90.81 327 TYR A O 1
ATOM 2553 N N . ARG A 1 328 ? -3.486 -0.166 10.993 1.00 89.06 328 ARG A N 1
ATOM 2554 C CA . ARG A 1 328 ? -4.880 -0.582 11.132 1.00 89.06 328 ARG A CA 1
ATOM 2555 C C . ARG A 1 328 ? -5.700 0.539 11.774 1.00 89.06 328 ARG A C 1
ATOM 2557 O O . ARG A 1 328 ? -5.289 1.102 12.787 1.00 89.06 328 ARG A O 1
ATOM 2564 N N . VAL A 1 329 ? -6.867 0.823 11.203 1.00 90.25 329 VAL A N 1
ATOM 2565 C CA . VAL A 1 329 ? -7.861 1.736 11.781 1.00 90.25 329 VAL A CA 1
ATOM 2566 C C . VAL A 1 329 ? -8.916 0.913 12.506 1.00 90.25 329 VAL A C 1
ATOM 2568 O O . VAL A 1 329 ? -9.507 -0.000 11.919 1.00 90.25 329 VAL A O 1
ATOM 2571 N N . TRP A 1 330 ? -9.114 1.221 13.785 1.00 88.69 330 TRP A N 1
ATOM 2572 C CA . TRP A 1 330 ? -9.985 0.482 14.692 1.00 88.69 330 TRP A CA 1
ATOM 2573 C C . TRP A 1 330 ? -11.222 1.300 15.037 1.00 88.69 330 TRP A C 1
ATOM 2575 O O . TRP A 1 330 ? -11.109 2.427 15.507 1.00 88.69 330 TRP A O 1
ATOM 2585 N N . ASP A 1 331 ? -12.378 0.686 14.831 1.00 90.62 331 ASP A N 1
ATOM 2586 C CA . ASP A 1 331 ? -13.655 1.091 15.403 1.00 90.62 331 ASP A CA 1
ATOM 2587 C C . ASP A 1 331 ? -13.793 0.346 16.738 1.00 90.62 331 ASP A C 1
ATOM 2589 O O . ASP A 1 331 ? -13.815 -0.892 16.777 1.00 90.62 331 ASP A O 1
ATOM 2593 N N . TYR A 1 332 ? -13.752 1.091 17.838 1.00 90.06 332 TYR A N 1
ATOM 2594 C CA . TYR A 1 332 ? -13.785 0.538 19.186 1.00 90.06 332 TYR A CA 1
ATOM 2595 C C . TYR A 1 332 ? -15.176 0.689 19.764 1.00 90.06 332 TYR A C 1
ATOM 2597 O O . TYR A 1 332 ? -15.726 1.775 19.716 1.00 90.06 332 TYR A O 1
ATOM 2605 N N . GLY A 1 333 ? -15.646 -0.354 20.444 1.00 90.81 333 GLY A N 1
ATOM 2606 C CA . GLY A 1 333 ? -16.978 -0.353 21.019 1.00 90.81 333 GLY A CA 1
ATOM 2607 C C . GLY A 1 333 ? -17.257 0.774 22.019 1.00 90.81 333 GLY A C 1
ATOM 2608 O O . GLY A 1 333 ? -16.334 1.379 22.582 1.00 90.81 333 GLY A O 1
ATOM 2609 N N . PRO A 1 334 ? -18.553 0.982 22.300 1.00 94.25 334 PRO A N 1
ATOM 2610 C CA . PRO A 1 334 ? -19.050 2.120 23.060 1.00 94.25 334 PRO A CA 1
ATOM 2611 C C . PRO A 1 334 ? -18.549 2.106 24.504 1.00 94.25 334 PRO A C 1
ATOM 2613 O O . PRO A 1 334 ? -18.350 1.046 25.089 1.00 94.25 334 PRO A O 1
ATOM 2616 N N . LEU A 1 335 ? -18.429 3.277 25.116 1.00 92.94 335 LEU A N 1
ATOM 2617 C CA . LEU A 1 335 ? -18.207 3.443 26.552 1.00 92.94 335 LEU A CA 1
ATOM 2618 C C . LEU A 1 335 ? -19.538 3.507 27.303 1.00 92.94 335 LEU A C 1
ATOM 2620 O O . LEU A 1 335 ? -20.487 4.126 26.809 1.00 92.94 335 LEU A O 1
ATOM 2624 N N . ILE A 1 336 ? -19.602 2.898 28.489 1.00 92.31 336 ILE A N 1
ATOM 2625 C CA . ILE A 1 336 ? -20.778 2.936 29.367 1.00 92.31 336 ILE A CA 1
ATOM 2626 C C . ILE A 1 336 ? -20.449 3.735 30.632 1.00 92.31 336 ILE A C 1
ATOM 2628 O O . ILE A 1 336 ? -19.611 3.360 31.441 1.00 92.31 336 ILE A O 1
ATOM 2632 N N . GLU A 1 337 ? -21.177 4.823 30.847 1.00 90.50 337 GLU A N 1
ATOM 2633 C CA . GLU A 1 337 ? -21.168 5.569 32.102 1.00 90.50 337 GLU A CA 1
ATOM 2634 C C . GLU A 1 337 ? -22.411 5.179 32.913 1.00 90.50 337 GLU A C 1
ATOM 2636 O O . GLU A 1 337 ? -23.542 5.476 32.515 1.00 90.50 337 GLU A O 1
ATOM 2641 N N . ALA A 1 338 ? -22.220 4.467 34.026 1.00 87.75 338 ALA A N 1
ATOM 2642 C CA . ALA A 1 338 ? -23.298 4.031 34.911 1.00 87.75 338 ALA A CA 1
ATOM 2643 C C . ALA A 1 338 ? -22.800 3.866 36.356 1.00 87.75 338 ALA A C 1
ATOM 2645 O O . ALA A 1 338 ? -21.646 3.512 36.584 1.00 87.75 338 ALA A O 1
ATOM 2646 N N . TYR A 1 339 ? -23.693 4.065 37.327 1.00 84.62 339 TYR A N 1
ATOM 2647 C CA . TYR A 1 339 ? -23.365 4.101 38.756 1.00 84.62 339 TYR A CA 1
ATOM 2648 C C . TYR A 1 339 ? -24.270 3.178 39.568 1.00 84.62 339 TYR A C 1
ATOM 2650 O O . TYR A 1 339 ? -25.392 2.889 39.151 1.00 84.62 339 TYR A O 1
ATOM 2658 N N . ASP A 1 340 ? -23.812 2.761 40.752 1.00 86.12 340 ASP A N 1
ATOM 2659 C CA . ASP A 1 340 ? -24.637 2.014 41.706 1.00 86.12 340 ASP A CA 1
ATOM 2660 C C . ASP A 1 340 ? -25.923 2.783 42.047 1.00 86.12 340 ASP A C 1
ATOM 2662 O O . ASP A 1 340 ? -25.910 3.972 42.373 1.00 86.12 340 ASP A O 1
ATOM 2666 N N . LEU A 1 341 ? -27.054 2.079 41.995 1.00 85.62 341 LEU A N 1
ATOM 2667 C CA . LEU A 1 341 ? -28.381 2.667 42.176 1.00 85.62 341 LEU A CA 1
ATOM 2668 C C . LEU A 1 341 ? -28.975 2.272 43.523 1.00 85.62 341 LEU A C 1
ATOM 2670 O O . LEU A 1 341 ? -28.752 1.170 44.022 1.00 85.62 341 LEU A O 1
ATOM 2674 N N . TYR A 1 342 ? -29.796 3.152 44.093 1.00 88.06 342 TYR A N 1
ATOM 2675 C CA . TYR A 1 342 ? -30.424 2.944 45.396 1.00 88.06 342 TYR A CA 1
ATOM 2676 C C . TYR A 1 342 ? -31.934 3.138 45.303 1.00 88.06 342 TYR A C 1
ATOM 2678 O O . TYR A 1 342 ? -32.412 4.216 44.955 1.00 88.06 342 TYR A O 1
ATOM 2686 N N . TYR A 1 343 ? -32.684 2.108 45.688 1.00 88.44 343 TYR A N 1
ATOM 2687 C CA . TYR A 1 343 ? -34.144 2.131 45.719 1.00 88.44 343 TYR A CA 1
ATOM 2688 C C . TYR A 1 343 ? -34.675 1.683 47.077 1.00 88.44 343 TYR A C 1
ATOM 2690 O O . TYR A 1 343 ? -34.039 0.918 47.808 1.00 88.44 343 TYR A O 1
ATOM 2698 N N . THR A 1 344 ? -35.878 2.136 47.422 1.00 89.56 344 THR A N 1
ATOM 2699 C CA . THR A 1 344 ? -36.566 1.628 48.610 1.00 89.56 344 THR A CA 1
ATOM 2700 C C . THR A 1 344 ? -37.137 0.232 48.359 1.00 89.56 344 THR A C 1
ATOM 2702 O O . THR A 1 344 ? -37.461 -0.137 47.227 1.00 89.56 344 THR A O 1
ATOM 2705 N N . LEU A 1 345 ? -37.336 -0.539 49.430 1.00 88.12 345 LEU A N 1
ATOM 2706 C CA . LEU A 1 345 ? -38.027 -1.830 49.362 1.00 88.12 345 LEU A CA 1
ATOM 2707 C C . LEU A 1 345 ? -39.431 -1.703 48.741 1.00 88.12 345 LEU A C 1
ATOM 2709 O O . LEU A 1 345 ? -39.852 -2.572 47.983 1.00 88.12 345 LEU A O 1
ATOM 2713 N N . GLU A 1 346 ? -40.133 -0.595 49.002 1.00 89.38 346 GLU A N 1
ATOM 2714 C CA . GLU A 1 346 ? -41.439 -0.301 48.398 1.00 89.38 346 GLU A CA 1
ATOM 2715 C C . GLU A 1 346 ? -41.339 -0.126 46.873 1.00 89.38 346 GLU A C 1
ATOM 2717 O O . GLU A 1 346 ? -42.140 -0.697 46.129 1.00 89.38 346 GLU A O 1
ATOM 2722 N N . GLN A 1 347 ? -40.328 0.603 46.384 1.00 91.06 347 GLN A N 1
ATOM 2723 C CA . GLN A 1 347 ? -40.082 0.755 44.945 1.00 91.06 347 GLN A CA 1
ATOM 2724 C C . GLN A 1 347 ? -39.764 -0.596 44.296 1.00 91.06 347 GLN A C 1
ATOM 2726 O O . GLN A 1 347 ? -40.394 -0.954 43.299 1.00 91.06 347 GLN A O 1
ATOM 2731 N N . ALA A 1 348 ? -38.876 -1.386 44.902 1.00 91.31 348 ALA A N 1
ATOM 2732 C CA . ALA A 1 348 ? -38.530 -2.718 44.410 1.00 91.31 348 ALA A CA 1
ATOM 2733 C C . ALA A 1 348 ? -39.761 -3.640 44.302 1.00 91.31 348 ALA A C 1
ATOM 2735 O O . ALA A 1 348 ? -40.009 -4.235 43.253 1.00 91.31 348 ALA A O 1
ATOM 2736 N N . GLN A 1 349 ? -40.587 -3.701 45.352 1.00 91.81 349 GLN A N 1
ATOM 2737 C CA . GLN A 1 349 ? -41.777 -4.561 45.409 1.00 91.81 349 GLN A CA 1
ATOM 2738 C C . GLN A 1 349 ? -42.926 -4.093 44.508 1.00 91.81 349 GLN A C 1
ATOM 2740 O O . GLN A 1 349 ? -43.717 -4.916 44.048 1.00 91.81 349 GLN A O 1
ATOM 2745 N N . SER A 1 350 ? -43.031 -2.790 44.236 1.00 93.75 350 SER A N 1
ATOM 2746 C CA . SER A 1 350 ? -44.077 -2.239 43.363 1.00 93.75 350 SER A CA 1
ATOM 2747 C C . SER A 1 350 ? -43.847 -2.508 41.870 1.00 93.75 350 SER A C 1
ATOM 2749 O O . SER A 1 350 ? -44.751 -2.270 41.068 1.00 93.75 350 SER A O 1
ATOM 2751 N N . GLY A 1 351 ? -42.665 -3.011 41.492 1.00 92.75 351 GLY A N 1
ATOM 2752 C CA . GLY A 1 351 ? -42.258 -3.163 40.094 1.00 92.75 351 GLY A CA 1
ATOM 2753 C C . GLY A 1 351 ? -41.805 -1.850 39.447 1.00 92.75 351 GLY A C 1
ATOM 2754 O O . GLY A 1 351 ? -41.783 -1.762 38.224 1.00 92.75 351 GLY A O 1
ATOM 2755 N N . TYR A 1 352 ? -41.457 -0.840 40.255 1.00 93.94 352 TYR A N 1
ATOM 2756 C CA . TYR A 1 352 ? -40.946 0.454 39.787 1.00 93.94 352 TYR A CA 1
ATOM 2757 C C . TYR A 1 352 ? -39.626 0.314 39.016 1.00 93.94 352 TYR A C 1
ATOM 2759 O O . TYR A 1 352 ? -39.392 1.035 38.053 1.00 93.94 352 TYR A O 1
ATOM 2767 N N . ILE A 1 353 ? -38.775 -0.628 39.431 1.00 95.62 353 ILE A N 1
ATOM 2768 C CA . ILE A 1 353 ? -37.458 -0.863 38.834 1.00 95.62 353 ILE A CA 1
ATOM 2769 C C . ILE A 1 353 ? -37.638 -1.652 37.526 1.00 95.62 353 ILE A C 1
ATOM 2771 O O . ILE A 1 353 ? -37.688 -2.888 37.509 1.00 95.62 353 ILE A O 1
ATOM 2775 N N . THR A 1 354 ? -37.802 -0.919 36.427 1.00 96.38 354 THR A N 1
ATOM 2776 C CA . THR A 1 354 ? -37.874 -1.439 35.055 1.00 96.38 354 THR A CA 1
ATOM 2777 C C . THR A 1 354 ? -36.518 -1.339 34.360 1.00 96.38 354 THR A C 1
ATOM 2779 O O . THR A 1 354 ? -35.647 -0.597 34.803 1.00 96.38 354 THR A O 1
ATOM 2782 N N . GLU A 1 355 ? -36.327 -2.054 33.248 1.00 95.69 355 GLU A N 1
ATOM 2783 C CA . GLU A 1 355 ? -35.135 -1.857 32.408 1.00 95.69 355 GLU A CA 1
ATOM 2784 C C . GLU A 1 355 ? -35.017 -0.395 31.940 1.00 95.69 355 GLU A C 1
ATOM 2786 O O . GLU A 1 355 ? -33.933 0.172 31.967 1.00 95.69 355 GLU A O 1
ATOM 2791 N N . GLU A 1 356 ? -36.134 0.241 31.572 1.00 95.50 356 GLU A N 1
ATOM 2792 C CA . GLU A 1 356 ? -36.169 1.656 31.176 1.00 95.50 356 GLU A CA 1
ATOM 2793 C C . GLU A 1 356 ? -35.730 2.585 32.318 1.00 95.50 356 GLU A C 1
ATOM 2795 O O . GLU A 1 356 ? -34.945 3.502 32.092 1.00 95.50 356 GLU A O 1
ATOM 2800 N N . GLU A 1 357 ? -36.177 2.320 33.549 1.00 95.31 357 GLU A N 1
ATOM 2801 C CA . GLU A 1 357 ? -35.736 3.057 34.738 1.00 95.31 357 GLU A CA 1
ATOM 2802 C C . GLU A 1 357 ? -34.228 2.880 34.959 1.00 95.31 357 GLU A C 1
ATOM 2804 O O . GLU A 1 357 ? -33.525 3.868 35.148 1.00 95.31 357 GLU A O 1
ATOM 2809 N N . LEU A 1 358 ? -33.705 1.655 34.859 1.00 95.50 358 LEU A N 1
ATOM 2810 C CA . LEU A 1 358 ? -32.271 1.381 34.999 1.00 95.50 358 LEU A CA 1
ATOM 2811 C C . LEU A 1 358 ? -31.431 2.060 33.906 1.00 95.50 358 LEU A C 1
ATOM 2813 O O . LEU A 1 358 ? -30.360 2.594 34.197 1.00 95.50 358 LEU A O 1
ATOM 2817 N N . LEU A 1 359 ? -31.905 2.059 32.659 1.00 96.31 359 LEU A N 1
ATOM 2818 C CA . LEU A 1 359 ? -31.233 2.719 31.535 1.00 96.31 359 LEU A CA 1
ATOM 2819 C C . LEU A 1 359 ? -31.327 4.247 31.612 1.00 96.31 359 LEU A C 1
ATOM 2821 O O . LEU A 1 359 ? -30.471 4.923 31.056 1.00 96.31 359 LEU A O 1
ATOM 2825 N N . SER A 1 360 ? -32.317 4.807 32.315 1.00 95.00 360 SER A N 1
ATOM 2826 C CA . SER A 1 360 ? -32.445 6.261 32.487 1.00 95.00 360 SER A CA 1
ATOM 2827 C C . SER A 1 360 ? -31.333 6.889 33.341 1.00 95.00 360 SER A C 1
ATOM 2829 O O . SER A 1 360 ? -31.121 8.099 33.262 1.00 95.00 360 SER A O 1
ATOM 2831 N N . HIS A 1 361 ? -30.605 6.070 34.113 1.00 91.19 361 HIS A N 1
ATOM 2832 C CA . HIS A 1 361 ? -29.456 6.473 34.940 1.00 91.19 361 HIS A CA 1
ATOM 2833 C C . HIS A 1 361 ? -28.104 6.065 34.345 1.00 91.19 361 HIS A C 1
ATOM 2835 O O . HIS A 1 361 ? -27.088 6.128 35.034 1.00 91.19 361 HIS A O 1
ATOM 2841 N N . ALA A 1 362 ? -28.080 5.615 33.093 1.00 92.88 362 ALA A N 1
ATOM 2842 C CA . ALA A 1 362 ? -26.862 5.192 32.421 1.00 92.88 362 ALA A CA 1
ATOM 2843 C C . ALA A 1 362 ? -26.755 5.842 31.043 1.00 92.88 362 ALA A C 1
ATOM 2845 O O . ALA A 1 362 ? -27.758 6.159 30.402 1.00 92.88 362 ALA A O 1
ATOM 2846 N N . LYS A 1 363 ? -25.526 6.011 30.565 1.00 93.50 363 LYS A N 1
ATOM 2847 C CA . LYS A 1 363 ? -25.244 6.594 29.259 1.00 93.50 363 LYS A CA 1
ATOM 2848 C C . LYS A 1 363 ? -24.285 5.701 28.490 1.00 93.50 363 LYS A C 1
ATOM 2850 O O . LYS A 1 363 ? -23.248 5.321 29.015 1.00 93.50 363 LYS A O 1
ATOM 2855 N N . ALA A 1 364 ? -24.621 5.397 27.242 1.00 95.06 364 ALA A N 1
ATOM 2856 C CA . ALA A 1 364 ? -23.709 4.744 26.315 1.00 95.06 364 ALA A CA 1
ATOM 2857 C C . ALA A 1 364 ? -23.296 5.742 25.229 1.00 95.06 364 ALA A C 1
ATOM 2859 O O . ALA A 1 364 ? -24.151 6.391 24.620 1.00 95.06 364 ALA A O 1
ATOM 2860 N N . THR A 1 365 ? -21.993 5.887 24.998 1.00 94.12 365 THR A N 1
ATOM 2861 C CA . THR A 1 365 ? -21.457 6.775 23.959 1.00 94.12 365 THR A CA 1
ATOM 2862 C C . THR A 1 365 ? -20.359 6.111 23.165 1.00 94.12 365 THR A C 1
ATOM 2864 O O . THR A 1 365 ? -19.508 5.430 23.724 1.00 94.12 365 THR A O 1
ATOM 2867 N N . ASP A 1 366 ? -20.340 6.409 21.883 1.00 94.56 366 ASP A N 1
ATOM 2868 C CA . ASP A 1 366 ? -19.415 5.887 20.902 1.00 94.56 366 ASP A CA 1
ATOM 2869 C C . ASP A 1 366 ? -18.866 7.027 20.030 1.00 94.56 366 ASP A C 1
ATOM 2871 O O . ASP A 1 366 ? -19.495 8.086 19.909 1.00 94.56 366 ASP A O 1
ATOM 2875 N N . GLU A 1 367 ? -17.677 6.861 19.456 1.00 91.38 367 GLU A N 1
ATOM 2876 C CA . GLU A 1 367 ? -17.044 7.923 18.665 1.00 91.38 367 GLU A CA 1
ATOM 2877 C C . GLU A 1 367 ? -17.736 8.104 17.306 1.00 91.38 367 GLU A C 1
ATOM 2879 O O . GLU A 1 367 ? -17.983 9.252 16.891 1.00 91.38 367 GLU A O 1
ATOM 2884 N N . GLU A 1 368 ? -18.088 6.983 16.674 1.00 92.62 368 GLU A N 1
ATOM 2885 C CA . GLU A 1 368 ? -18.715 6.853 15.362 1.00 92.62 368 GLU A CA 1
ATOM 2886 C C . GLU A 1 368 ? -20.238 7.021 15.449 1.00 92.62 368 GLU A C 1
ATOM 2888 O O . GLU A 1 368 ? -20.819 7.800 14.684 1.00 92.62 368 GLU A O 1
ATOM 2893 N N . ASP A 1 369 ? -20.879 6.355 16.415 1.00 91.81 369 ASP A N 1
ATOM 2894 C CA . ASP A 1 369 ? -22.339 6.367 16.575 1.00 91.81 369 ASP A CA 1
ATOM 2895 C C . ASP A 1 369 ? -22.859 7.523 17.447 1.00 91.81 369 ASP A C 1
ATOM 2897 O O . ASP A 1 369 ? -24.050 7.854 17.417 1.00 91.81 369 ASP A O 1
ATOM 2901 N N . GLY A 1 370 ? -21.989 8.172 18.225 1.00 92.94 370 GLY A N 1
ATOM 2902 C CA . GLY A 1 370 ? -22.396 9.185 19.193 1.00 92.94 370 GLY A CA 1
ATOM 2903 C C . GLY A 1 370 ? -23.116 8.578 20.399 1.00 92.94 370 GLY A C 1
ATOM 2904 O O . GLY A 1 370 ? -22.699 7.569 20.952 1.00 92.94 370 GLY A O 1
ATOM 2905 N N . GLU A 1 371 ? -24.178 9.223 20.880 1.00 95.19 371 GLU A N 1
ATOM 2906 C CA . GLU A 1 371 ? -24.939 8.708 22.025 1.00 95.19 371 GLU A CA 1
ATOM 2907 C C . GLU A 1 371 ? -25.888 7.585 21.592 1.00 95.19 371 GLU A C 1
ATOM 2909 O O . GLU A 1 371 ? -26.695 7.778 20.682 1.00 95.19 371 GLU A O 1
ATOM 2914 N N . ILE A 1 372 ? -25.818 6.438 22.275 1.00 96.25 372 ILE A N 1
ATOM 2915 C CA . ILE A 1 372 ? -26.653 5.259 22.027 1.00 96.25 372 ILE A CA 1
ATOM 2916 C C . ILE A 1 372 ? -27.765 5.228 23.087 1.00 96.25 372 ILE A C 1
ATOM 2918 O O . ILE A 1 372 ? -27.502 4.903 24.249 1.00 96.25 372 ILE A O 1
ATOM 2922 N N . PRO A 1 373 ? -29.023 5.556 22.733 1.00 94.50 373 PRO A N 1
ATOM 2923 C CA . PRO A 1 373 ? -30.108 5.575 23.707 1.00 94.50 373 PRO A CA 1
ATOM 2924 C C . PRO A 1 373 ? -30.434 4.168 24.222 1.00 94.50 373 PRO A C 1
ATOM 2926 O O . PRO A 1 373 ? -30.265 3.184 23.502 1.00 94.50 373 PRO A O 1
ATOM 2929 N N . GLY A 1 374 ? -31.015 4.066 25.420 1.00 95.69 374 GLY A N 1
ATOM 2930 C CA . GLY A 1 374 ? -31.584 2.808 25.916 1.00 95.69 374 GLY A CA 1
ATOM 2931 C C . GLY A 1 374 ? -32.625 2.258 24.936 1.00 95.69 374 GLY A C 1
ATOM 2932 O O . GLY A 1 374 ? -33.615 2.926 24.635 1.00 95.69 374 GLY A O 1
ATOM 2933 N N . GLY A 1 375 ? -32.396 1.076 24.368 1.00 94.06 375 GLY A N 1
ATOM 2934 C CA . GLY A 1 375 ? -33.153 0.666 23.182 1.00 94.06 375 GLY A CA 1
ATOM 2935 C C . GLY A 1 375 ? -32.435 -0.333 22.281 1.00 94.06 375 GLY A C 1
ATOM 2936 O O . GLY A 1 375 ? -31.240 -0.554 22.415 1.00 94.06 375 GLY A O 1
ATOM 2937 N N . ASP A 1 376 ? -33.201 -0.936 21.371 1.00 94.69 376 ASP A N 1
ATOM 2938 C CA . ASP A 1 376 ? -32.685 -1.611 20.181 1.00 94.69 376 ASP A CA 1
ATOM 2939 C C . ASP A 1 376 ? -33.039 -0.655 19.055 1.00 94.69 376 ASP A C 1
ATOM 2941 O O . ASP A 1 376 ? -34.220 -0.348 18.854 1.00 94.69 376 ASP A O 1
ATOM 2945 N N . HIS A 1 377 ? -32.038 -0.196 18.320 1.00 94.44 377 HIS A N 1
ATOM 2946 C CA . HIS A 1 377 ? -32.206 0.813 17.286 1.00 94.44 377 HIS A CA 1
ATOM 2947 C C . HIS A 1 377 ? -31.841 0.193 15.947 1.00 94.44 377 HIS A C 1
ATOM 2949 O O . HIS A 1 377 ? -30.760 0.392 15.403 1.00 94.44 377 HIS A O 1
ATOM 2955 N N . ALA A 1 378 ? -32.754 -0.623 15.416 1.00 90.62 378 ALA A N 1
ATOM 2956 C CA . ALA A 1 378 ? -32.503 -1.426 14.218 1.00 90.62 378 ALA A CA 1
ATOM 2957 C C . ALA A 1 378 ? -32.138 -0.594 12.972 1.00 90.62 378 ALA A C 1
ATOM 2959 O O . ALA A 1 378 ? -31.471 -1.112 12.082 1.00 90.62 378 ALA A O 1
ATOM 2960 N N . GLU A 1 379 ? -32.570 0.670 12.895 1.00 91.50 379 GLU A N 1
ATOM 2961 C CA . GLU A 1 379 ? -32.205 1.573 11.793 1.00 91.50 379 GLU A CA 1
ATOM 2962 C C . GLU A 1 379 ? -30.746 2.044 11.886 1.00 91.50 379 GLU A C 1
ATOM 2964 O O . GLU A 1 379 ? -30.103 2.229 10.857 1.00 91.50 379 GLU A O 1
ATOM 2969 N N . GLN A 1 380 ? -30.232 2.215 13.105 1.00 92.12 380 GLN A N 1
ATOM 2970 C CA . GLN A 1 380 ? -28.861 2.627 13.405 1.00 92.12 380 GLN A CA 1
ATOM 2971 C C . GLN A 1 380 ? -27.919 1.425 13.565 1.00 92.12 380 GLN A C 1
ATOM 2973 O O . GLN A 1 380 ? -26.710 1.584 13.492 1.00 92.12 380 GLN A O 1
ATOM 2978 N N . GLY A 1 381 ? -28.457 0.219 13.768 1.00 93.12 381 GLY A N 1
ATOM 2979 C CA . GLY A 1 381 ? -27.677 -1.001 13.975 1.00 93.12 381 GLY A CA 1
ATOM 2980 C C . GLY A 1 381 ? -27.110 -1.160 15.389 1.00 93.12 381 GLY A C 1
ATOM 2981 O O . GLY A 1 381 ? -26.424 -2.145 15.633 1.00 93.12 381 GLY A O 1
ATOM 2982 N N . ASN A 1 382 ? -27.430 -0.249 16.313 1.00 96.75 382 ASN A N 1
ATOM 2983 C CA . ASN A 1 382 ? -26.894 -0.219 17.674 1.00 96.75 382 ASN A CA 1
ATOM 2984 C C . ASN A 1 382 ? -27.963 -0.509 18.749 1.00 96.75 382 ASN A C 1
ATOM 2986 O O . ASN A 1 382 ? -29.168 -0.564 18.480 1.00 96.75 382 ASN A O 1
ATOM 2990 N N . SER A 1 383 ? -27.523 -0.777 19.981 1.00 96.88 383 SER A N 1
ATOM 2991 C CA . SER A 1 383 ? -28.409 -1.061 21.118 1.00 96.88 383 SER A CA 1
ATOM 2992 C C . SER A 1 383 ? -27.756 -0.772 22.470 1.00 96.88 383 SER A C 1
ATOM 2994 O O . SER A 1 383 ? -26.543 -0.919 22.623 1.00 96.88 383 SER A O 1
ATOM 2996 N N . PHE A 1 384 ? -28.573 -0.431 23.468 1.00 98.00 384 PHE A N 1
ATOM 2997 C CA . PHE A 1 384 ? -28.171 -0.324 24.870 1.00 98.00 384 PHE A CA 1
ATOM 2998 C C . PHE A 1 384 ? -29.231 -0.961 25.780 1.00 98.00 384 PHE A C 1
ATOM 3000 O O . PHE A 1 384 ? -30.421 -0.625 25.717 1.00 98.00 384 PHE A O 1
ATOM 3007 N N . ARG A 1 385 ? -28.808 -1.962 26.558 1.00 96.44 385 ARG A N 1
ATOM 3008 C CA . ARG A 1 385 ? -29.668 -2.952 27.229 1.00 96.44 385 ARG A CA 1
ATOM 3009 C C . ARG A 1 385 ? -29.144 -3.302 28.615 1.00 96.44 385 ARG A C 1
ATOM 3011 O O . ARG A 1 385 ? -27.935 -3.257 28.838 1.00 96.44 385 ARG A O 1
ATOM 3018 N N . VAL A 1 386 ? -30.026 -3.777 29.493 1.00 95.81 386 VAL A N 1
ATOM 3019 C CA . VAL A 1 386 ? -29.630 -4.488 30.722 1.00 95.81 386 VAL A CA 1
ATOM 3020 C C . VAL A 1 386 ? -29.799 -5.988 30.476 1.00 95.81 386 VAL A C 1
ATOM 3022 O O . VAL A 1 386 ? -30.912 -6.506 30.427 1.00 95.81 386 VAL A O 1
ATOM 3025 N N . MET A 1 387 ? -28.688 -6.695 30.251 1.00 91.19 387 MET A N 1
ATOM 3026 C CA . MET A 1 387 ? -28.674 -8.072 29.733 1.00 91.19 387 MET A CA 1
ATOM 3027 C C . MET A 1 387 ? -29.415 -9.090 30.598 1.00 91.19 387 MET A C 1
ATOM 3029 O O . MET A 1 387 ? -29.966 -10.060 30.078 1.00 91.19 387 MET A O 1
ATOM 3033 N N . ASP A 1 388 ? -29.327 -8.923 31.906 1.00 89.31 388 ASP A N 1
ATOM 3034 C CA . ASP A 1 388 ? -29.782 -9.838 32.947 1.00 89.31 388 ASP A CA 1
ATOM 3035 C C . ASP A 1 388 ? -30.993 -9.286 33.709 1.00 89.31 388 ASP A C 1
ATOM 3037 O O . ASP A 1 388 ? -31.352 -9.827 34.751 1.00 89.31 388 ASP A O 1
ATOM 3041 N N . TYR A 1 389 ? -31.683 -8.279 33.160 1.00 93.19 389 TYR A N 1
ATOM 3042 C CA . TYR A 1 389 ? -32.876 -7.731 33.791 1.00 93.19 389 TYR A CA 1
ATOM 3043 C C . TYR A 1 389 ? -33.993 -8.777 33.911 1.00 93.19 389 TYR A C 1
ATOM 3045 O O . TYR A 1 389 ? -34.542 -9.264 32.916 1.00 93.19 389 TYR A O 1
ATOM 3053 N N . ALA A 1 390 ? -34.425 -9.034 35.145 1.00 92.69 390 ALA A N 1
ATOM 3054 C CA . ALA A 1 390 ? -35.695 -9.680 35.428 1.00 92.69 390 ALA A CA 1
ATOM 3055 C C . ALA A 1 390 ? -36.452 -8.945 36.540 1.00 92.69 390 ALA A C 1
ATOM 3057 O O . ALA A 1 390 ? -35.940 -8.694 37.626 1.00 92.69 390 ALA A O 1
ATOM 3058 N N . THR A 1 391 ? -37.742 -8.667 36.326 1.00 91.50 391 THR A N 1
ATOM 3059 C CA . THR A 1 391 ? -38.594 -7.999 37.331 1.00 91.50 391 THR A CA 1
ATOM 3060 C C . THR A 1 391 ? -38.666 -8.772 38.658 1.00 91.50 391 THR A C 1
ATOM 3062 O O . THR A 1 391 ? -38.861 -8.190 39.729 1.00 91.50 391 THR A O 1
ATOM 3065 N N . THR A 1 392 ? -38.500 -10.097 38.616 1.00 91.69 392 THR A N 1
ATOM 3066 C CA . THR A 1 392 ? -38.457 -10.959 39.807 1.00 91.69 392 THR A CA 1
ATOM 3067 C C . THR A 1 392 ? -37.232 -10.729 40.680 1.00 91.69 392 THR A C 1
ATOM 3069 O O . THR A 1 392 ? -37.315 -10.988 41.879 1.00 91.69 392 THR A O 1
ATOM 3072 N N . ASP A 1 393 ? -36.141 -10.208 40.117 1.00 89.50 393 ASP A N 1
ATOM 3073 C CA . ASP A 1 393 ? -34.915 -9.928 40.865 1.00 89.50 393 ASP A CA 1
ATOM 3074 C C . ASP A 1 393 ? -35.140 -8.824 41.897 1.00 89.50 393 ASP A C 1
ATOM 3076 O O . ASP A 1 393 ? -34.531 -8.840 42.959 1.00 89.50 393 ASP A O 1
ATOM 3080 N N . PHE A 1 394 ? -36.074 -7.908 41.623 1.00 92.94 394 PHE A N 1
ATO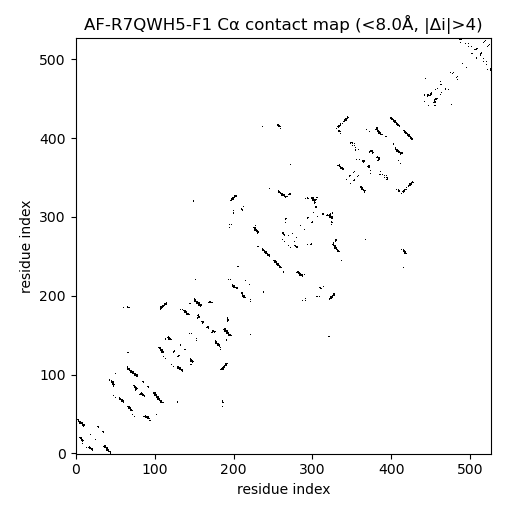M 3081 C CA . PHE A 1 394 ? -36.400 -6.780 42.496 1.00 92.94 394 PHE A CA 1
ATOM 3082 C C . PHE A 1 394 ? -37.659 -7.025 43.331 1.00 92.94 394 PHE A C 1
ATOM 3084 O O . PHE A 1 394 ? -37.682 -6.784 44.538 1.00 92.94 394 PHE A O 1
ATOM 3091 N N . THR A 1 395 ? -38.717 -7.552 42.713 1.00 93.56 395 THR A N 1
ATOM 3092 C CA . THR A 1 395 ? -40.005 -7.754 43.403 1.00 93.56 395 THR A CA 1
ATOM 3093 C C . THR A 1 395 ? -39.959 -8.848 44.475 1.00 93.56 395 THR A C 1
ATOM 3095 O O . THR A 1 395 ? -40.838 -8.902 45.335 1.00 93.56 395 THR A O 1
ATOM 3098 N N . GLY A 1 396 ? -38.932 -9.706 44.453 1.00 89.31 396 GLY A N 1
ATOM 3099 C CA . GLY A 1 396 ? -38.720 -10.775 45.429 1.00 89.31 396 GLY A CA 1
ATOM 3100 C C . GLY A 1 396 ? -38.080 -10.346 46.755 1.00 89.31 396 GLY A C 1
ATOM 3101 O O . GLY A 1 396 ? -38.068 -11.148 47.690 1.00 89.31 396 GLY A O 1
ATOM 3102 N N . PHE A 1 397 ? -37.554 -9.120 46.874 1.00 84.69 397 PHE A N 1
ATOM 3103 C CA . PHE 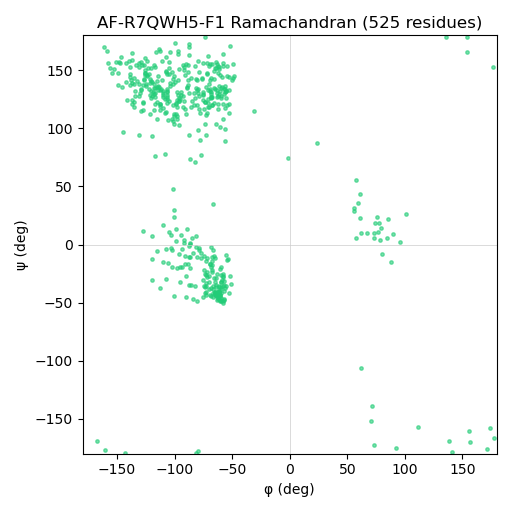A 1 397 ? -36.925 -8.664 48.118 1.00 84.69 397 PHE A CA 1
ATOM 3104 C C . PHE A 1 397 ? -37.944 -8.555 49.261 1.00 84.69 397 PHE A C 1
ATOM 3106 O O . PHE A 1 397 ? -39.032 -8.002 49.105 1.00 84.69 397 PHE A O 1
ATOM 3113 N N . THR A 1 398 ? -37.575 -9.054 50.445 1.00 85.12 398 THR A N 1
ATOM 3114 C CA . THR A 1 398 ? -38.384 -8.956 51.679 1.00 85.12 398 THR A CA 1
ATOM 3115 C C . THR A 1 398 ? -37.726 -8.116 52.777 1.00 85.12 398 THR A C 1
ATOM 3117 O O . THR A 1 398 ? -38.322 -7.935 53.834 1.00 85.12 398 THR A O 1
ATOM 3120 N N . ALA A 1 399 ? -36.489 -7.673 52.556 1.00 81.81 399 ALA A N 1
ATOM 3121 C CA . ALA A 1 399 ? -35.656 -6.869 53.448 1.00 81.81 399 ALA A CA 1
ATOM 3122 C C . ALA A 1 399 ? -34.547 -6.195 52.612 1.00 81.81 399 ALA A C 1
ATOM 3124 O O . ALA A 1 399 ? -34.517 -6.377 51.392 1.00 81.81 399 ALA A O 1
ATOM 3125 N N . ASP A 1 400 ? -33.638 -5.467 53.268 1.00 80.56 400 ASP A N 1
ATOM 3126 C CA . ASP A 1 400 ? -32.430 -4.912 52.644 1.00 80.56 400 ASP A CA 1
ATOM 3127 C C . ASP A 1 400 ? -31.651 -5.963 51.838 1.00 80.56 400 ASP A C 1
ATOM 3129 O O . ASP A 1 400 ? -31.509 -7.118 52.255 1.00 80.56 400 ASP A O 1
ATOM 3133 N N . GLY A 1 401 ? -31.075 -5.540 50.717 1.00 81.56 401 GLY A N 1
ATOM 3134 C CA . GLY A 1 401 ? -30.167 -6.368 49.934 1.00 81.56 401 GLY A CA 1
ATOM 3135 C C . GLY A 1 401 ? -29.694 -5.673 48.666 1.00 81.56 401 GLY A C 1
ATOM 3136 O O . GLY A 1 401 ? -29.837 -4.463 48.519 1.00 81.56 401 GLY A O 1
ATOM 3137 N N . SER A 1 402 ? -29.095 -6.426 47.753 1.00 86.56 402 SER A N 1
ATOM 3138 C CA . SER A 1 402 ? -28.636 -5.891 46.475 1.00 86.56 402 SER A CA 1
ATOM 3139 C C . SER A 1 402 ? -28.656 -6.951 45.386 1.00 86.56 402 SER A C 1
ATOM 3141 O O . SER A 1 402 ? -28.614 -8.151 45.665 1.00 86.56 402 SER A O 1
ATOM 3143 N N . VAL A 1 403 ? -28.715 -6.492 44.142 1.00 84.94 403 VAL A N 1
ATOM 3144 C CA . VAL A 1 403 ? -28.579 -7.318 42.943 1.00 84.94 403 VAL A CA 1
ATOM 3145 C C . VAL A 1 403 ? -27.659 -6.610 41.957 1.00 84.94 403 VAL A C 1
ATOM 3147 O O . VAL A 1 403 ? -27.737 -5.395 41.798 1.00 84.94 403 VAL A O 1
ATOM 3150 N N . THR A 1 404 ? -26.768 -7.355 41.313 1.00 89.81 404 THR A N 1
ATOM 3151 C CA . THR A 1 404 ? -25.917 -6.824 40.244 1.00 89.81 404 THR A CA 1
ATOM 3152 C C . THR A 1 404 ? -26.629 -6.978 38.907 1.00 89.81 404 THR A C 1
ATOM 3154 O O . THR A 1 404 ? -27.184 -8.039 38.636 1.00 89.81 404 THR A O 1
ATOM 3157 N N . GLN A 1 405 ? -26.594 -5.929 38.093 1.00 88.81 405 GLN A N 1
ATOM 3158 C CA . GLN A 1 405 ? -27.127 -5.884 36.737 1.00 88.81 405 GLN A CA 1
ATOM 3159 C C . GLN A 1 405 ? -25.987 -5.581 35.757 1.00 88.81 405 GLN A C 1
ATOM 3161 O O . GLN A 1 405 ? -25.102 -4.769 36.033 1.00 88.81 405 GLN A O 1
ATOM 3166 N N . THR A 1 406 ? -25.994 -6.248 34.613 1.00 91.94 406 THR A N 1
ATOM 3167 C CA . THR A 1 406 ? -24.995 -6.166 33.552 1.00 91.94 406 THR A CA 1
ATOM 3168 C C . THR A 1 406 ? -25.562 -5.377 32.378 1.00 91.94 406 THR A C 1
ATOM 3170 O O . THR A 1 406 ? -26.376 -5.868 31.596 1.00 91.94 406 THR A O 1
ATOM 3173 N N . TYR A 1 407 ? -25.078 -4.158 32.211 1.00 94.38 407 TYR A N 1
ATOM 3174 C CA . TYR A 1 407 ? -25.362 -3.314 31.065 1.00 94.38 407 TYR A CA 1
ATOM 3175 C C . TYR A 1 407 ? -24.554 -3.797 29.860 1.00 94.38 407 TYR A C 1
ATOM 3177 O O . TYR A 1 407 ? -23.415 -4.250 29.991 1.00 94.38 407 TYR A O 1
ATOM 3185 N N . LEU A 1 408 ? -25.155 -3.716 28.679 1.00 94.50 408 LEU A N 1
ATOM 3186 C CA . LEU A 1 408 ? -24.532 -4.043 27.406 1.00 94.50 408 LEU A CA 1
ATOM 3187 C C . LEU A 1 408 ? -24.875 -2.962 26.393 1.00 94.50 408 LEU A C 1
ATOM 3189 O O . LEU A 1 408 ? -26.038 -2.813 26.015 1.00 94.50 408 LEU A O 1
ATOM 3193 N N . ALA A 1 409 ? -23.843 -2.294 25.900 1.00 96.19 409 ALA A N 1
ATOM 3194 C CA . ALA A 1 409 ? -23.921 -1.439 24.730 1.00 96.19 409 ALA A CA 1
ATOM 3195 C C . ALA A 1 409 ? -23.347 -2.186 23.520 1.00 96.19 409 ALA A C 1
ATOM 3197 O O . ALA A 1 409 ? -22.424 -2.996 23.646 1.00 96.19 409 ALA A O 1
ATOM 3198 N N . THR A 1 410 ? -23.955 -1.995 22.354 1.00 94.75 410 THR A N 1
ATOM 3199 C CA . THR A 1 410 ? -23.506 -2.544 21.072 1.00 94.75 410 THR A CA 1
ATOM 3200 C C . THR A 1 410 ? -23.620 -1.455 20.016 1.00 94.75 410 THR A C 1
ATOM 3202 O O . THR A 1 410 ? -24.711 -0.911 19.879 1.00 94.75 410 THR A O 1
ATOM 3205 N N . ASP A 1 411 ? -22.535 -1.140 19.313 1.00 95.00 411 ASP A N 1
ATOM 3206 C CA . ASP A 1 411 ? -22.518 -0.138 18.233 1.00 95.00 411 ASP A CA 1
ATOM 3207 C C . ASP A 1 411 ? -23.029 -0.706 16.893 1.00 95.00 411 ASP A C 1
ATOM 3209 O O . ASP A 1 411 ? -23.413 -1.878 16.793 1.00 95.00 411 ASP A O 1
ATOM 3213 N N . SER A 1 412 ? -23.033 0.136 15.860 1.00 93.06 412 SER A N 1
ATOM 3214 C CA . SER A 1 412 ? -23.503 -0.158 14.505 1.00 93.06 412 SER A CA 1
ATOM 3215 C C . SER A 1 412 ? -22.641 -1.176 13.745 1.00 93.06 412 SER A C 1
ATOM 3217 O O . SER A 1 412 ? -23.144 -1.857 12.843 1.00 93.06 412 SER A O 1
ATOM 3219 N N . VAL A 1 413 ? -21.374 -1.352 14.134 1.00 89.25 413 VAL A N 1
ATOM 3220 C CA . VAL A 1 413 ? -20.442 -2.362 13.591 1.00 89.25 413 VAL A CA 1
ATOM 3221 C C . VAL A 1 413 ? -20.504 -3.679 14.390 1.00 89.25 413 VAL A C 1
ATOM 3223 O O . VAL A 1 413 ? -20.033 -4.741 13.958 1.00 89.25 413 VAL A O 1
ATOM 3226 N N . GLY A 1 414 ? -21.192 -3.663 15.531 1.00 89.31 414 GLY A N 1
ATOM 3227 C CA . GLY A 1 414 ? -21.435 -4.795 16.407 1.00 89.31 414 GLY A CA 1
ATOM 3228 C C . GLY A 1 414 ? -20.313 -5.046 17.414 1.00 89.31 414 GLY A C 1
ATOM 3229 O O . GLY A 1 414 ? -20.172 -6.192 17.878 1.00 89.31 414 GLY A O 1
ATOM 3230 N N . ASN A 1 415 ? -19.485 -4.050 17.731 1.00 90.94 415 ASN A N 1
ATOM 3231 C CA . ASN A 1 415 ? -18.641 -4.104 18.918 1.00 90.94 415 ASN A CA 1
ATOM 3232 C C . ASN A 1 415 ? -19.498 -3.983 20.171 1.00 90.94 415 ASN A C 1
ATOM 3234 O O . ASN A 1 415 ? -20.610 -3.468 20.139 1.00 90.94 415 ASN A O 1
ATOM 3238 N N . ARG A 1 416 ? -19.011 -4.531 21.283 1.00 90.44 416 ARG A N 1
ATOM 3239 C CA . ARG A 1 416 ? -19.789 -4.689 22.507 1.00 90.44 416 ARG A CA 1
ATOM 3240 C C . ARG A 1 416 ? -18.958 -4.324 23.718 1.00 90.44 416 ARG A C 1
ATOM 3242 O O . ARG A 1 416 ? -17.827 -4.793 23.844 1.00 90.44 416 ARG A O 1
ATOM 3249 N N . THR A 1 417 ? -19.602 -3.633 24.646 1.00 92.69 417 THR A N 1
ATOM 3250 C CA . THR A 1 417 ? -19.043 -3.283 25.954 1.00 92.69 417 THR A CA 1
ATOM 3251 C C . THR A 1 417 ? -20.005 -3.732 27.030 1.00 92.69 417 THR A C 1
ATOM 3253 O O . THR A 1 417 ? -21.224 -3.615 26.870 1.00 92.69 417 THR A O 1
ATOM 3256 N N . ARG A 1 418 ? -19.470 -4.314 28.105 1.00 90.38 418 ARG A N 1
ATOM 3257 C CA . ARG A 1 418 ? -20.263 -4.771 29.247 1.00 90.38 418 ARG A CA 1
ATOM 3258 C C . ARG A 1 418 ? -19.807 -4.067 30.505 1.00 90.38 418 ARG A C 1
ATOM 3260 O O . ARG A 1 418 ? -18.624 -4.110 30.821 1.00 90.38 418 ARG A O 1
ATOM 3267 N N . TYR A 1 419 ? -20.765 -3.553 31.261 1.00 86.56 419 TYR A N 1
ATOM 3268 C CA . TYR A 1 419 ? -20.505 -2.882 32.526 1.00 86.56 419 TYR A CA 1
ATOM 3269 C C . TYR A 1 419 ? -21.449 -3.395 33.610 1.00 86.56 419 TYR A C 1
ATOM 3271 O O . TYR A 1 419 ? -22.613 -3.683 33.335 1.00 86.56 419 TYR A O 1
ATOM 3279 N N . LYS A 1 420 ? -20.954 -3.570 34.837 1.00 87.94 420 LYS A N 1
ATOM 3280 C CA . LYS A 1 420 ? -21.753 -4.088 35.956 1.00 87.94 420 LYS A CA 1
ATOM 3281 C C . LYS A 1 420 ? -22.075 -2.973 36.934 1.00 87.94 420 LYS A C 1
ATOM 3283 O O . LYS A 1 420 ? -21.173 -2.296 37.404 1.00 87.94 420 LYS A O 1
ATOM 3288 N N . VAL A 1 421 ? -23.346 -2.881 37.298 1.00 85.31 421 VAL A N 1
ATOM 3289 C CA . VAL A 1 421 ? -23.877 -1.930 38.276 1.00 85.31 421 VAL A CA 1
ATOM 3290 C C . VAL A 1 421 ? -24.551 -2.701 39.401 1.00 85.31 421 VAL A C 1
ATOM 3292 O O . VAL A 1 421 ? -25.270 -3.672 39.151 1.00 85.31 421 VAL A O 1
ATOM 3295 N N . THR A 1 422 ? -24.356 -2.276 40.646 1.00 83.50 422 THR A N 1
ATOM 3296 C CA . THR A 1 422 ? -25.072 -2.833 41.794 1.00 83.50 422 THR A CA 1
ATOM 3297 C C . THR A 1 422 ? -26.294 -1.984 42.115 1.00 83.50 422 THR A C 1
ATOM 3299 O O . THR A 1 422 ? -26.213 -0.785 42.360 1.00 83.50 422 THR A O 1
ATOM 3302 N N . VAL A 1 423 ? -27.458 -2.626 42.158 1.00 86.62 423 VAL A N 1
ATOM 3303 C CA . VAL A 1 423 ? -28.706 -2.009 42.600 1.00 86.62 423 VAL A CA 1
ATOM 3304 C C . VAL A 1 423 ? -28.955 -2.408 44.050 1.00 86.62 423 VAL A C 1
ATOM 3306 O O . VAL A 1 423 ? -29.202 -3.576 44.359 1.00 86.62 423 VAL A O 1
ATOM 3309 N N . HIS A 1 424 ? -28.884 -1.436 44.951 1.00 82.94 424 HIS A N 1
ATOM 3310 C CA . HIS A 1 424 ? -29.109 -1.593 46.379 1.00 82.94 424 HIS A CA 1
ATOM 3311 C C . HIS A 1 424 ? -30.568 -1.317 46.742 1.00 82.94 424 HIS A C 1
ATOM 3313 O O . HIS A 1 424 ? -31.122 -0.257 46.443 1.00 82.94 424 HIS A O 1
ATOM 3319 N N . ILE A 1 425 ? -31.179 -2.260 47.452 1.00 85.88 425 ILE A N 1
ATOM 3320 C CA . ILE A 1 425 ? -32.530 -2.143 47.988 1.00 85.88 425 ILE A CA 1
ATOM 3321 C C . ILE A 1 425 ? -32.438 -1.885 49.484 1.00 85.88 425 ILE A C 1
ATOM 3323 O O . ILE A 1 425 ? -31.839 -2.668 50.220 1.00 85.88 425 ILE A O 1
ATOM 3327 N N . THR A 1 426 ? -33.047 -0.786 49.924 1.00 82.62 426 THR A N 1
ATOM 3328 C CA . THR A 1 426 ? -33.072 -0.382 51.333 1.00 82.62 426 THR A CA 1
ATOM 3329 C C . THR A 1 426 ? -34.501 -0.406 51.881 1.00 82.62 426 THR A C 1
ATOM 3331 O O . THR A 1 426 ? -35.395 0.280 51.379 1.00 82.62 426 THR A O 1
ATOM 3334 N N . ASP A 1 427 ? -34.737 -1.176 52.936 1.00 80.06 427 ASP A N 1
ATOM 3335 C CA . ASP A 1 427 ? -35.955 -1.179 53.733 1.00 80.06 427 ASP A CA 1
ATOM 3336 C C . ASP A 1 427 ? -36.024 0.090 54.590 1.00 80.06 427 ASP A C 1
ATOM 3338 O O . ASP A 1 427 ? -35.497 0.192 55.699 1.00 80.06 427 ASP A O 1
ATOM 3342 N N . SER A 1 428 ? -36.707 1.095 54.049 1.00 67.44 428 SER A N 1
ATOM 3343 C CA . SER A 1 428 ? -36.949 2.370 54.716 1.00 67.44 428 SER A CA 1
ATOM 3344 C C . SER A 1 428 ? -38.121 2.331 55.707 1.00 67.44 428 SER A C 1
ATOM 3346 O O . SER A 1 428 ? -38.523 3.389 56.205 1.00 67.44 428 SER A O 1
ATOM 3348 N N . ALA A 1 429 ? -38.711 1.160 55.999 1.00 63.34 429 ALA A N 1
ATOM 3349 C CA . ALA A 1 429 ? -39.744 1.058 57.023 1.00 63.34 429 ALA A CA 1
ATOM 3350 C C . ALA A 1 429 ? -39.174 1.509 58.383 1.00 63.34 429 ALA A C 1
ATOM 3352 O O . ALA A 1 429 ? -38.070 1.105 58.757 1.00 63.34 429 ALA A O 1
ATOM 3353 N N . PRO A 1 430 ? -39.897 2.337 59.168 1.00 50.53 430 PRO A N 1
ATOM 3354 C CA . PRO A 1 430 ? -39.406 2.784 60.462 1.00 50.53 430 PRO A CA 1
ATOM 3355 C C . PRO A 1 430 ? -39.185 1.584 61.389 1.00 50.53 430 PRO A C 1
ATOM 3357 O O . PRO A 1 430 ? -40.123 1.056 61.993 1.00 50.53 430 PRO A O 1
ATOM 3360 N N . GLN A 1 431 ? -37.931 1.157 61.532 1.00 49.19 431 GLN A N 1
ATOM 3361 C CA . GLN A 1 431 ? -37.584 0.137 62.504 1.00 49.19 431 GLN A CA 1
ATOM 3362 C C . GLN A 1 431 ? -37.763 0.720 63.904 1.00 49.19 431 GLN A C 1
ATOM 3364 O O . GLN A 1 431 ? -37.247 1.786 64.251 1.00 49.19 431 GLN A O 1
ATOM 3369 N N . LYS A 1 432 ? -38.530 0.015 64.736 1.00 41.59 432 LYS A N 1
ATOM 3370 C CA . LYS A 1 432 ? -38.693 0.346 66.151 1.00 41.59 432 LYS A CA 1
ATOM 3371 C C . LYS A 1 432 ? -37.301 0.322 66.781 1.00 41.59 432 LYS A C 1
ATOM 3373 O O . LYS A 1 432 ? -36.737 -0.756 66.931 1.00 41.59 432 LYS A O 1
ATOM 3378 N N . VAL A 1 433 ? -36.749 1.491 67.117 1.00 39.94 433 VAL A N 1
ATOM 3379 C CA . VAL A 1 433 ? -35.399 1.619 67.685 1.00 39.94 433 VAL A CA 1
ATOM 3380 C C . VAL A 1 433 ? -35.311 0.766 68.949 1.00 39.94 433 VAL A C 1
ATOM 3382 O O . VAL A 1 433 ? -35.778 1.154 70.022 1.00 39.94 433 VAL A O 1
ATOM 3385 N N . LEU A 1 434 ? -34.733 -0.425 68.818 1.00 48.03 434 LEU A N 1
ATOM 3386 C CA . LEU A 1 434 ? -34.255 -1.189 69.954 1.00 48.03 434 LEU A CA 1
ATOM 3387 C C . LEU A 1 434 ? -32.958 -0.503 70.407 1.00 48.03 434 LEU A C 1
ATOM 3389 O O . LEU A 1 434 ? -32.108 -0.199 69.568 1.00 48.03 434 LEU A O 1
ATOM 3393 N N . PRO A 1 435 ? -32.805 -0.182 71.703 1.00 39.72 435 PRO A N 1
ATOM 3394 C CA . PRO A 1 435 ? -31.622 0.515 72.196 1.00 39.72 435 PRO A CA 1
ATOM 3395 C C . PRO A 1 435 ? -30.364 -0.271 71.820 1.00 39.72 435 PRO A C 1
ATOM 3397 O O . PRO A 1 435 ? -30.356 -1.495 71.953 1.00 39.72 435 PRO A O 1
ATOM 3400 N N . SER A 1 436 ? -29.320 0.427 71.351 1.00 36.91 436 SER A N 1
ATOM 3401 C CA . SER A 1 436 ? -28.107 -0.217 70.843 1.00 36.91 436 SER A CA 1
ATOM 3402 C C . SER A 1 436 ? -27.544 -1.199 71.875 1.00 36.91 436 SER A C 1
ATOM 3404 O O . SER A 1 436 ? -27.135 -0.851 72.988 1.00 36.91 436 SER A O 1
ATOM 3406 N N . GLY A 1 437 ? -27.594 -2.480 71.519 1.00 45.91 437 GLY A N 1
ATOM 3407 C CA . GLY A 1 437 ? -26.950 -3.533 72.275 1.00 45.91 437 GLY A CA 1
ATOM 3408 C C . GLY A 1 437 ? -25.474 -3.513 71.926 1.00 45.91 437 GLY A C 1
ATOM 3409 O O . GLY A 1 437 ? -25.098 -3.752 70.786 1.00 45.91 437 GLY A O 1
ATOM 3410 N N . THR A 1 438 ? -24.619 -3.233 72.902 1.00 45.03 438 THR A N 1
ATOM 3411 C CA . THR A 1 438 ? -23.205 -3.584 72.777 1.00 45.03 438 THR A CA 1
ATOM 3412 C C . THR A 1 438 ? -23.091 -5.106 72.815 1.00 45.03 438 THR A C 1
ATOM 3414 O O . THR A 1 438 ? -23.589 -5.742 73.748 1.00 45.03 438 THR A O 1
ATOM 3417 N N . THR A 1 439 ? -22.440 -5.699 71.812 1.00 45.38 439 THR A N 1
ATOM 3418 C CA . THR A 1 439 ? -22.055 -7.115 71.828 1.00 45.38 439 THR A CA 1
ATOM 3419 C C . THR A 1 439 ? -21.241 -7.387 73.092 1.00 45.38 439 THR A C 1
ATOM 3421 O O . THR A 1 439 ? -20.206 -6.759 73.322 1.00 45.38 439 THR A O 1
ATOM 3424 N N . ARG A 1 440 ? -21.719 -8.297 73.947 1.00 57.78 440 ARG A N 1
ATOM 3425 C CA . ARG A 1 440 ? -21.047 -8.686 75.193 1.00 57.78 440 ARG A CA 1
ATOM 3426 C C . ARG A 1 440 ? -20.663 -10.157 75.115 1.00 57.78 440 ARG A C 1
ATOM 3428 O O . ARG A 1 440 ? -21.527 -11.017 74.982 1.00 57.78 440 ARG A O 1
ATOM 3435 N N . PHE A 1 441 ? -19.372 -10.438 75.247 1.00 64.31 441 PHE A N 1
ATOM 3436 C CA . PHE A 1 441 ? -18.869 -11.797 75.413 1.00 64.31 441 PHE A CA 1
ATOM 3437 C C . PHE A 1 441 ? -19.246 -12.314 76.806 1.00 64.31 441 PHE A C 1
ATOM 3439 O O . PHE A 1 441 ? -19.049 -11.612 77.800 1.00 64.31 441 PHE A O 1
ATOM 3446 N N . ILE A 1 442 ? -19.781 -13.532 76.886 1.00 76.25 442 ILE A N 1
ATOM 3447 C CA . ILE A 1 442 ? -20.149 -14.184 78.145 1.00 76.25 442 ILE A CA 1
ATOM 3448 C C . ILE A 1 442 ? -19.488 -15.560 78.225 1.00 76.25 442 ILE A C 1
ATOM 3450 O O . ILE A 1 442 ? -19.374 -16.266 77.228 1.00 76.25 442 ILE A O 1
ATOM 3454 N N . SER A 1 443 ? -19.030 -15.941 79.415 1.00 75.31 443 SER A N 1
ATOM 3455 C CA . SER A 1 443 ? -18.484 -17.275 79.676 1.00 75.31 443 SER A CA 1
ATOM 3456 C C . SER A 1 443 ? -19.204 -17.931 80.845 1.00 75.31 443 SER A C 1
ATOM 3458 O O . SER A 1 443 ? -19.790 -17.242 81.685 1.00 75.31 443 SER A O 1
ATOM 3460 N N . ALA A 1 444 ? -19.101 -19.258 80.943 1.00 77.19 444 ALA A N 1
ATOM 3461 C CA . ALA A 1 444 ? -19.736 -20.047 81.999 1.00 77.19 444 ALA A CA 1
ATOM 3462 C C . ALA A 1 444 ? -19.436 -19.512 83.414 1.00 77.19 444 ALA A C 1
ATOM 3464 O O . ALA A 1 444 ? -20.294 -19.537 84.292 1.00 77.19 444 ALA A O 1
ATOM 3465 N N . LYS A 1 445 ? -18.229 -18.964 83.631 1.00 80.38 445 LYS A N 1
ATOM 3466 C CA . LYS A 1 445 ? -17.802 -18.386 84.916 1.00 80.38 445 LYS A CA 1
ATOM 3467 C C . LYS A 1 445 ? -18.629 -17.162 85.331 1.00 80.38 445 LYS A C 1
ATOM 3469 O O . LYS A 1 445 ? -18.827 -16.947 86.526 1.00 80.38 445 LYS A O 1
ATOM 3474 N N . TYR A 1 446 ? -19.055 -16.351 84.365 1.00 80.69 446 TYR A N 1
ATOM 3475 C CA . TYR A 1 446 ? -19.730 -15.074 84.607 1.00 80.69 446 TYR A CA 1
ATOM 3476 C C . TYR A 1 446 ? -21.236 -15.126 84.323 1.00 80.69 446 TYR A C 1
ATOM 3478 O O . TYR A 1 446 ? -21.957 -14.264 84.807 1.00 80.69 446 TYR A O 1
ATOM 3486 N N . TYR A 1 447 ? -21.732 -16.141 83.607 1.00 83.38 447 TYR A N 1
ATOM 3487 C CA . TYR A 1 447 ? -23.143 -16.264 83.215 1.00 83.38 447 TYR A CA 1
ATOM 3488 C C . TYR A 1 447 ? -24.134 -16.154 84.385 1.00 83.38 447 TYR A C 1
ATOM 3490 O O . TYR A 1 447 ? -25.130 -15.444 84.275 1.00 83.38 447 TYR A O 1
ATOM 3498 N N . SER A 1 448 ? -23.835 -16.776 85.530 1.00 81.62 448 SER A N 1
ATOM 3499 C CA . SER A 1 448 ? -24.693 -16.735 86.724 1.00 81.62 448 SER A CA 1
ATOM 3500 C C . SER A 1 448 ? -24.456 -15.526 87.643 1.00 81.62 448 SER A C 1
ATOM 3502 O O . SER A 1 448 ? -25.084 -15.426 88.697 1.00 81.62 448 SER A O 1
ATOM 3504 N N . ARG A 1 449 ? -23.542 -14.614 87.286 1.00 85.38 449 ARG A N 1
ATOM 3505 C CA . ARG A 1 449 ? -23.225 -13.412 88.072 1.00 85.38 449 ARG A CA 1
ATOM 3506 C C . ARG A 1 449 ? -24.140 -12.243 87.706 1.00 85.38 449 ARG A C 1
ATOM 3508 O O . ARG A 1 449 ? -24.783 -12.241 86.658 1.00 85.38 449 ARG A O 1
ATOM 3515 N N . ALA A 1 450 ? -24.183 -11.237 88.578 1.00 82.31 450 ALA A N 1
ATOM 3516 C CA . ALA A 1 450 ? -24.861 -9.976 88.292 1.00 82.31 450 ALA A CA 1
ATOM 3517 C C . ALA A 1 450 ? -24.184 -9.247 87.114 1.00 82.31 450 ALA A C 1
ATOM 3519 O O . ALA A 1 450 ? -23.009 -9.479 86.809 1.00 82.31 450 ALA A O 1
ATOM 3520 N N . SER A 1 451 ? -24.914 -8.358 86.437 1.00 77.44 451 SER A N 1
ATOM 3521 C CA . SER A 1 451 ? -24.431 -7.705 85.211 1.00 77.44 451 SER A CA 1
ATOM 3522 C C . SER A 1 451 ? -23.201 -6.814 85.444 1.00 77.44 451 SER A C 1
ATOM 3524 O O . SER A 1 451 ? -22.332 -6.675 84.573 1.00 77.44 451 SER A O 1
ATOM 3526 N N . GLU A 1 452 ? -23.109 -6.277 86.661 1.00 77.31 452 GLU A N 1
ATOM 3527 C CA . GLU A 1 452 ? -22.036 -5.445 87.202 1.00 77.31 452 GLU A CA 1
ATOM 3528 C C . GLU A 1 452 ? -20.782 -6.274 87.526 1.00 77.31 452 GLU A C 1
ATOM 3530 O O . GLU A 1 452 ? -19.674 -5.748 87.538 1.00 77.31 452 GLU A O 1
ATOM 3535 N N . GLU A 1 453 ? -20.943 -7.586 87.720 1.00 76.38 453 GLU A N 1
ATOM 3536 C CA . GLU A 1 453 ? -19.870 -8.555 87.975 1.00 76.38 453 GLU A CA 1
ATOM 3537 C C . GLU A 1 453 ? -19.452 -9.319 86.702 1.00 76.38 453 GLU A C 1
ATOM 3539 O O . GLU A 1 453 ? -18.748 -10.327 86.772 1.00 76.38 453 GLU A O 1
ATOM 3544 N N . GLY A 1 454 ? -19.880 -8.845 85.526 1.00 69.06 454 GLY A N 1
ATOM 3545 C CA . GLY A 1 454 ? -19.553 -9.439 84.225 1.00 69.06 454 GLY A CA 1
ATOM 3546 C C . GLY A 1 454 ? -20.602 -10.410 83.676 1.00 69.06 454 GLY A C 1
ATOM 3547 O O . GLY A 1 454 ? -20.397 -10.954 82.593 1.00 69.06 454 GLY A O 1
ATOM 3548 N N . GLY A 1 455 ? -21.724 -10.607 84.375 1.00 80.44 455 GLY A N 1
ATOM 3549 C CA . GLY A 1 455 ? -22.853 -11.395 83.880 1.00 80.44 455 GLY A CA 1
ATOM 3550 C C . GLY A 1 455 ? -23.675 -10.699 82.792 1.00 80.44 455 GLY A C 1
ATOM 3551 O O . GLY A 1 455 ? -23.413 -9.553 82.397 1.00 80.44 455 GLY A O 1
ATOM 3552 N N . LEU A 1 456 ? -24.690 -11.406 82.291 1.00 80.50 456 LEU A N 1
ATOM 3553 C CA . LEU A 1 456 ? -25.685 -10.829 81.385 1.00 80.50 456 LEU A CA 1
ATOM 3554 C C . LEU A 1 456 ? -26.611 -9.880 82.156 1.00 80.50 456 LEU A C 1
ATOM 3556 O O . LEU A 1 456 ? -26.921 -10.102 83.326 1.00 80.50 456 LEU A O 1
ATOM 3560 N N . ARG A 1 457 ? -27.073 -8.815 81.491 1.00 78.50 457 ARG A N 1
ATOM 3561 C CA . ARG A 1 457 ? -28.118 -7.941 82.047 1.00 78.50 457 ARG A CA 1
ATOM 3562 C C . ARG A 1 457 ? -29.390 -8.750 82.283 1.00 78.50 457 ARG A C 1
ATOM 3564 O O . ARG A 1 457 ? -29.715 -9.610 81.469 1.00 78.50 457 ARG A O 1
ATOM 3571 N N . GLU A 1 458 ? -30.140 -8.418 83.334 1.00 78.81 458 GLU A N 1
ATOM 3572 C CA . GLU A 1 458 ? -31.418 -9.087 83.622 1.00 78.81 458 GLU A CA 1
ATOM 3573 C C . GLU A 1 458 ? -32.398 -9.000 82.452 1.00 78.81 458 GLU A C 1
ATOM 3575 O O . GLU A 1 458 ? -33.150 -9.929 82.210 1.00 78.81 458 GLU A O 1
ATOM 3580 N N . THR A 1 459 ? -32.349 -7.928 81.664 1.00 75.44 459 THR A N 1
ATOM 3581 C CA . THR A 1 459 ? -33.207 -7.731 80.487 1.00 75.44 459 THR A CA 1
ATOM 3582 C C . THR A 1 459 ? -32.689 -8.392 79.203 1.00 75.44 459 THR A C 1
ATOM 3584 O O . THR A 1 459 ? -33.253 -8.164 78.136 1.00 75.44 459 THR A O 1
ATOM 3587 N N . SER A 1 460 ? -31.602 -9.169 79.252 1.00 76.00 460 SER A N 1
ATOM 3588 C CA . SER A 1 460 ? -31.042 -9.825 78.065 1.00 76.00 460 SER A CA 1
ATOM 3589 C C . SER A 1 460 ? -31.965 -10.934 77.558 1.00 76.00 460 SER A C 1
ATOM 3591 O O . SER A 1 460 ? -32.373 -11.784 78.344 1.00 76.00 460 SER A O 1
ATOM 3593 N N . ILE A 1 461 ? -32.224 -10.993 76.245 1.00 71.00 461 ILE A N 1
ATOM 3594 C CA . ILE A 1 461 ? -32.978 -12.105 75.630 1.00 71.00 461 ILE A CA 1
ATOM 3595 C C . ILE A 1 461 ? -32.312 -13.459 75.909 1.00 71.00 461 ILE A C 1
ATOM 3597 O O . ILE A 1 461 ? -32.992 -14.422 76.226 1.00 71.00 461 ILE A O 1
ATOM 3601 N N . TRP A 1 462 ? -30.978 -13.485 75.968 1.00 77.94 462 TRP A N 1
ATOM 3602 C CA . TRP A 1 462 ? -30.167 -14.649 76.335 1.00 77.94 462 TRP A CA 1
ATOM 3603 C C . TRP A 1 462 ? -30.349 -15.109 77.792 1.00 77.94 462 TRP A C 1
ATOM 3605 O O . TRP A 1 462 ? -29.851 -16.165 78.167 1.00 77.94 462 TRP A O 1
ATOM 3615 N N . LYS A 1 463 ? -31.039 -14.308 78.617 1.00 80.94 463 LYS A N 1
ATOM 3616 C CA . LYS A 1 463 ? -31.415 -14.613 80.003 1.00 80.94 463 LYS A CA 1
ATOM 3617 C C . LYS A 1 463 ? -32.934 -14.621 80.229 1.00 80.94 463 LYS A C 1
ATOM 3619 O O . LYS A 1 463 ? -33.357 -15.059 81.285 1.00 80.94 463 LYS A O 1
ATOM 3624 N N . GLN A 1 464 ? -33.762 -14.140 79.310 1.00 81.06 464 GLN A N 1
ATOM 3625 C CA . GLN A 1 464 ? -35.222 -14.086 79.490 1.00 81.06 464 GLN A CA 1
ATOM 3626 C C . GLN A 1 464 ? -35.951 -15.117 78.629 1.00 81.06 464 GLN A C 1
ATOM 3628 O O . GLN A 1 464 ? -37.010 -15.600 79.022 1.00 81.06 464 GLN A O 1
ATOM 3633 N N . ASP A 1 465 ? -35.380 -15.462 77.477 1.00 85.50 465 ASP A N 1
ATOM 3634 C CA . ASP A 1 465 ? -35.957 -16.422 76.552 1.00 85.50 465 ASP A CA 1
ATOM 3635 C C . ASP A 1 465 ? -35.432 -17.846 76.845 1.00 85.50 465 ASP A C 1
ATOM 3637 O O . ASP A 1 465 ? -34.210 -18.052 76.848 1.00 85.50 465 ASP A O 1
ATOM 3641 N N . PRO A 1 466 ? -36.317 -18.829 77.106 1.00 85.81 466 PRO A N 1
ATOM 3642 C CA . PRO A 1 466 ? -35.920 -20.195 77.444 1.00 85.81 466 PRO A CA 1
ATOM 3643 C C . PRO A 1 466 ? -35.084 -20.900 76.368 1.00 85.81 466 PRO A C 1
ATOM 3645 O O . PRO A 1 466 ? -34.214 -21.702 76.714 1.00 85.81 466 PRO A O 1
ATOM 3648 N N . ASP A 1 467 ? -35.308 -20.609 75.083 1.00 78.19 467 ASP A N 1
ATOM 3649 C CA . ASP A 1 467 ? -34.606 -21.283 73.986 1.00 78.19 467 ASP A CA 1
ATOM 3650 C C . ASP A 1 467 ? -33.157 -20.791 73.890 1.00 78.19 467 ASP A C 1
ATOM 3652 O O . ASP A 1 467 ? -32.219 -21.587 73.774 1.00 78.19 467 ASP A O 1
ATOM 3656 N N . TYR A 1 468 ? -32.950 -19.481 74.040 1.00 80.38 468 TYR A N 1
ATOM 3657 C CA . TYR A 1 468 ? -31.614 -18.880 74.055 1.00 80.38 468 TYR A CA 1
ATOM 3658 C C . TYR A 1 468 ? -30.826 -19.228 75.324 1.00 80.38 468 TYR A C 1
ATOM 3660 O O . TYR A 1 468 ? -29.620 -19.481 75.242 1.00 80.38 468 TYR A O 1
ATOM 3668 N N . GLN A 1 469 ? -31.490 -19.281 76.486 1.00 84.94 469 GLN A N 1
ATOM 3669 C CA . GLN A 1 469 ? -30.879 -19.779 77.723 1.00 84.94 469 GLN A CA 1
ATOM 3670 C C . GLN A 1 469 ? -30.382 -21.215 77.544 1.00 84.94 469 GLN A C 1
ATOM 3672 O O . GLN A 1 469 ? -29.219 -21.507 77.823 1.00 84.94 469 GLN A O 1
ATOM 3677 N N . ASN A 1 470 ? -31.239 -22.098 77.024 1.00 84.19 470 ASN A N 1
ATOM 3678 C CA . ASN A 1 470 ? -30.903 -23.501 76.807 1.00 84.19 470 ASN A CA 1
ATOM 3679 C C . ASN A 1 470 ? -29.738 -23.649 75.813 1.00 84.19 470 ASN A C 1
ATOM 3681 O O . ASN A 1 470 ? -28.810 -24.416 76.062 1.00 84.19 470 ASN A O 1
ATOM 3685 N N . ALA A 1 471 ? -29.714 -22.862 74.733 1.00 82.38 471 ALA A N 1
ATOM 3686 C CA . ALA A 1 471 ? -28.600 -22.851 73.784 1.00 82.38 471 ALA A CA 1
ATOM 3687 C C . ALA A 1 471 ? -27.262 -22.427 74.432 1.00 82.38 471 ALA A C 1
ATOM 3689 O O . ALA A 1 471 ? -26.225 -23.054 74.186 1.00 82.38 471 ALA A O 1
ATOM 3690 N N . LEU A 1 472 ? -27.262 -21.400 75.292 1.00 83.12 472 LEU A N 1
ATOM 3691 C CA . LEU A 1 472 ? -26.064 -20.968 76.027 1.00 83.12 472 LEU A CA 1
ATOM 3692 C C . LEU A 1 472 ? -25.612 -21.998 77.063 1.00 83.12 472 LEU A C 1
ATOM 3694 O O . LEU A 1 472 ? -24.424 -22.309 77.146 1.00 83.12 472 LEU A O 1
ATOM 3698 N N . GLU A 1 473 ? -26.546 -22.552 77.830 1.00 84.00 473 GLU A N 1
ATOM 3699 C CA . GLU A 1 473 ? -26.262 -23.563 78.848 1.00 84.00 473 GLU A CA 1
ATOM 3700 C C . GLU A 1 473 ? -25.729 -24.853 78.226 1.00 84.00 473 GLU A C 1
ATOM 3702 O O . GLU A 1 473 ? -24.743 -25.406 78.719 1.00 84.00 473 GLU A O 1
ATOM 3707 N N . GLN A 1 474 ? -26.288 -25.282 77.091 1.00 81.44 474 GLN A N 1
ATOM 3708 C CA . GLN A 1 474 ? -25.741 -26.383 76.301 1.00 81.44 474 GLN A CA 1
ATOM 3709 C C . GLN A 1 474 ? -24.344 -26.062 75.777 1.00 81.44 474 GLN A C 1
ATOM 3711 O O . GLN A 1 474 ? -23.461 -26.912 75.845 1.00 81.44 474 GLN A O 1
ATOM 3716 N N . THR A 1 475 ? -24.100 -24.838 75.310 1.00 78.25 475 THR A N 1
ATOM 3717 C CA . THR A 1 475 ? -22.769 -24.423 74.841 1.00 78.25 475 THR A CA 1
ATOM 3718 C C . THR A 1 475 ? -21.738 -24.476 75.973 1.00 78.25 475 THR A C 1
ATOM 3720 O O . THR A 1 475 ? -20.655 -25.038 75.792 1.00 78.25 475 THR A O 1
ATOM 3723 N N . PHE A 1 476 ? -22.075 -23.982 77.169 1.00 81.25 476 PHE A N 1
ATOM 3724 C CA . PHE A 1 476 ? -21.204 -24.079 78.345 1.00 81.25 476 PHE A CA 1
ATOM 3725 C C . PHE A 1 476 ? -20.991 -25.524 78.797 1.00 81.25 476 PHE A C 1
ATOM 3727 O O . PHE A 1 476 ? -19.857 -25.906 79.087 1.00 81.25 476 PHE A O 1
ATOM 3734 N N . ALA A 1 477 ? -22.043 -26.344 78.808 1.00 78.62 477 ALA A N 1
ATOM 3735 C CA . ALA A 1 477 ? -21.944 -27.762 79.133 1.00 78.62 477 ALA A CA 1
ATOM 3736 C C . ALA A 1 477 ? -21.058 -28.511 78.123 1.00 78.62 477 ALA A C 1
ATOM 3738 O O . ALA A 1 477 ? -20.212 -29.311 78.520 1.00 78.62 477 ALA A O 1
ATOM 3739 N N . ASN A 1 478 ? -21.186 -28.212 76.829 1.00 75.06 478 ASN A N 1
ATOM 3740 C CA . ASN A 1 478 ? -20.362 -28.793 75.770 1.00 75.06 478 ASN A CA 1
ATOM 3741 C C . ASN A 1 478 ? -18.894 -28.375 75.911 1.00 75.06 478 ASN A C 1
ATOM 3743 O O . ASN A 1 478 ? -18.005 -29.221 75.798 1.00 75.06 478 ASN A O 1
ATOM 3747 N N . GLN A 1 479 ? -18.632 -27.106 76.234 1.00 70.06 479 GLN A N 1
ATOM 3748 C CA . GLN A 1 479 ? -17.282 -26.598 76.484 1.00 70.06 479 GLN A CA 1
ATOM 3749 C C . GLN A 1 479 ? -16.647 -27.235 77.732 1.00 70.06 479 GLN A C 1
ATOM 3751 O O . GLN A 1 479 ? -15.477 -27.617 77.706 1.00 70.06 479 GLN A O 1
ATOM 3756 N N . GLN A 1 480 ? -17.407 -27.385 78.821 1.00 70.50 480 GLN A N 1
ATOM 3757 C CA . GLN A 1 480 ? -16.916 -27.924 80.093 1.00 70.50 480 GLN A CA 1
ATOM 3758 C C . GLN A 1 480 ? -16.700 -29.443 80.045 1.00 70.50 480 GLN A C 1
ATOM 3760 O O . GLN A 1 480 ? -15.731 -29.943 80.618 1.00 70.50 480 GLN A O 1
ATOM 3765 N N . ASN A 1 481 ? -17.553 -30.165 79.315 1.00 73.50 481 ASN A N 1
ATOM 3766 C CA . ASN A 1 481 ? -17.458 -31.616 79.145 1.00 73.50 481 ASN A CA 1
ATOM 3767 C C . ASN A 1 481 ? -16.556 -32.039 77.972 1.00 73.50 481 ASN A C 1
ATOM 3769 O O . ASN A 1 481 ? -16.371 -33.234 77.770 1.00 73.50 481 ASN A O 1
ATOM 3773 N N . LYS A 1 482 ? -15.977 -31.088 77.217 1.00 62.62 482 LYS A N 1
ATOM 3774 C CA . LYS A 1 482 ? -15.226 -31.329 75.964 1.00 62.62 482 LYS A CA 1
ATOM 3775 C C . LYS A 1 482 ? -16.027 -32.102 74.903 1.00 62.62 482 LYS A C 1
ATOM 3777 O O . LYS A 1 482 ? -15.454 -32.825 74.098 1.00 62.62 482 LYS A O 1
ATOM 3782 N N . ASN A 1 483 ? -17.343 -31.908 74.885 1.00 66.00 483 ASN A N 1
ATOM 3783 C CA . ASN A 1 483 ? -18.272 -32.552 73.952 1.00 66.00 483 ASN A CA 1
ATOM 3784 C C . ASN A 1 483 ? -18.672 -31.613 72.804 1.00 66.00 483 ASN A C 1
ATOM 3786 O O . ASN A 1 483 ? -19.753 -31.752 72.234 1.00 66.00 483 ASN A O 1
ATOM 3790 N N . ALA A 1 484 ? -17.848 -30.608 72.499 1.00 62.16 484 ALA A N 1
ATOM 3791 C CA . ALA A 1 484 ? -18.096 -29.744 71.355 1.00 62.16 484 ALA A CA 1
ATOM 3792 C C . ALA A 1 484 ? -18.124 -30.605 70.085 1.00 62.16 484 ALA A C 1
ATOM 3794 O O . ALA A 1 484 ? -17.186 -31.357 69.830 1.00 62.16 484 ALA A O 1
ATOM 3795 N N . VAL A 1 485 ? -19.206 -30.504 69.306 1.00 62.19 485 VAL A N 1
ATOM 3796 C CA . VAL A 1 485 ? -19.358 -31.262 68.052 1.00 62.19 485 VAL A CA 1
ATOM 3797 C C . VAL A 1 485 ? -18.224 -30.906 67.089 1.00 62.19 485 VAL A C 1
ATOM 3799 O O . VAL A 1 485 ? -17.692 -31.784 66.418 1.00 62.19 485 VAL A O 1
ATOM 3802 N N . ILE A 1 486 ? -17.829 -29.628 67.071 1.00 61.03 486 ILE A N 1
ATOM 3803 C CA . ILE A 1 486 ? -16.663 -29.096 66.366 1.00 61.03 486 ILE A CA 1
ATOM 3804 C C . ILE A 1 486 ? -16.128 -27.894 67.161 1.00 61.03 486 ILE A C 1
ATOM 3806 O O . ILE A 1 486 ? -16.918 -27.061 67.608 1.00 61.03 486 ILE A O 1
ATOM 3810 N N . THR A 1 487 ? -14.807 -27.779 67.329 1.00 65.44 487 THR A N 1
ATOM 3811 C CA . THR A 1 487 ? -14.167 -26.583 67.902 1.00 65.44 487 THR A CA 1
ATOM 3812 C C . THR A 1 487 ? -13.356 -25.876 66.826 1.00 65.44 487 THR A C 1
ATOM 3814 O O . THR A 1 487 ? -12.577 -26.526 66.142 1.00 65.44 487 THR A O 1
ATOM 3817 N N . TYR A 1 488 ? -13.481 -24.555 66.703 1.00 73.50 488 TYR A N 1
ATOM 3818 C CA . TYR A 1 488 ? -12.575 -23.746 65.885 1.00 73.50 488 TYR A CA 1
ATOM 3819 C C . TYR A 1 488 ? -11.787 -22.799 66.783 1.00 73.50 488 TYR A C 1
ATOM 3821 O O . TYR A 1 488 ? -12.365 -22.150 67.658 1.00 73.50 488 TYR A O 1
ATOM 3829 N N . GLN A 1 489 ? -10.473 -22.727 66.590 1.00 73.25 489 GLN A N 1
ATOM 3830 C CA . GLN A 1 489 ? -9.613 -21.830 67.353 1.00 73.25 489 GLN A CA 1
ATOM 3831 C C . GLN A 1 489 ? -8.764 -20.987 66.409 1.00 73.25 489 GLN A C 1
ATOM 3833 O O . GLN A 1 489 ? -7.895 -21.520 65.735 1.00 73.25 489 GLN A O 1
ATOM 3838 N N . PHE A 1 490 ? -8.977 -19.673 66.429 1.00 76.38 490 PHE A N 1
ATOM 3839 C CA . PHE A 1 490 ? -8.235 -18.716 65.612 1.00 76.38 490 PHE A CA 1
ATOM 3840 C C . PHE A 1 490 ? -7.384 -17.818 66.508 1.00 76.38 490 PHE A C 1
ATOM 3842 O O . PHE A 1 490 ? -7.858 -17.343 67.545 1.00 76.38 490 PHE A O 1
ATOM 3849 N N . ASP A 1 491 ? -6.133 -17.591 66.120 1.00 77.38 491 ASP A N 1
ATOM 3850 C CA . ASP A 1 491 ? -5.319 -16.519 66.688 1.00 77.38 491 ASP A CA 1
ATOM 3851 C C . ASP A 1 491 ? -5.533 -15.201 65.923 1.00 77.38 491 ASP A C 1
ATOM 3853 O O . ASP A 1 491 ? -6.249 -15.138 64.921 1.00 77.38 491 ASP A O 1
ATOM 3857 N N . HIS A 1 492 ? -4.966 -14.117 66.453 1.00 59.09 492 HIS A N 1
ATOM 3858 C CA . HIS A 1 492 ? -5.139 -12.778 65.891 1.00 59.09 492 HIS A CA 1
ATOM 3859 C C . HIS A 1 492 ? -4.642 -12.688 64.442 1.00 59.09 492 HIS A C 1
ATOM 3861 O O . HIS A 1 492 ? -5.331 -12.123 63.594 1.00 59.09 492 HIS A O 1
ATOM 3867 N N . ASP A 1 493 ? -3.495 -13.300 64.156 1.00 73.44 493 ASP A N 1
ATOM 3868 C CA . ASP A 1 493 ? -2.875 -13.270 62.833 1.00 73.44 493 ASP A CA 1
ATOM 3869 C C . ASP A 1 493 ? -3.716 -14.056 61.817 1.00 73.44 493 ASP A C 1
ATOM 3871 O O . ASP A 1 493 ? -3.917 -13.604 60.690 1.00 73.44 493 ASP A O 1
ATOM 3875 N N . THR A 1 494 ? -4.313 -15.174 62.240 1.00 76.12 494 THR A N 1
ATOM 3876 C CA . THR A 1 494 ? -5.253 -15.954 61.425 1.00 76.12 494 THR A CA 1
ATOM 3877 C C . THR A 1 494 ? -6.504 -15.148 61.088 1.00 76.12 494 THR A C 1
ATOM 3879 O O . THR A 1 494 ? -6.952 -15.169 59.945 1.00 76.12 494 THR A O 1
ATOM 3882 N N . ILE A 1 495 ? -7.054 -14.392 62.043 1.00 66.88 495 ILE A N 1
ATOM 3883 C CA . ILE A 1 495 ? -8.222 -13.528 61.800 1.00 66.88 495 ILE A CA 1
ATOM 3884 C C . ILE A 1 495 ? -7.879 -12.411 60.802 1.00 66.88 495 ILE A C 1
ATOM 3886 O O . ILE A 1 495 ? -8.676 -12.113 59.910 1.00 66.88 495 ILE A O 1
ATOM 3890 N N . CYS A 1 496 ? -6.692 -11.811 60.912 1.00 63.59 496 CYS A N 1
ATOM 3891 C CA . CYS A 1 496 ? -6.228 -10.803 59.958 1.00 63.59 496 CYS A CA 1
ATOM 3892 C C . CYS A 1 496 ? -6.048 -11.391 58.548 1.00 63.59 496 CYS A C 1
ATOM 3894 O O . CYS A 1 496 ? -6.535 -10.805 57.582 1.00 63.59 496 CYS A O 1
ATOM 3896 N N . ALA A 1 497 ? -5.454 -12.582 58.433 1.00 75.94 497 ALA A N 1
ATOM 3897 C CA . ALA A 1 497 ? -5.272 -13.276 57.158 1.00 75.94 497 ALA A CA 1
ATOM 3898 C C . ALA A 1 497 ? -6.602 -13.724 56.522 1.00 75.94 497 ALA A C 1
ATOM 3900 O O . ALA A 1 497 ? -6.754 -13.675 55.301 1.00 75.94 497 ALA A O 1
ATOM 3901 N N . MET A 1 498 ? -7.582 -14.128 57.339 1.00 78.12 498 MET A N 1
ATOM 3902 C CA . MET A 1 498 ? -8.948 -14.402 56.882 1.00 78.12 498 MET A CA 1
ATOM 3903 C C . MET A 1 498 ? -9.563 -13.153 56.248 1.00 78.12 498 MET A C 1
ATOM 3905 O O . MET A 1 498 ? -10.116 -13.223 55.154 1.00 78.12 498 MET A O 1
ATOM 3909 N N . ARG A 1 499 ? -9.428 -11.994 56.901 1.00 69.44 499 ARG A N 1
ATOM 3910 C CA . ARG A 1 499 ? -9.947 -10.725 56.383 1.00 69.44 499 ARG A CA 1
ATOM 3911 C C . ARG A 1 499 ? -9.312 -10.361 55.039 1.00 69.44 499 ARG A C 1
ATOM 3913 O O . ARG A 1 499 ? -10.035 -10.050 54.105 1.00 69.44 499 ARG A O 1
ATOM 3920 N N . GLU A 1 500 ? -7.988 -10.419 54.927 1.00 73.44 500 GLU A N 1
ATOM 3921 C CA . GLU A 1 500 ? -7.284 -10.093 53.676 1.00 73.44 500 GLU A CA 1
ATOM 3922 C C . GLU A 1 500 ? -7.671 -11.023 52.521 1.00 73.44 500 GLU A C 1
ATOM 3924 O O . GLU A 1 500 ? -7.896 -10.556 51.408 1.00 73.44 500 GLU A O 1
ATOM 3929 N N . ALA A 1 501 ? -7.823 -12.323 52.782 1.00 74.19 501 ALA A N 1
ATOM 3930 C CA . ALA A 1 501 ? -8.227 -13.286 51.759 1.00 74.19 501 ALA A CA 1
ATOM 3931 C C . ALA A 1 501 ? -9.646 -13.037 51.217 1.00 74.19 501 ALA A C 1
ATOM 3933 O O . ALA A 1 501 ? -9.894 -13.297 50.045 1.00 74.19 501 ALA A O 1
ATOM 3934 N N . LEU A 1 502 ? -10.557 -12.522 52.048 1.00 68.19 502 LEU A N 1
ATOM 3935 C CA . LEU A 1 502 ? -11.900 -12.116 51.618 1.00 68.19 502 LEU A CA 1
ATOM 3936 C C . LEU A 1 502 ? -11.877 -10.855 50.742 1.00 68.19 502 LEU A C 1
ATOM 3938 O O . LEU A 1 502 ? -12.706 -10.734 49.852 1.00 68.19 502 LEU A O 1
ATOM 3942 N N . TYR A 1 503 ? -10.940 -9.931 50.960 1.00 67.25 503 TYR A N 1
ATOM 3943 C CA . TYR A 1 503 ? -10.850 -8.698 50.166 1.00 67.25 503 TYR A CA 1
ATOM 3944 C C . TYR A 1 503 ? -10.037 -8.846 48.874 1.00 67.25 503 TYR A C 1
ATOM 3946 O O . TYR A 1 503 ? -10.188 -8.034 47.971 1.00 67.25 503 TYR A O 1
ATOM 3954 N N . ALA A 1 504 ? -9.174 -9.859 48.779 1.00 67.88 504 ALA A N 1
ATOM 3955 C CA . ALA A 1 504 ? -8.345 -10.099 47.597 1.00 67.88 504 ALA A CA 1
ATOM 3956 C C . ALA A 1 504 ? -9.033 -10.963 46.521 1.00 67.88 504 ALA A C 1
ATOM 3958 O O . ALA A 1 504 ? -8.496 -11.112 45.424 1.00 67.88 504 ALA A O 1
ATOM 3959 N N . ALA A 1 505 ? -10.179 -11.575 46.834 1.00 67.25 505 ALA A N 1
ATOM 3960 C CA . ALA A 1 505 ? -10.918 -12.409 45.895 1.00 67.25 505 ALA A CA 1
ATOM 3961 C C . ALA A 1 505 ? -11.742 -11.535 44.926 1.00 67.25 505 ALA A C 1
ATOM 3963 O O . ALA A 1 505 ? -12.451 -10.647 45.398 1.00 67.25 505 ALA A O 1
ATOM 3964 N N . PRO A 1 506 ? -11.721 -11.809 43.604 1.00 60.12 506 PRO A N 1
ATOM 3965 C CA . PRO A 1 506 ? -12.543 -11.091 42.622 1.00 60.12 506 PRO A CA 1
ATOM 3966 C C . PRO A 1 506 ? -14.052 -11.194 42.896 1.00 60.12 506 PRO A C 1
ATOM 3968 O O . PRO A 1 506 ? -14.797 -10.273 42.586 1.00 60.12 506 PRO A O 1
ATOM 3971 N N . ASP A 1 507 ? -14.488 -12.310 43.495 1.00 73.62 507 ASP A N 1
ATOM 3972 C CA . ASP A 1 507 ? -15.835 -12.498 44.043 1.00 73.62 507 ASP A CA 1
ATOM 3973 C C . ASP A 1 507 ? -15.762 -13.367 45.318 1.00 73.62 507 ASP A C 1
ATOM 3975 O O . ASP A 1 507 ? -15.705 -14.599 45.234 1.00 73.62 507 ASP A O 1
ATOM 3979 N N . PRO A 1 508 ? -15.734 -12.772 46.521 1.00 58.31 508 PRO A N 1
ATOM 3980 C CA . PRO A 1 508 ? -15.572 -13.515 47.770 1.00 58.31 508 PRO A CA 1
ATOM 3981 C C . PRO A 1 508 ? -16.752 -14.421 48.137 1.00 58.31 508 PRO A C 1
ATOM 3983 O O . PRO A 1 508 ? -16.620 -15.222 49.065 1.00 58.31 508 PRO A O 1
ATOM 3986 N N . MET A 1 509 ? -17.887 -14.301 47.443 1.00 67.50 509 MET A N 1
ATOM 3987 C CA . MET A 1 509 ? -19.081 -15.115 47.682 1.00 67.50 509 MET A CA 1
ATOM 3988 C C . MET A 1 509 ? -19.259 -16.224 46.643 1.00 67.50 509 MET A C 1
ATOM 3990 O O . MET A 1 509 ? -20.158 -17.057 46.795 1.00 67.50 509 MET A O 1
ATOM 3994 N N . ASP A 1 510 ? -18.379 -16.293 45.641 1.00 82.56 510 ASP A N 1
ATOM 3995 C CA . ASP A 1 510 ? -18.343 -17.415 44.715 1.00 82.56 510 ASP A CA 1
ATOM 3996 C C . ASP A 1 510 ? -18.105 -18.743 45.456 1.00 82.56 510 ASP A C 1
ATOM 3998 O O . ASP A 1 510 ? -17.377 -18.847 46.452 1.00 82.56 510 ASP A O 1
ATOM 4002 N N . LYS A 1 511 ? -18.740 -19.799 44.949 1.00 70.56 511 LYS A N 1
ATOM 4003 C CA . LYS A 1 511 ? -18.720 -21.123 45.564 1.00 70.56 511 LYS A CA 1
ATOM 4004 C C . LYS A 1 511 ? -17.306 -21.698 45.646 1.00 70.56 511 LYS 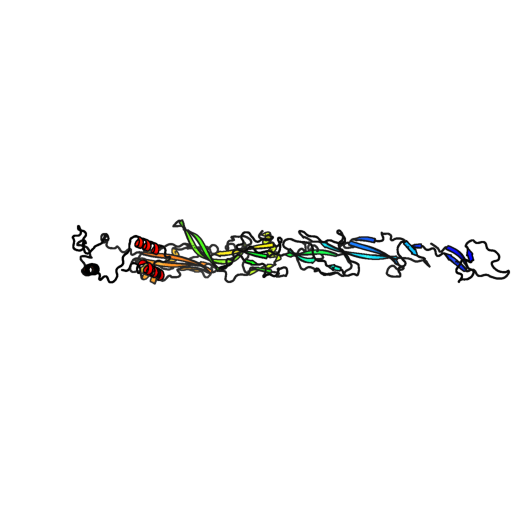A C 1
ATOM 4006 O O . LYS A 1 511 ? -17.002 -22.387 46.625 1.00 70.56 511 LYS A O 1
ATOM 4011 N N . GLU A 1 512 ? -16.454 -21.465 44.652 1.00 78.31 512 GLU A N 1
ATOM 4012 C CA . GLU A 1 512 ? -15.071 -21.943 44.641 1.00 78.31 512 GLU A CA 1
ATOM 4013 C C . GLU A 1 512 ? -14.225 -21.146 45.636 1.00 78.31 512 GLU A C 1
ATOM 4015 O O . GLU A 1 512 ? -13.549 -21.760 46.465 1.00 78.31 512 GLU A O 1
ATOM 4020 N N . ASN A 1 513 ? -14.381 -19.822 45.685 1.00 71.81 513 ASN A N 1
ATOM 4021 C CA . ASN A 1 513 ? -13.681 -18.953 46.640 1.00 71.81 513 ASN A CA 1
ATOM 4022 C C . ASN A 1 513 ? -14.068 -19.235 48.100 1.00 71.81 513 ASN A C 1
ATOM 4024 O O . ASN A 1 513 ? -13.197 -19.371 48.963 1.00 71.81 513 ASN A O 1
ATOM 4028 N N . LEU A 1 514 ? -15.357 -19.429 48.393 1.00 71.62 514 LEU A N 1
ATOM 4029 C CA . LEU A 1 514 ? -15.824 -19.850 49.720 1.00 71.62 514 LEU A CA 1
ATOM 4030 C C . LEU A 1 514 ? -15.314 -21.247 50.087 1.00 71.62 514 LEU A C 1
ATOM 4032 O O . LEU A 1 514 ? -14.971 -21.511 51.243 1.00 71.62 514 LEU A O 1
ATOM 4036 N N . THR A 1 515 ? -15.229 -22.147 49.104 1.00 79.31 515 THR A N 1
ATOM 4037 C CA . THR A 1 515 ? -14.668 -23.488 49.299 1.00 79.31 515 THR A CA 1
ATOM 4038 C C . THR A 1 515 ? -13.174 -23.417 49.612 1.00 79.31 515 THR A C 1
ATOM 4040 O O . THR A 1 515 ? -12.698 -24.134 50.497 1.00 79.31 515 THR A O 1
ATOM 4043 N N . GLU A 1 516 ? -12.421 -22.557 48.929 1.00 83.69 516 GLU A N 1
ATOM 4044 C CA . GLU A 1 516 ? -11.008 -22.320 49.217 1.00 83.69 516 GLU A CA 1
ATOM 4045 C C . GLU A 1 516 ? -10.804 -21.654 50.576 1.00 83.69 516 GLU A C 1
ATOM 4047 O O . GLU A 1 516 ? -9.986 -22.130 51.363 1.00 83.69 516 GLU A O 1
ATOM 4052 N N . PHE A 1 517 ? -11.593 -20.633 50.908 1.00 84.06 517 PHE A N 1
ATOM 4053 C CA . PHE A 1 517 ? -11.571 -19.976 52.212 1.00 84.06 517 PHE A CA 1
ATOM 4054 C C . PHE A 1 517 ? -11.834 -20.974 53.345 1.00 84.06 517 PHE A C 1
ATOM 4056 O O . PHE A 1 517 ? -11.089 -21.039 54.328 1.00 84.06 517 PHE A O 1
ATOM 4063 N N . TYR A 1 518 ? -12.858 -21.815 53.184 1.00 79.75 518 TYR A N 1
ATOM 4064 C CA . TYR A 1 518 ? -13.195 -22.864 54.136 1.00 79.75 518 TYR A CA 1
ATOM 4065 C C . TYR A 1 518 ? -12.046 -23.868 54.304 1.00 79.75 518 TYR A C 1
ATOM 4067 O O . TYR A 1 518 ? -11.643 -24.164 55.432 1.00 79.75 518 TYR A O 1
ATOM 4075 N N . LYS A 1 519 ? -11.460 -24.355 53.202 1.00 84.62 519 LYS A N 1
ATOM 4076 C CA . LYS A 1 519 ? -10.294 -25.256 53.242 1.00 84.62 519 LYS A CA 1
ATOM 4077 C C . LYS A 1 519 ? -9.084 -24.603 53.911 1.00 84.62 519 LYS A C 1
ATOM 4079 O O . LYS A 1 519 ? -8.360 -25.268 54.648 1.00 84.62 519 LYS A O 1
ATOM 4084 N N . LYS A 1 520 ? -8.860 -23.317 53.649 1.00 84.56 520 LYS A N 1
ATOM 4085 C CA . LYS A 1 520 ? -7.678 -22.582 54.097 1.00 84.56 520 LYS A CA 1
ATOM 4086 C C . LYS A 1 520 ? -7.745 -22.232 55.578 1.00 84.56 520 LYS A C 1
ATOM 4088 O O . LYS A 1 520 ? -6.768 -22.446 56.284 1.00 84.56 520 LYS A O 1
ATOM 4093 N N . PHE A 1 521 ? -8.887 -21.746 56.060 1.00 84.44 521 PHE A N 1
ATOM 4094 C CA . PHE A 1 521 ? -8.988 -21.203 57.415 1.00 84.44 521 PHE A CA 1
ATOM 4095 C C . PHE A 1 521 ? -9.857 -22.034 58.345 1.00 84.44 521 PHE A C 1
ATOM 4097 O O . PHE A 1 521 ? -9.508 -22.188 59.511 1.00 84.44 521 PHE A O 1
ATOM 4104 N N . MET A 1 522 ? -10.959 -22.609 57.866 1.00 80.69 522 MET A N 1
ATOM 4105 C CA . MET A 1 522 ? -11.874 -23.340 58.746 1.00 80.69 522 MET A CA 1
ATOM 4106 C C . MET A 1 522 ? -11.354 -24.752 59.021 1.00 80.69 522 MET A C 1
ATOM 4108 O O . MET A 1 522 ? -11.226 -25.134 60.179 1.00 80.69 522 MET A O 1
ATOM 4112 N N . VAL A 1 523 ? -10.963 -25.502 57.985 1.00 80.50 523 VAL A N 1
ATOM 4113 C CA . VAL A 1 523 ? -10.436 -26.873 58.139 1.00 80.50 523 VAL A CA 1
ATOM 4114 C C . VAL A 1 523 ? -9.151 -26.899 58.971 1.00 80.50 523 VAL A C 1
ATOM 4116 O O . VAL A 1 523 ? -8.988 -27.769 59.821 1.00 80.50 523 VAL A O 1
ATOM 4119 N N . GLN A 1 524 ? -8.245 -25.940 58.762 1.00 74.00 524 GLN A N 1
ATOM 4120 C CA . GLN A 1 524 ? -6.946 -25.924 59.447 1.00 74.00 524 GLN A CA 1
ATOM 4121 C C . GLN A 1 524 ? -7.035 -25.545 60.928 1.00 74.00 524 GLN A C 1
ATOM 4123 O O . GLN A 1 524 ? -6.187 -25.952 61.718 1.00 74.00 524 GLN A O 1
ATOM 4128 N N . ASN A 1 525 ? -8.063 -24.788 61.309 1.00 72.44 525 ASN A N 1
ATOM 4129 C CA . ASN A 1 525 ? -8.253 -24.311 62.678 1.00 72.44 525 ASN A CA 1
ATOM 4130 C C . ASN A 1 525 ? -9.321 -25.103 63.440 1.00 72.44 525 ASN A C 1
ATOM 4132 O O . ASN A 1 525 ? -9.689 -24.729 64.557 1.00 72.44 525 ASN A O 1
ATOM 4136 N N . GLN A 1 526 ? -9.808 -26.197 62.846 1.00 74.38 526 GLN A N 1
ATOM 4137 C CA . GLN A 1 526 ? -10.695 -27.154 63.487 1.00 74.38 526 GLN A CA 1
ATOM 4138 C C . GLN A 1 526 ? -9.901 -28.039 64.465 1.00 74.38 526 GLN A C 1
ATOM 4140 O O . GLN A 1 526 ? -8.924 -28.675 64.074 1.00 74.38 526 GLN A O 1
ATOM 4145 N N . LYS A 1 527 ? -10.313 -28.082 65.736 1.00 61.00 527 LYS A N 1
ATOM 4146 C CA . LYS A 1 527 ? -9.714 -28.892 66.808 1.00 61.00 527 LYS A CA 1
ATOM 4147 C C . LYS A 1 527 ? -10.612 -30.025 67.270 1.00 61.00 527 LYS A C 1
ATOM 4149 O O . LYS A 1 527 ? -11.834 -29.785 67.425 1.00 61.00 527 LYS A O 1
#

pLDDT: mean 81.72, std 12.39, range [31.36, 98.0]

Radius of gyration: 54.94 Å; Cα contacts (8 Å, |Δi|>4): 1002; chains: 1; bounding box: 109×46×192 Å

Foldseek 3Di:
DDWAWFAKDQDPPDPDHPAGPPGDDPCPDDVPDDGDIDIDTHQPWDFAAADPDHQKDKDQPPVNAAIKIKGWPAKAQDQPDHDGQGHGRDIGGDPDDGDIYTDMDMWAAEAEDQQPFPDFDDDAPDPVGGHTGHAQDKDFAADDGTHHFQWDFQAWAQDQADPVRHGQQEDHHPDHGRDIDRDRYYTYIYTHIDGFAWEWEAPLDDPDDFTDTPPPPPDGVPDDPQKDAQAAPVDRKDWDWDWDQAPPPRDIDIFTWIKGFFFKALDPPDEVQCVVRGDGHRDMDGPVVVVVVLVVSVQKDFLWHDPNGTDPTDHDPDSSHIYRYMYTHIFIAKDKRAEAAEDELVCLQVLVDDFLNRQVRMWIAGPNLGTAGAADDVVQQWHKTFPPDDSCVRSVDPAWDKDKIWIWIAGNVGMIIIDIYIYTYHHPPPDPDDDDDDDADDAPVACPDDVVSRHDHCPDCCNVPPVNVVVRVVVNVCVVVVVPPKDFDDDPVLVVVLVVLCVPDPHCPDPVNVVVSCVPRVVVRID